Protein AF-0000000082295148 (afdb_homodimer)

Organism: NCBI:txid303405

InterPro domains:
  IPR019356 Menorin-like domain [PF10223] (14-260)
  IPR019356 Menorin-like domain [PTHR21184] (14-260)

pLDDT: mean 87.95, std 15.7, range [16.03, 98.69]

Secondary structure (DSSP, 8-state):
---S-TTS-SS-PPEEP---SHHHHHHHHH-TT--EEEEEEEEPPTTSTT-TT--EEE--TT----S-BHHHHHHHHEEE-TTSS-EEE-SEEEEEESSGGGHHHHHHHHHHHTEE-TT--EEEEEEEEEE-TT-TTS-GGGS--HHHHHHHHHHHHHHHHTSGGG--EEEEEEEEE--TT-SS---HHHHHHHHHHHHHTTGGG-TTEEEEEEEEHHHHHH-TTTTHHHHHH-TT-EEEEE--TTPPPBPHHHHHHHHHHHHHTT-GGGEEEE-PBP-/---S-TTS-SS-PPEEP---SHHHHHHHHH-TT--EEEEEEEEPPTTSTT-TT--EEE--TT----S-BHHHHHHHHEEE-TTSS-EEE-SEEEEEESSGGGHHHHHHHHHHHTEE-TT--EEEEEEEEEE-TT-TTS-GGGS--HHHHHHHHHHHHHHHHTSGGG--EEEEEEEEE--TT-SS---HHHHHHHHHHHHHTTGGG-TTEEEEEEEEHHHHHH-TTTTHHHHHH-TT-EEEEE--TTPPPBPHHHHHHHHHHHHHTT-GGGEEEE-PBP-

Solvent-accessible surface area (backbone atoms only — not comparable to full-atom values): 28969 Å² total; per-residue (Å²): 59,65,38,88,49,85,76,52,70,93,58,80,84,30,74,37,45,58,42,32,34,54,69,44,42,51,43,46,71,70,35,82,74,45,43,30,40,28,28,27,30,24,49,32,53,54,71,50,84,91,40,83,79,37,48,44,22,18,30,59,86,89,50,43,69,55,87,21,37,46,67,56,49,55,60,65,52,32,40,70,37,95,85,64,80,32,24,27,47,80,44,26,38,34,44,33,38,72,34,61,84,21,44,63,64,44,51,53,52,53,59,70,50,47,52,28,32,91,73,69,34,40,44,29,49,26,36,30,40,39,63,27,34,79,29,66,87,52,65,71,81,78,36,26,53,46,67,62,52,53,52,53,51,47,53,51,49,53,62,48,54,70,38,78,82,26,51,56,39,38,28,42,30,48,25,46,39,61,38,77,81,38,81,66,21,45,44,54,65,53,34,49,54,51,47,50,54,38,57,76,65,43,46,80,72,36,80,61,30,20,47,28,39,40,39,52,37,68,22,36,43,59,27,67,66,28,45,49,68,47,49,68,73,37,77,36,41,32,36,39,30,29,55,56,61,91,51,76,53,41,54,65,54,46,53,40,52,40,49,52,52,30,47,75,69,72,42,45,90,36,53,43,79,52,64,47,61,44,74,61,66,34,88,50,84,75,51,72,93,59,81,85,30,73,37,44,56,42,32,33,55,70,44,42,52,42,46,69,72,34,81,72,43,43,31,41,28,28,26,30,24,49,32,53,55,72,50,83,92,41,82,80,37,49,45,21,16,28,59,85,91,50,46,70,54,88,20,37,46,66,57,48,54,61,66,51,32,42,69,38,94,86,66,81,33,24,28,47,80,44,27,37,35,44,34,39,71,34,60,82,21,46,64,65,45,51,52,51,52,58,70,50,48,51,28,30,88,73,69,33,39,44,30,50,25,35,32,42,39,61,26,35,79,29,66,87,50,63,68,82,77,37,24,53,46,68,63,50,53,52,52,50,49,54,50,48,54,61,48,55,69,37,78,82,26,52,56,40,39,29,41,31,47,25,46,40,61,38,76,80,38,80,65,21,46,45,54,65,52,34,50,54,53,47,52,53,37,59,74,66,43,47,83,73,34,79,58,30,20,48,27,39,41,39,52,35,69,21,36,43,58,26,68,66,28,44,48,68,48,48,67,76,35,78,38,42,34,36,37,30,29,55,56,63,91,50,77,52,42,54,64,56,46,54,40,51,40,50,52,51,28,47,76,70,71,42,45,88,37,54,43,79,53,64,46,63,42,72

Structure (mmCIF, N/CA/C/O backbone):
data_AF-0000000082295148-model_v1
#
loop_
_entity.id
_entity.type
_entity.pdbx_description
1 polymer 'DUF2181 domain containing protein'
#
loop_
_atom_site.group_PDB
_atom_site.id
_atom_site.type_symbol
_atom_site.label_atom_id
_atom_site.label_alt_id
_atom_site.label_comp_id
_atom_site.label_asym_id
_atom_site.label_entity_id
_atom_site.label_seq_id
_atom_site.pdbx_PDB_ins_code
_atom_site.Cartn_x
_atom_site.Cartn_y
_atom_site.Cartn_z
_atom_site.occupancy
_atom_site.B_iso_or_equiv
_atom_site.auth_seq_id
_atom_site.auth_comp_id
_atom_site.auth_asym_id
_atom_site.auth_atom_id
_atom_site.pdbx_PDB_model_num
ATOM 1 N N . MET A 1 1 ? 7.988 16.625 22.844 1 16.03 1 MET A N 1
ATOM 2 C CA . MET A 1 1 ? 6.945 16.562 21.828 1 16.03 1 MET A CA 1
ATOM 3 C C . MET A 1 1 ? 7.105 15.312 20.953 1 16.03 1 MET A C 1
ATOM 5 O O . MET A 1 1 ? 8.055 15.219 20.172 1 16.03 1 MET A O 1
ATOM 9 N N . THR A 1 2 ? 6.746 14.203 21.5 1 18.16 2 THR A N 1
ATOM 10 C CA . THR A 1 2 ? 7.117 12.789 21.453 1 18.16 2 THR A CA 1
ATOM 11 C C . THR A 1 2 ? 6.668 12.172 20.125 1 18.16 2 THR A C 1
ATOM 13 O O . THR A 1 2 ? 5.516 12.344 19.719 1 18.16 2 THR A O 1
ATOM 16 N N . PRO A 1 3 ? 7.492 12.047 19.094 1 23.44 3 PRO A N 1
ATOM 17 C CA . PRO A 1 3 ? 7.07 11.383 17.859 1 23.44 3 PRO A CA 1
ATOM 18 C C . PRO A 1 3 ? 5.867 10.461 18.062 1 23.44 3 PRO A C 1
ATOM 20 O O . PRO A 1 3 ? 5.613 10.016 19.172 1 23.44 3 PRO A O 1
ATOM 23 N N . ILE A 1 4 ? 4.684 10.555 17.25 1 30.75 4 ILE A N 1
ATOM 24 C CA . ILE A 1 4 ? 3.873 9.422 17.703 1 30.75 4 ILE A CA 1
ATOM 25 C C . ILE A 1 4 ? 4.777 8.305 18.219 1 30.75 4 ILE A C 1
ATOM 27 O O . ILE A 1 4 ? 5.715 7.891 17.531 1 30.75 4 ILE A O 1
ATOM 31 N N . SER A 1 5 ? 5.156 8.32 19.359 1 27 5 SER A N 1
ATOM 32 C CA . SER A 1 5 ? 6.055 7.379 20.031 1 27 5 SER A CA 1
ATOM 33 C C . SER A 1 5 ? 5.941 5.984 19.422 1 27 5 SER A C 1
ATOM 35 O O . SER A 1 5 ? 4.836 5.504 19.156 1 27 5 SER A O 1
ATOM 37 N N . PRO A 1 6 ? 6.988 5.48 18.75 1 29.95 6 PRO A N 1
ATOM 38 C CA . PRO A 1 6 ? 7.004 4.062 18.375 1 29.95 6 PRO A CA 1
ATOM 39 C C . PRO A 1 6 ? 6.219 3.189 19.344 1 29.95 6 PRO A C 1
ATOM 41 O O . PRO A 1 6 ? 6.199 1.963 19.203 1 29.95 6 PRO A O 1
ATOM 44 N N . GLU A 1 7 ? 6.039 3.754 20.469 1 29.39 7 GLU A N 1
ATOM 45 C CA . GLU A 1 7 ? 5.332 2.865 21.391 1 29.39 7 GLU A CA 1
ATOM 46 C C . GLU A 1 7 ? 3.932 2.543 20.875 1 29.39 7 GLU A C 1
ATOM 48 O O . GLU A 1 7 ? 3.068 2.119 21.641 1 29.39 7 GLU A O 1
ATOM 53 N N . LEU A 1 8 ? 3.422 3.453 20.016 1 30.53 8 LEU A N 1
ATOM 54 C CA . LEU A 1 8 ? 2.074 3.047 19.641 1 30.53 8 LEU A CA 1
ATOM 55 C C . LEU A 1 8 ? 2.016 1.546 19.375 1 30.53 8 LEU A C 1
ATOM 57 O O . LEU A 1 8 ? 3.037 0.924 19.062 1 30.53 8 LEU A O 1
ATOM 61 N N . ASP A 1 9 ? 0.744 1.066 19.25 1 33.31 9 ASP A N 1
ATOM 62 C CA . ASP A 1 9 ? 0.385 -0.348 19.219 1 33.31 9 ASP A CA 1
ATOM 63 C C . ASP A 1 9 ? 1.239 -1.105 18.203 1 33.31 9 ASP A C 1
ATOM 65 O O . ASP A 1 9 ? 1.688 -0.532 17.203 1 33.31 9 ASP A O 1
ATOM 69 N N . GLU A 1 10 ? 1.86 -2.074 18.547 1 36.97 10 GLU A N 1
ATOM 70 C CA . GLU A 1 10 ? 2.531 -3.197 17.906 1 36.97 10 GLU A CA 1
ATOM 71 C C . GLU A 1 10 ? 2.092 -3.34 16.453 1 36.97 10 GLU A C 1
ATOM 73 O O . GLU A 1 10 ? 2.645 -4.152 15.711 1 36.97 10 GLU A O 1
ATOM 78 N N . PHE A 1 11 ? 0.867 -2.729 16.125 1 40.09 11 PHE A N 1
ATOM 79 C CA . PHE A 1 11 ? 0.42 -3.053 14.766 1 40.09 11 PHE A CA 1
ATOM 80 C C . PHE A 1 11 ? 0.707 -1.901 13.812 1 40.09 11 PHE A C 1
ATOM 82 O O . PHE A 1 11 ? 0.585 -0.733 14.188 1 40.09 11 PHE A O 1
ATOM 89 N N . PRO A 1 12 ? 1.45 -2.055 12.836 1 52.06 12 PRO A N 1
ATOM 90 C CA . PRO A 1 12 ? 1.66 -1.054 11.789 1 52.06 12 PRO A CA 1
ATOM 91 C C . PRO A 1 12 ? 0.386 -0.286 11.438 1 52.06 12 PRO A C 1
ATOM 93 O O . PRO A 1 12 ? -0.705 -0.862 11.438 1 52.06 12 PRO A O 1
ATOM 96 N N . SER A 1 13 ? 0.329 1.091 11.516 1 64.94 13 SER A N 1
ATOM 97 C CA . SER A 1 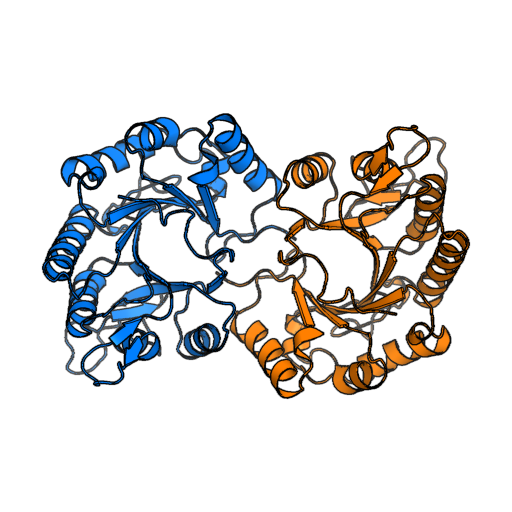13 ? -0.798 1.954 11.18 1 64.94 13 SER A CA 1
ATOM 98 C C . SER A 1 13 ? -1.291 1.691 9.758 1 64.94 13 SER A C 1
ATOM 100 O O . SER A 1 13 ? -0.49 1.597 8.828 1 64.94 13 SER A O 1
ATOM 102 N N . VAL A 1 14 ? -2.527 1.334 9.688 1 80.5 14 VAL A N 1
ATOM 103 C CA . VAL A 1 14 ? -3.197 1.181 8.398 1 80.5 14 VAL A CA 1
ATOM 104 C C . VAL A 1 14 ? -4.086 2.395 8.133 1 80.5 14 VAL A C 1
ATOM 106 O O . VAL A 1 14 ? -4.969 2.713 8.93 1 80.5 14 VAL A O 1
ATOM 109 N N . TRP A 1 15 ? -3.83 3.111 7.035 1 88.38 15 TRP A N 1
ATOM 110 C CA . TRP A 1 15 ? -4.477 4.387 6.742 1 88.38 15 TRP A CA 1
ATOM 111 C C . TRP A 1 15 ? -5.559 4.215 5.68 1 88.38 15 TRP A C 1
ATOM 113 O O . TRP A 1 15 ? -5.367 3.488 4.703 1 88.38 15 TRP A O 1
ATOM 123 N N . ALA A 1 16 ? -6.676 4.867 5.906 1 92.56 16 ALA A N 1
ATOM 124 C CA . ALA A 1 16 ? -7.594 5.215 4.82 1 92.56 16 ALA A CA 1
ATOM 125 C C . ALA A 1 16 ? -7.371 6.648 4.355 1 92.56 16 ALA A C 1
ATOM 127 O O . ALA A 1 16 ? -7.516 7.594 5.137 1 92.56 16 ALA A O 1
ATOM 128 N N . HIS A 1 17 ? -7.02 6.789 3.078 1 92.62 17 HIS A N 1
ATOM 129 C CA . HIS A 1 17 ? -6.625 8.102 2.588 1 92.62 17 HIS A CA 1
ATOM 130 C C . HIS A 1 17 ? -7.77 8.781 1.839 1 92.62 17 HIS A C 1
ATOM 132 O O . HIS A 1 17 ? -8.617 8.102 1.255 1 92.62 17 HIS A O 1
ATOM 138 N N . ALA A 1 18 ? -7.75 10.07 1.828 1 93.38 18 ALA A N 1
ATOM 139 C CA . ALA A 1 18 ? -8.711 10.875 1.083 1 93.38 18 ALA A CA 1
ATOM 140 C C . ALA A 1 18 ? -10.141 10.43 1.372 1 93.38 18 ALA A C 1
ATOM 142 O O . ALA A 1 18 ? -10.922 10.195 0.449 1 93.38 18 ALA A O 1
ATOM 143 N N . VAL A 1 19 ? -10.414 10.203 2.617 1 96.06 19 VAL A N 1
ATOM 144 C CA . VAL A 1 19 ? -11.766 9.82 3.016 1 96.06 19 VAL A CA 1
ATOM 145 C C . VAL A 1 19 ? -12.695 11.023 2.914 1 96.06 19 VAL A C 1
ATOM 147 O O . VAL A 1 19 ? -12.961 11.695 3.914 1 96.06 19 VAL A O 1
ATOM 150 N N . ASN A 1 20 ? -13.211 11.234 1.683 1 96.69 20 ASN A N 1
ATOM 151 C CA . ASN A 1 20 ? -13.906 12.477 1.377 1 96.69 20 ASN A CA 1
ATOM 152 C C . ASN A 1 20 ? -15.352 12.219 0.956 1 96.69 20 ASN A C 1
ATOM 154 O O . ASN A 1 20 ? -15.969 13.062 0.298 1 96.69 20 ASN A O 1
ATOM 158 N N . SER A 1 21 ? -15.859 11.062 1.271 1 96 21 SER A N 1
ATOM 159 C CA . SER A 1 21 ? -17.25 10.711 1.005 1 96 21 SER A CA 1
ATOM 160 C C . SER A 1 21 ? -17.828 9.859 2.129 1 96 21 SER A C 1
ATOM 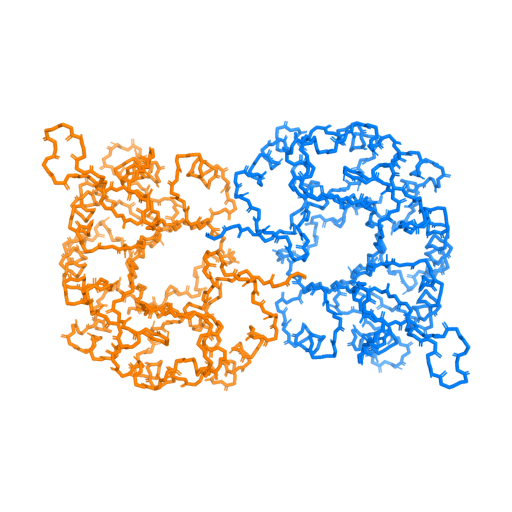162 O O . SER A 1 21 ? -17.094 9.219 2.875 1 96 21 SER A O 1
ATOM 164 N N . VAL A 1 22 ? -19.141 9.914 2.203 1 96.75 22 VAL A N 1
ATOM 165 C CA . VAL A 1 22 ? -19.812 9.109 3.213 1 96.75 22 VAL A CA 1
ATOM 166 C C . VAL A 1 22 ? -19.516 7.633 2.988 1 96.75 22 VAL A C 1
ATOM 168 O O . VAL A 1 22 ? -19.234 6.898 3.939 1 96.75 22 VAL A O 1
ATOM 171 N N . GLU A 1 23 ? -19.562 7.227 1.777 1 95.12 23 GLU A N 1
ATOM 172 C CA . GLU A 1 23 ? -19.312 5.828 1.443 1 95.12 23 GLU A CA 1
ATOM 173 C C . GLU A 1 23 ? -17.938 5.387 1.892 1 95.12 23 GLU A C 1
ATOM 175 O O . GLU A 1 23 ? -17.781 4.328 2.508 1 95.12 23 GLU A O 1
ATOM 180 N N . LYS A 1 24 ? -16.953 6.191 1.587 1 95.69 24 LYS A N 1
ATOM 181 C CA . LYS A 1 24 ? -15.578 5.859 1.969 1 95.69 24 LYS A CA 1
ATOM 182 C C . LYS A 1 24 ? -15.414 5.883 3.486 1 95.69 24 LYS A C 1
ATOM 184 O O . LYS A 1 24 ? -14.672 5.07 4.047 1 95.69 24 LYS A O 1
ATOM 189 N N . LEU A 1 25 ? -16.047 6.855 4.105 1 97.06 25 LEU A N 1
ATOM 190 C CA . LEU A 1 25 ? -15.992 6.934 5.559 1 97.06 25 LEU A CA 1
ATOM 191 C C . LEU A 1 25 ? -16.578 5.68 6.195 1 97.06 25 LEU A C 1
ATOM 193 O O . LEU A 1 25 ? -15.992 5.109 7.117 1 97.06 25 LEU A O 1
ATOM 197 N N . VAL A 1 26 ? -17.688 5.219 5.73 1 94.88 26 VAL A N 1
ATOM 198 C CA . VAL A 1 26 ? -18.328 4.012 6.246 1 94.88 26 VAL A CA 1
ATOM 199 C C . VAL A 1 26 ? -17.406 2.811 6.047 1 94.88 26 VAL A C 1
ATOM 201 O O . VAL A 1 26 ? -17.219 2.004 6.961 1 94.88 26 VAL A O 1
ATOM 204 N N . ALA A 1 27 ? -16.812 2.758 4.93 1 94.06 27 ALA A N 1
ATOM 205 C CA . ALA A 1 27 ? -15.883 1.672 4.656 1 94.06 27 ALA A CA 1
ATOM 206 C C . ALA A 1 27 ? -14.711 1.694 5.641 1 94.06 27 ALA A C 1
ATOM 208 O O . ALA A 1 27 ? -14.344 0.659 6.199 1 94.06 27 ALA A O 1
ATOM 209 N N . ALA A 1 28 ? -14.156 2.854 5.812 1 94.56 28 ALA A N 1
ATOM 210 C CA . ALA A 1 28 ? -13.008 3.004 6.703 1 94.56 28 ALA A CA 1
ATOM 211 C C . ALA A 1 28 ? -13.383 2.654 8.141 1 94.56 28 ALA A C 1
ATOM 213 O O . ALA A 1 28 ? -12.609 2 8.844 1 94.56 28 ALA A O 1
ATOM 214 N N . MET A 1 29 ? -14.555 3.029 8.539 1 94.31 29 MET A N 1
ATOM 215 C CA . MET A 1 29 ? -14.977 2.832 9.93 1 94.31 29 MET A CA 1
ATOM 216 C C . MET A 1 29 ? -15.383 1.382 10.172 1 94.31 29 MET A C 1
ATOM 218 O O . MET A 1 29 ? -15.281 0.887 11.297 1 94.31 29 MET A O 1
ATOM 222 N N . SER A 1 30 ? -15.773 0.668 9.156 1 91.69 30 SER A N 1
ATOM 223 C CA . SER A 1 30 ? -16.25 -0.707 9.289 1 91.69 30 SER A CA 1
ATOM 224 C C . SER A 1 30 ? -15.078 -1.69 9.312 1 91.69 30 SER A C 1
ATOM 226 O O . SER A 1 30 ? -15.242 -2.848 9.703 1 91.69 30 SER A O 1
ATOM 228 N N . ASP A 1 31 ? -13.961 -1.226 8.867 1 89.19 31 ASP A N 1
ATOM 229 C CA . ASP A 1 31 ? -12.789 -2.088 8.812 1 89.19 31 ASP A CA 1
ATOM 230 C C . ASP A 1 31 ? -11.93 -1.924 10.07 1 89.19 31 ASP A C 1
ATOM 232 O O . ASP A 1 31 ? -11.289 -0.888 10.258 1 89.19 31 ASP A O 1
ATOM 236 N N . GLN A 1 32 ? -11.805 -2.904 10.781 1 86.5 32 GLN A N 1
ATOM 237 C CA . GLN A 1 32 ? -11.086 -2.852 12.047 1 86.5 32 GLN A CA 1
ATOM 238 C C . GLN A 1 32 ? -9.578 -2.766 11.82 1 86.5 32 GLN A C 1
ATOM 240 O O . GLN A 1 32 ? -8.828 -2.348 12.703 1 86.5 32 GLN A O 1
ATOM 245 N N . ALA A 1 33 ? -9.141 -3.158 10.656 1 83.62 33 ALA A N 1
ATOM 246 C CA . ALA A 1 33 ? -7.711 -3.098 10.352 1 83.62 33 ALA A CA 1
ATOM 247 C C . ALA A 1 33 ? -7.254 -1.657 10.148 1 83.62 33 ALA A C 1
ATOM 249 O O . ALA A 1 33 ? -6.07 -1.348 10.305 1 83.62 33 ALA A O 1
ATOM 250 N N . ILE A 1 34 ? -8.18 -0.802 9.773 1 90.38 34 ILE A N 1
ATOM 251 C CA . ILE A 1 34 ? -7.848 0.602 9.547 1 90.38 34 ILE A CA 1
ATOM 252 C C . ILE A 1 34 ? -7.766 1.334 10.883 1 90.38 34 ILE A C 1
ATOM 254 O O . ILE A 1 34 ? -8.727 1.339 11.656 1 90.38 34 ILE A O 1
ATOM 258 N N . THR A 1 35 ? -6.617 1.979 11.094 1 90.62 35 THR A N 1
ATOM 259 C CA . THR A 1 35 ? -6.387 2.621 12.383 1 90.62 35 THR A CA 1
ATOM 260 C C . THR A 1 35 ? -6.391 4.141 12.242 1 90.62 35 THR A C 1
ATOM 262 O O . THR A 1 35 ? -6.488 4.863 13.234 1 90.62 35 THR A O 1
ATOM 265 N N . SER A 1 36 ? -6.289 4.633 11.039 1 92.25 36 SER A N 1
ATOM 266 C CA . SER A 1 36 ? -6.113 6.059 10.797 1 92.25 36 SER A CA 1
ATOM 267 C C . SER A 1 36 ? -6.906 6.516 9.578 1 92.25 36 SER A C 1
ATOM 269 O O . SER A 1 36 ? -6.961 5.812 8.57 1 92.25 36 SER A O 1
ATOM 271 N N . ILE A 1 37 ? -7.496 7.688 9.727 1 95.31 37 ILE A N 1
ATOM 272 C CA . ILE A 1 37 ? -8.289 8.273 8.648 1 95.31 37 ILE A CA 1
ATOM 273 C C . ILE A 1 37 ? -7.719 9.633 8.266 1 95.31 37 ILE A C 1
ATOM 275 O O . ILE A 1 37 ? -7.438 10.461 9.133 1 95.31 37 ILE A O 1
ATOM 279 N N . GLU A 1 38 ? -7.473 9.789 6.988 1 96 38 GLU A N 1
ATOM 280 C CA . GLU A 1 38 ? -7.047 11.078 6.449 1 96 38 GLU A CA 1
ATOM 281 C C . GLU A 1 38 ? -8.133 11.688 5.566 1 96 38 GLU A C 1
ATOM 283 O O . GLU A 1 38 ? -8.703 11.008 4.711 1 96 38 GLU A O 1
ATOM 288 N N . CYS A 1 39 ? -8.414 13.031 5.816 1 97.19 39 CYS A N 1
ATOM 289 C CA . CYS A 1 39 ? -9.438 13.75 5.066 1 97.19 39 CYS A CA 1
ATOM 290 C C . CYS A 1 39 ? -8.898 15.078 4.551 1 97.19 39 CYS A C 1
ATOM 292 O O . CYS A 1 39 ? -8.055 15.703 5.195 1 97.19 39 CYS A O 1
ATOM 294 N N . ASP A 1 40 ? -9.438 15.453 3.387 1 97.25 40 ASP A N 1
ATOM 295 C CA . ASP A 1 40 ? -9.195 16.797 2.863 1 97.25 40 ASP A CA 1
ATOM 296 C C . ASP A 1 40 ? -10.297 17.766 3.297 1 97.25 40 ASP A C 1
ATOM 298 O O . ASP A 1 40 ? -11.484 17.484 3.109 1 97.25 40 ASP A O 1
ATOM 302 N N . VAL A 1 41 ? -9.906 18.859 3.852 1 98 41 VAL A N 1
ATOM 303 C CA . VAL A 1 41 ? -10.898 19.797 4.398 1 98 41 VAL A CA 1
ATOM 304 C C . VAL A 1 41 ? -10.883 21.094 3.598 1 98 41 VAL A C 1
ATOM 306 O O . VAL A 1 41 ? -9.836 21.703 3.42 1 98 41 VAL A O 1
ATOM 309 N N . MET A 1 42 ? -12.016 21.469 3.131 1 96.5 42 MET A N 1
ATOM 310 C CA . MET A 1 42 ? -12.195 22.75 2.449 1 96.5 42 MET A CA 1
ATOM 311 C C . MET A 1 42 ? -13.617 23.266 2.631 1 96.5 42 MET A C 1
ATOM 313 O O . MET A 1 42 ? -14.469 22.578 3.184 1 96.5 42 MET A O 1
ATOM 317 N N . MET A 1 43 ? -13.906 24.5 2.219 1 95.31 43 MET A N 1
ATOM 318 C CA . MET A 1 43 ? -15.242 25.078 2.348 1 95.31 43 MET A CA 1
ATOM 319 C C . MET A 1 43 ? -16.141 24.656 1.182 1 95.31 43 MET A C 1
ATOM 321 O O . MET A 1 43 ? -15.672 24.562 0.044 1 95.31 43 MET A O 1
ATOM 325 N N . SER A 1 44 ? -17.391 24.453 1.509 1 94.5 44 SER A N 1
ATOM 326 C CA . SER A 1 44 ? -18.375 24.188 0.461 1 94.5 44 SER A CA 1
ATOM 327 C C . SER A 1 44 ? -18.609 25.422 -0.387 1 94.5 44 SER A C 1
ATOM 329 O O . SER A 1 44 ? -18.234 26.531 -0.002 1 94.5 44 SER A O 1
ATOM 331 N N . GLU A 1 45 ? -19.25 25.125 -1.591 1 85.75 45 GLU A N 1
ATOM 332 C CA . GLU A 1 45 ? -19.688 26.266 -2.416 1 85.75 45 GLU A CA 1
ATOM 333 C C . GLU A 1 45 ? -20.766 27.078 -1.712 1 85.75 45 GLU A C 1
ATOM 335 O O . GLU A 1 45 ? -21.547 26.547 -0.928 1 85.75 45 GLU A O 1
ATOM 340 N N . GLN A 1 46 ? -20.734 28.328 -1.719 1 66.88 46 GLN A N 1
ATOM 341 C CA . GLN A 1 46 ? -21.672 29.25 -1.082 1 66.88 46 GLN A CA 1
ATOM 342 C C . GLN A 1 46 ? -23.094 29 -1.54 1 66.88 46 GLN A C 1
ATOM 344 O O . GLN A 1 46 ? -24.031 29.625 -1.04 1 66.88 46 GLN A O 1
ATOM 349 N N . THR A 1 47 ? -23.359 27.844 -2.115 1 53.19 47 THR A N 1
ATOM 350 C CA . THR A 1 47 ? -24.719 27.922 -2.672 1 53.19 47 THR A CA 1
ATOM 351 C C . THR A 1 47 ? -25.766 27.656 -1.596 1 53.19 47 THR A C 1
ATOM 353 O O . THR A 1 47 ? -26.953 27.516 -1.898 1 53.19 47 THR A O 1
ATOM 356 N N . VAL A 1 48 ? -25.312 27.188 -0.442 1 48.41 48 VAL A N 1
ATOM 357 C CA . VAL A 1 48 ? -26.469 26.875 0.407 1 48.41 48 VAL A CA 1
ATOM 358 C C . VAL A 1 48 ? -27.219 28.156 0.758 1 48.41 48 VAL A C 1
ATOM 360 O O . VAL A 1 48 ? -26.609 29.141 1.199 1 48.41 48 VAL A O 1
ATOM 363 N N . PRO A 1 49 ? -28.406 28.203 0.262 1 47.69 49 PRO A N 1
ATOM 364 C CA . PRO A 1 49 ? -29.234 29.328 0.725 1 47.69 49 PRO A CA 1
ATOM 365 C C . PRO A 1 49 ? -29.125 29.547 2.232 1 47.69 49 PRO A C 1
ATOM 367 O O . PRO A 1 49 ? -29.078 28.594 3.002 1 47.69 49 PRO A O 1
ATOM 370 N N . ASN A 1 50 ? -28.766 30.75 2.682 1 49.41 50 ASN A N 1
ATOM 371 C CA . ASN A 1 50 ? -28.812 31.312 4.023 1 49.41 50 ASN A CA 1
ATOM 372 C C . ASN A 1 50 ? -27.516 31.062 4.785 1 49.41 50 ASN A C 1
ATOM 374 O O . ASN A 1 50 ? -27.422 31.375 5.977 1 49.41 50 ASN A O 1
ATOM 378 N N . LEU A 1 51 ? -26.656 30.125 4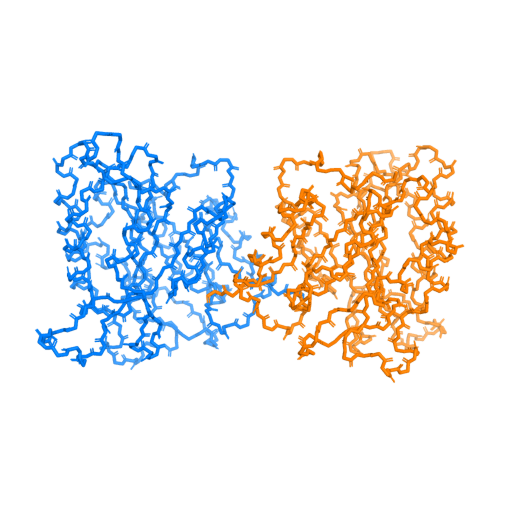.289 1 53.16 51 LEU A N 1
ATOM 379 C CA . LEU A 1 51 ? -25.359 30.094 4.953 1 53.16 51 LEU A CA 1
ATOM 380 C C . LEU A 1 51 ? -24.328 30.891 4.164 1 53.16 51 LEU A C 1
ATOM 382 O O . LEU A 1 51 ? -23.953 30.5 3.051 1 53.16 51 LEU A O 1
ATOM 386 N N . GLU A 1 52 ? -24.156 32.094 4.344 1 57.28 52 GLU A N 1
ATOM 387 C CA . GLU A 1 52 ? -23.328 33.094 3.684 1 57.28 52 GLU A CA 1
ATOM 388 C C . GLU A 1 52 ? -21.906 32.562 3.451 1 57.28 52 GLU A C 1
ATOM 390 O O . GLU A 1 52 ? -21.312 32.812 2.404 1 57.28 52 GLU A O 1
ATOM 395 N N . ASP A 1 53 ? -21.312 31.828 4.336 1 71.5 53 ASP A N 1
ATOM 396 C CA . ASP A 1 53 ? -19.891 31.594 4.203 1 71.5 53 ASP A CA 1
ATOM 397 C C . ASP A 1 53 ? -19.594 30.109 3.932 1 71.5 53 ASP A C 1
ATOM 399 O O . ASP A 1 53 ? -18.438 29.719 3.812 1 71.5 53 ASP A O 1
ATOM 403 N N . GLY A 1 54 ? -20.656 29.297 3.604 1 87.31 54 GLY A N 1
ATOM 404 C CA . GLY A 1 54 ? -20.422 27.875 3.395 1 87.31 54 GLY A CA 1
ATOM 405 C C . GLY A 1 54 ? -20.062 27.141 4.668 1 87.31 54 GLY A C 1
ATOM 406 O O . GLY A 1 54 ? -20.062 27.719 5.754 1 87.31 54 GLY A O 1
ATOM 407 N N . VAL A 1 55 ? -19.938 25.797 4.609 1 93.88 55 VAL A N 1
ATOM 408 C CA . VAL A 1 55 ? -19.547 24.969 5.738 1 93.88 55 VAL A CA 1
ATOM 409 C C . VAL A 1 55 ? -18.328 24.109 5.363 1 93.88 55 VAL A C 1
ATOM 411 O O . VAL A 1 55 ? -18.094 23.844 4.18 1 93.88 55 VAL A O 1
ATOM 414 N N . PRO A 1 56 ? -17.516 23.797 6.371 1 96.81 56 PRO A N 1
ATOM 415 C CA . PRO A 1 56 ? -16.422 22.875 6.047 1 96.81 56 PRO A CA 1
ATOM 416 C C . PRO A 1 56 ? -16.906 21.516 5.555 1 96.81 56 PRO A C 1
ATOM 418 O O . PRO A 1 56 ? -17.828 20.938 6.145 1 96.81 56 PRO A O 1
ATOM 421 N N . ILE A 1 57 ? -16.359 21.094 4.457 1 97.81 57 ILE A N 1
ATOM 422 C CA . ILE A 1 57 ? -16.672 19.797 3.865 1 97.81 57 ILE A CA 1
ATOM 423 C C . ILE A 1 57 ? -15.375 19.016 3.639 1 97.81 57 ILE A C 1
ATOM 425 O O . ILE A 1 57 ? -14.281 19.562 3.75 1 97.81 57 ILE A O 1
ATOM 429 N N . LEU A 1 58 ? -15.508 17.781 3.438 1 98.06 58 LEU A N 1
ATOM 430 C CA . LEU A 1 58 ? -14.391 16.922 3.035 1 98.06 58 LEU A CA 1
ATOM 431 C C . LEU A 1 58 ? -14.391 16.703 1.526 1 98.06 58 LEU A C 1
ATOM 433 O O . LEU A 1 58 ? -15.305 16.078 0.984 1 98.06 58 LEU A O 1
ATOM 437 N N . SER A 1 59 ? -13.438 17.328 0.892 1 96 59 SER A N 1
ATOM 438 C CA . SER A 1 59 ? -13.297 17.297 -0.561 1 96 59 SER A CA 1
ATOM 439 C C . SER A 1 59 ? -11.883 17.672 -0.99 1 96 59 SER A C 1
ATOM 441 O O . SER A 1 59 ? -11.148 18.312 -0.231 1 96 59 SER A O 1
ATOM 443 N N . HIS A 1 60 ? -11.492 17.172 -2.121 1 91.94 60 HIS A N 1
ATOM 444 C CA . HIS A 1 60 ? -10.203 17.531 -2.693 1 91.94 60 HIS A CA 1
ATOM 445 C C . HIS A 1 60 ? -10.359 18.578 -3.783 1 91.94 60 HIS A C 1
ATOM 447 O O . HIS A 1 60 ? -11.219 18.453 -4.656 1 91.94 60 HIS A O 1
ATOM 453 N N . PRO A 1 61 ? -9.547 19.641 -3.674 1 88.94 61 PRO A N 1
ATOM 454 C CA . PRO A 1 61 ? -9.625 20.656 -4.73 1 88.94 61 PRO A CA 1
ATOM 455 C C . PRO A 1 61 ? -9.43 20.062 -6.125 1 88.94 61 PRO A C 1
ATOM 457 O O . PRO A 1 61 ? -8.695 19.078 -6.293 1 88.94 61 PRO A O 1
ATOM 460 N N . PRO A 1 62 ? -10.18 20.641 -7.07 1 88.12 62 PRO A N 1
ATOM 461 C CA . PRO A 1 62 ? -10.953 21.875 -7.012 1 88.12 62 PRO A CA 1
ATOM 462 C C . PRO A 1 62 ? -12.422 21.641 -6.68 1 88.12 62 PRO A C 1
ATOM 464 O O . PRO A 1 62 ? -13.234 22.562 -6.758 1 88.12 62 PRO A O 1
ATOM 467 N N . PHE A 1 63 ? -12.773 20.438 -6.332 1 89.06 63 PHE A N 1
ATOM 468 C CA . PHE A 1 63 ? -14.172 20.125 -6.109 1 89.06 63 PHE A CA 1
ATOM 469 C C . PHE A 1 63 ? -14.672 20.734 -4.805 1 89.06 63 PHE A C 1
ATOM 471 O O . PHE A 1 63 ? -14.047 20.547 -3.756 1 89.06 63 PHE A O 1
ATOM 478 N N . ARG A 1 64 ? -15.828 21.375 -4.848 1 92.06 64 ARG A N 1
ATOM 479 C CA . ARG A 1 64 ? -16.328 22.062 -3.658 1 92.06 64 ARG A CA 1
ATOM 480 C C . ARG A 1 64 ? -17.703 21.516 -3.258 1 92.06 64 ARG A C 1
ATOM 482 O O . ARG A 1 64 ? -18.5 22.219 -2.654 1 92.06 64 ARG A O 1
ATOM 489 N N . GLN A 1 65 ? -17.969 20.375 -3.717 1 91.44 65 GLN A N 1
ATOM 490 C CA . GLN A 1 65 ? -19.172 19.641 -3.318 1 91.44 65 GLN A CA 1
ATOM 491 C C . GLN A 1 65 ? -18.812 18.281 -2.732 1 91.44 65 GLN A C 1
ATOM 493 O O . GLN A 1 65 ? -17.875 17.625 -3.195 1 91.44 65 GLN A O 1
ATOM 498 N N . SER A 1 66 ? -19.453 17.953 -1.71 1 94.38 66 SER A N 1
ATOM 499 C CA . SER A 1 66 ? -19.266 16.672 -1.025 1 94.38 66 SER A CA 1
ATOM 500 C C . SER A 1 66 ? -20.516 16.266 -0.242 1 94.38 66 SER A C 1
ATOM 502 O O . SER A 1 66 ? -21.25 17.141 0.229 1 94.38 66 SER A O 1
ATOM 504 N N . ASP A 1 67 ? -20.797 15.039 -0.166 1 96.06 67 ASP A N 1
ATOM 505 C CA . ASP A 1 67 ? -21.891 14.562 0.684 1 96.06 67 ASP A CA 1
ATOM 506 C C . ASP A 1 67 ? -21.438 14.422 2.133 1 96.06 67 ASP A C 1
ATOM 508 O O . ASP A 1 67 ? -22.203 14.016 2.998 1 96.06 67 ASP A O 1
ATOM 512 N N . LEU A 1 68 ? -20.172 14.82 2.422 1 97.44 68 LEU A N 1
ATOM 513 C CA . LEU A 1 68 ? -19.594 14.656 3.752 1 97.44 68 LEU A CA 1
ATOM 514 C C . LEU A 1 68 ? -19.141 15.992 4.32 1 97.44 68 LEU A C 1
ATOM 516 O O . LEU A 1 68 ? -18.078 16.5 3.939 1 97.44 68 LEU A O 1
ATOM 520 N N . THR A 1 69 ? -19.891 16.484 5.262 1 96.94 69 THR A N 1
ATOM 521 C CA . THR A 1 69 ? -19.484 17.688 5.977 1 96.94 69 THR A CA 1
ATOM 522 C C . THR A 1 69 ? -18.5 17.344 7.09 1 96.94 69 THR A C 1
ATOM 524 O O . THR A 1 69 ? -18.406 16.188 7.512 1 96.94 69 THR A O 1
ATOM 527 N N . PHE A 1 70 ? -17.812 18.312 7.477 1 97.44 70 PHE A N 1
ATOM 528 C CA . PHE A 1 70 ? -16.906 18.125 8.602 1 97.44 70 PHE A CA 1
ATOM 529 C C . PHE A 1 70 ? -17.672 17.703 9.852 1 97.44 70 PHE A C 1
ATOM 531 O O . PHE A 1 70 ? -17.203 16.844 10.602 1 97.44 70 PHE A O 1
ATOM 538 N N . GLU A 1 71 ? -18.781 18.25 10.047 1 95.12 71 GLU A N 1
ATOM 539 C CA . GLU A 1 71 ? -19.625 17.906 11.195 1 95.12 71 GLU A CA 1
ATOM 540 C C . GLU A 1 71 ? -20.016 16.422 11.148 1 95.12 71 GLU A C 1
ATOM 542 O O . GLU A 1 71 ? -19.953 15.727 12.164 1 95.12 71 GLU A O 1
ATOM 547 N N . LYS A 1 72 ? -20.406 16.031 10.008 1 95.31 72 LYS A N 1
ATOM 548 C CA . LYS A 1 72 ? -20.797 14.633 9.852 1 95.31 72 LYS A CA 1
ATOM 549 C C . LYS A 1 72 ? -19.609 13.695 10.086 1 95.31 72 LYS A C 1
ATOM 551 O O . LYS A 1 72 ? -19.781 12.617 10.656 1 95.31 72 LYS A O 1
ATOM 556 N N . LEU A 1 73 ? -18.453 14.055 9.602 1 96.88 73 LEU A N 1
ATOM 557 C CA . LEU A 1 73 ? -17.234 13.289 9.898 1 96.88 73 LEU A CA 1
ATOM 558 C C . LEU A 1 73 ? -17.062 13.109 11.398 1 96.88 73 LEU A C 1
ATOM 560 O O . LEU A 1 73 ? -16.906 11.984 11.883 1 96.88 73 LEU A O 1
ATOM 564 N N . LEU A 1 74 ? -17.125 14.211 12.125 1 94.19 74 LEU A N 1
ATOM 565 C CA . LEU A 1 74 ? -16.875 14.18 13.562 1 94.19 74 LEU A CA 1
ATOM 566 C C . LEU A 1 74 ? -17.891 13.289 14.273 1 94.19 74 LEU A C 1
ATOM 568 O O . LEU A 1 74 ? -17.547 12.523 15.164 1 94.19 74 LEU A O 1
ATOM 572 N N . ASP A 1 75 ? -19.109 13.344 13.82 1 92.19 75 ASP A N 1
ATOM 573 C CA . ASP A 1 75 ? -20.156 12.516 14.398 1 92.19 75 ASP A CA 1
ATOM 574 C C . ASP A 1 75 ? -19.875 11.031 14.18 1 92.19 75 ASP A C 1
ATOM 576 O O . ASP A 1 75 ? -20.203 10.203 15.031 1 92.19 75 ASP A O 1
ATOM 580 N N . THR A 1 76 ? -19.281 10.789 13.062 1 93.31 76 THR A N 1
ATOM 581 C CA . THR A 1 76 ? -19.109 9.398 12.672 1 93.31 76 THR A CA 1
ATOM 582 C C . THR A 1 76 ? -17.875 8.797 13.336 1 93.31 76 THR A C 1
ATOM 584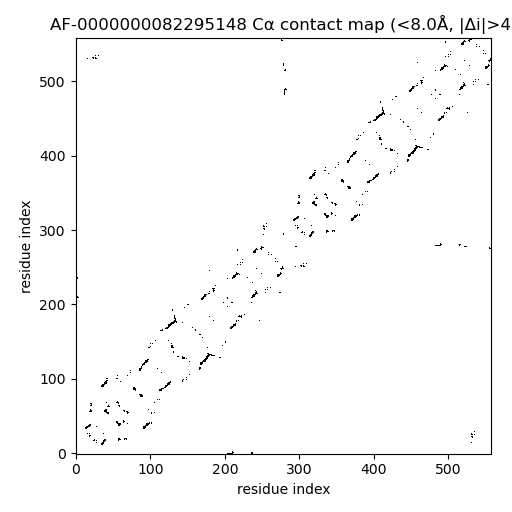 O O . THR A 1 76 ? -17.875 7.633 13.742 1 93.31 76 THR A O 1
ATOM 587 N N . VAL A 1 77 ? -16.828 9.562 13.5 1 92.81 77 VAL A N 1
ATOM 588 C CA . VAL A 1 77 ? -15.562 9.016 13.969 1 92.81 77 VAL A CA 1
ATOM 589 C C . VAL A 1 77 ? -15.531 9.016 15.492 1 92.81 77 VAL A C 1
ATOM 591 O O . VAL A 1 77 ? -14.547 8.594 16.094 1 92.81 77 VAL A O 1
ATOM 594 N N . THR A 1 78 ? -16.578 9.508 16.156 1 89.75 78 THR A N 1
ATOM 595 C CA . THR A 1 78 ? -16.609 9.547 17.609 1 89.75 78 THR A CA 1
ATOM 596 C C . THR A 1 78 ? -17.688 8.602 18.141 1 89.75 78 THR A C 1
ATOM 598 O O . THR A 1 78 ? -18.688 8.344 17.469 1 89.75 78 THR A O 1
ATOM 601 N N . GLU A 1 79 ? -17.359 8.062 19.266 1 87.5 79 GLU A N 1
ATOM 602 C CA . GLU A 1 79 ? -18.328 7.27 20.016 1 87.5 79 GLU A CA 1
ATOM 603 C C . GLU A 1 79 ? -18.703 7.969 21.312 1 87.5 79 GLU A C 1
ATOM 605 O O . GLU A 1 79 ? -17.844 8.531 22 1 87.5 79 GLU A O 1
ATOM 610 N N . GLN A 1 80 ? -19.984 7.895 21.5 1 82.38 80 GLN A N 1
ATOM 611 C CA . GLN A 1 80 ? -20.453 8.523 22.734 1 82.38 80 GLN A CA 1
ATOM 612 C C . GLN A 1 80 ? -20.062 7.68 23.953 1 82.38 80 GLN A C 1
ATOM 614 O O . GLN A 1 80 ? -20.156 6.453 23.922 1 82.38 80 GLN A O 1
ATOM 619 N N . SER A 1 81 ? -19.609 8.43 24.922 1 76.94 81 SER A N 1
ATOM 620 C CA . SER A 1 81 ? -19.328 7.758 26.188 1 76.94 81 SER A CA 1
ATOM 621 C C . SER A 1 81 ? -20.594 7.184 26.812 1 76.94 81 SER A C 1
ATOM 623 O O . SER A 1 81 ? -21.703 7.539 26.422 1 76.94 81 SER A O 1
ATOM 625 N N . GLU A 1 82 ? -20.328 6.297 27.703 1 76 82 GLU A N 1
ATOM 626 C CA . GLU A 1 82 ? -21.438 5.656 28.391 1 76 82 GLU A CA 1
ATOM 627 C C . GLU A 1 82 ? -22.344 6.688 29.062 1 76 82 GLU A C 1
ATOM 629 O O . GLU A 1 82 ? -23.562 6.547 29.062 1 76 82 GLU A O 1
ATOM 634 N N . ASP A 1 83 ? -21.766 7.723 29.594 1 76.19 83 ASP A N 1
ATOM 635 C CA . ASP A 1 83 ? -22.531 8.734 30.312 1 76.19 83 ASP A CA 1
ATOM 636 C C . ASP A 1 83 ? -23.109 9.773 29.359 1 76.19 83 ASP A C 1
ATOM 638 O O . ASP A 1 83 ? -23.844 10.664 29.781 1 76.19 83 ASP A O 1
ATOM 642 N N . GLY A 1 84 ? -22.734 9.68 28.047 1 73.94 84 GLY A N 1
ATOM 643 C CA . GLY A 1 84 ? -23.281 10.523 27 1 73.94 84 GLY A CA 1
ATOM 644 C C . GLY A 1 84 ? -22.688 11.93 27 1 73.94 84 GLY A C 1
ATOM 645 O O . GLY A 1 84 ? -23.188 12.812 26.312 1 73.94 84 GLY A O 1
ATOM 646 N N . THR A 1 85 ? -21.625 12.172 27.734 1 70.31 85 THR A N 1
ATOM 647 C CA . THR A 1 85 ? -21.141 13.531 27.922 1 70.31 85 THR A CA 1
ATOM 648 C C . THR A 1 85 ? -19.891 13.773 27.062 1 70.31 85 THR A C 1
ATOM 650 O O . THR A 1 85 ? -19.516 14.922 26.828 1 70.31 85 THR A O 1
ATOM 653 N N . ARG A 1 86 ? -19.344 12.664 26.594 1 73.56 86 ARG A N 1
ATOM 654 C CA . ARG A 1 86 ? -18.094 12.828 25.875 1 73.56 86 ARG A CA 1
ATOM 655 C C . ARG A 1 86 ? -18.109 12.039 24.578 1 73.56 86 ARG A C 1
ATOM 657 O O . ARG A 1 86 ? -18.859 11.07 24.438 1 73.56 86 ARG A O 1
ATOM 664 N N . ASN A 1 87 ? -17.359 12.594 23.703 1 82.94 87 ASN A N 1
ATOM 665 C CA . ASN A 1 87 ? -17.172 11.93 22.422 1 82.94 87 ASN A CA 1
ATOM 666 C C . ASN A 1 87 ? -15.75 11.383 22.266 1 82.94 87 ASN A C 1
ATOM 668 O O . ASN A 1 87 ? -14.781 12.133 22.391 1 82.94 87 ASN A O 1
ATOM 672 N N . LEU A 1 88 ? -15.75 10.102 22.078 1 83.19 88 LEU A N 1
ATOM 673 C CA . LEU A 1 88 ? -14.469 9.414 22 1 83.19 88 LEU A CA 1
ATOM 674 C C . LEU A 1 88 ? -14.07 9.195 20.547 1 83.19 88 LEU A C 1
ATOM 676 O O . LEU A 1 88 ? -14.875 8.727 19.734 1 83.19 88 LEU A O 1
ATOM 680 N N . ILE A 1 89 ? -12.82 9.633 20.219 1 85.81 89 ILE A N 1
ATOM 681 C CA . ILE A 1 89 ? -12.305 9.32 18.891 1 85.81 89 ILE A CA 1
ATOM 682 C C . ILE A 1 89 ? -11.688 7.918 18.891 1 85.81 89 ILE A C 1
ATOM 684 O O . ILE A 1 89 ? -10.922 7.574 19.797 1 85.81 89 ILE A O 1
ATOM 688 N N . THR A 1 90 ? -12.016 7.148 17.953 1 85.88 90 THR A N 1
ATOM 689 C CA . THR A 1 90 ? -11.633 5.738 17.969 1 85.88 90 THR A CA 1
ATOM 690 C C . THR A 1 90 ? -10.492 5.473 16.984 1 85.88 90 THR A C 1
ATOM 692 O O . THR A 1 90 ? -9.852 4.422 17.047 1 85.88 90 THR A O 1
ATOM 695 N N . LYS A 1 91 ? -10.211 6.363 16.125 1 90.88 91 LYS A N 1
ATOM 696 C CA . LYS A 1 91 ? -9.117 6.27 15.156 1 90.88 91 LYS A CA 1
ATOM 697 C C . LYS A 1 91 ? -8.32 7.566 15.102 1 90.88 91 LYS A C 1
ATOM 699 O O . LYS A 1 91 ? -8.828 8.633 15.461 1 90.88 91 LYS A O 1
ATOM 704 N N . HIS A 1 92 ? -7.043 7.477 14.695 1 91.88 92 HIS A N 1
ATOM 705 C CA . HIS A 1 92 ? -6.293 8.695 14.414 1 91.88 92 HIS A CA 1
ATOM 706 C C . HIS A 1 92 ? -6.926 9.477 13.266 1 91.88 92 HIS A C 1
ATOM 708 O O . HIS A 1 92 ? -7.41 8.883 12.297 1 91.88 92 HIS A O 1
ATOM 714 N N . LEU A 1 93 ? -6.93 10.727 13.469 1 94.06 93 LEU A N 1
ATOM 715 C CA . LEU A 1 93 ? -7.57 11.586 12.477 1 94.06 93 LEU A CA 1
ATOM 716 C C . LEU A 1 93 ? -6.586 12.609 11.938 1 94.06 93 LEU A C 1
ATOM 718 O O . LEU A 1 93 ? -6.031 13.414 12.695 1 94.06 93 LEU A O 1
ATOM 722 N N . LYS A 1 94 ? -6.281 12.438 10.664 1 96.19 94 LYS A N 1
ATOM 723 C CA . LYS A 1 94 ? -5.461 13.445 9.984 1 96.19 94 LYS A CA 1
ATOM 724 C C . LYS A 1 94 ? -6.32 14.359 9.125 1 96.19 94 LYS A C 1
ATOM 726 O O . LYS A 1 94 ? -6.965 13.906 8.172 1 96.19 94 LYS A O 1
ATOM 731 N N . LEU A 1 95 ? -6.312 15.633 9.508 1 97.81 95 LEU A N 1
ATOM 732 C CA . LEU A 1 95 ? -7.082 16.656 8.805 1 97.81 95 LEU A CA 1
ATOM 733 C C . LEU A 1 95 ? -6.176 17.484 7.895 1 97.81 95 LEU A C 1
ATOM 735 O O . LEU A 1 95 ? -5.371 18.281 8.383 1 97.81 95 LEU A O 1
ATOM 739 N N . ASP A 1 96 ? -6.293 17.234 6.609 1 97.62 96 ASP A N 1
ATOM 740 C CA . ASP A 1 96 ? -5.488 17.953 5.621 1 97.62 96 ASP A CA 1
ATOM 741 C C . ASP A 1 96 ? -6.227 19.188 5.094 1 97.62 96 ASP A C 1
ATOM 743 O O . ASP A 1 96 ? -7.051 19.078 4.188 1 97.62 96 ASP A O 1
ATOM 747 N N . PHE A 1 97 ? -5.895 20.344 5.648 1 98.19 97 PHE A N 1
ATOM 748 C CA . PHE A 1 97 ? -6.562 21.578 5.25 1 98.19 97 PHE A CA 1
ATOM 749 C C . PHE A 1 97 ? -6.031 22.062 3.908 1 98.19 97 PHE A C 1
ATOM 751 O O . PHE A 1 97 ? -4.848 22.375 3.783 1 98.19 97 PHE A O 1
ATOM 758 N N . LYS A 1 98 ? -6.938 22.203 2.994 1 95.81 98 LYS A N 1
ATOM 759 C CA . LYS A 1 98 ? -6.578 22.578 1.628 1 95.81 98 LYS A CA 1
ATOM 760 C C . LYS A 1 98 ? -6.695 24.078 1.421 1 95.81 98 LYS A C 1
ATOM 762 O O . LYS A 1 98 ? -6.168 24.625 0.446 1 95.81 98 LYS A O 1
ATOM 767 N N . GLU A 1 99 ? -7.34 24.734 2.367 1 95 99 GLU A N 1
ATOM 768 C CA . GLU A 1 99 ? -7.461 26.188 2.363 1 95 99 GLU A CA 1
ATOM 769 C C . GLU A 1 99 ? -7.652 26.734 3.777 1 95 99 GLU A C 1
ATOM 771 O O . GLU A 1 99 ? -8.172 26.031 4.648 1 95 99 GLU A O 1
ATOM 776 N N . ILE A 1 100 ? -7.285 27.953 3.936 1 96.38 100 ILE A N 1
ATOM 777 C CA . ILE A 1 100 ? -7.25 28.531 5.277 1 96.38 100 ILE A CA 1
ATOM 778 C C . ILE A 1 100 ? -8.672 28.812 5.754 1 96.38 100 ILE A C 1
ATOM 780 O O . ILE A 1 100 ? -8.961 28.719 6.949 1 96.38 100 ILE A O 1
ATOM 784 N N . GLN A 1 101 ? -9.586 29.062 4.828 1 94.81 101 GLN A N 1
ATOM 785 C CA . GLN A 1 101 ? -10.953 29.438 5.176 1 94.81 101 GLN A CA 1
ATOM 786 C C . GLN A 1 101 ? -11.656 28.328 5.938 1 94.81 101 GLN A C 1
ATOM 788 O O . GLN A 1 101 ? -12.578 28.578 6.715 1 94.81 101 GLN A O 1
ATOM 793 N N . ALA A 1 102 ? -11.195 27.141 5.781 1 96.75 102 ALA A N 1
ATOM 794 C CA . ALA A 1 102 ? -11.867 26 6.395 1 96.75 102 ALA A CA 1
ATOM 795 C C . ALA A 1 102 ? -11.336 25.75 7.801 1 96.75 102 ALA A C 1
ATOM 797 O O . ALA A 1 102 ? -11.93 24.984 8.57 1 96.75 102 ALA A O 1
ATOM 798 N N . LEU A 1 103 ? -10.273 26.344 8.156 1 97.75 103 LEU A N 1
ATOM 799 C CA . LEU A 1 103 ? -9.578 26 9.391 1 97.75 103 LEU A CA 1
ATOM 800 C C . LEU A 1 103 ? -10.391 26.406 10.617 1 97.75 103 LEU A C 1
ATOM 802 O O . LEU A 1 103 ? -10.812 25.547 11.398 1 97.75 103 LEU A O 1
ATOM 806 N N . GLN A 1 104 ? -10.727 27.688 10.758 1 96.56 104 GLN A N 1
ATOM 807 C CA . GLN A 1 104 ? -11.367 28.203 11.969 1 96.56 104 GLN A CA 1
ATOM 808 C C . GLN A 1 104 ? -12.734 27.547 12.18 1 96.56 104 GLN A C 1
ATOM 810 O O . GLN A 1 104 ? -13.047 27.078 13.273 1 96.56 104 GLN A O 1
ATOM 815 N N . PRO A 1 105 ? -13.531 27.5 11.125 1 96.44 105 PRO A N 1
ATOM 816 C CA . PRO A 1 105 ? -14.82 26.828 11.32 1 96.44 105 PRO A CA 1
ATOM 817 C C . PRO A 1 105 ? -14.656 25.375 11.742 1 96.44 105 PRO A C 1
ATOM 819 O O . PRO A 1 105 ? -15.453 24.859 12.539 1 96.44 105 PRO A O 1
ATOM 822 N N . SER A 1 106 ? -13.68 24.703 11.258 1 97.12 106 SER A N 1
ATOM 823 C CA . SER A 1 106 ? -13.438 23.312 11.602 1 97.12 106 SER A CA 1
ATOM 824 C C . SER A 1 106 ? -12.961 23.172 13.047 1 97.12 106 SER A C 1
ATOM 826 O O . SER A 1 106 ? -13.43 22.297 13.773 1 97.12 106 SER A O 1
ATOM 828 N N . LEU A 1 107 ? -12.086 24.047 13.477 1 96 107 LEU A N 1
ATOM 829 C CA . LEU A 1 107 ? -11.586 24 14.844 1 96 107 LEU A CA 1
ATOM 830 C C . LEU A 1 107 ? -12.703 24.281 15.844 1 96 107 LEU A C 1
ATOM 832 O O . LEU A 1 107 ? -12.75 23.672 16.922 1 96 107 LEU A O 1
ATOM 836 N N . LYS A 1 108 ? -13.602 25.172 15.453 1 94.69 108 LYS A N 1
ATOM 837 C CA . LYS A 1 108 ? -14.758 25.438 16.297 1 94.69 108 LYS A CA 1
ATOM 838 C C . LYS A 1 108 ? -15.625 24.203 16.469 1 94.69 108 LYS A C 1
ATOM 840 O O . LYS A 1 108 ? -16.125 23.906 17.562 1 94.69 108 LYS A O 1
ATOM 845 N N . LEU A 1 109 ? -15.781 23.5 15.398 1 93.75 109 LEU A N 1
ATOM 846 C CA . LEU A 1 109 ? -16.562 22.281 15.453 1 93.75 109 LEU A CA 1
ATOM 847 C C . LEU A 1 109 ? -15.867 21.219 16.297 1 93.75 109 LEU A C 1
ATOM 849 O O . LEU A 1 109 ? -16.516 20.5 17.062 1 93.75 109 LEU A O 1
ATOM 853 N N . LEU A 1 110 ? -14.57 21.141 16.172 1 91.88 110 LEU A N 1
ATOM 854 C CA . LEU A 1 110 ? -13.789 20.219 16.984 1 91.88 110 LEU A CA 1
ATOM 855 C C . LEU A 1 110 ? -13.938 20.547 18.469 1 91.88 110 LEU A C 1
ATOM 857 O O . LEU A 1 110 ? -14.078 19.641 19.297 1 91.88 110 LEU A O 1
ATOM 861 N N . GLN A 1 111 ? -13.922 21.781 18.75 1 88.5 111 GLN A N 1
ATOM 862 C CA . GLN A 1 111 ? -14.047 22.234 20.125 1 88.5 111 GLN A CA 1
ATOM 863 C C . GLN A 1 111 ? -15.406 21.859 20.719 1 88.5 111 GLN A C 1
ATOM 865 O O . GLN A 1 111 ? -15.484 21.422 21.875 1 88.5 111 GLN A O 1
ATOM 870 N N . LYS A 1 112 ? -16.359 21.969 19.938 1 86.81 112 LYS A N 1
ATOM 871 C CA . LYS A 1 112 ? -17.719 21.672 20.375 1 86.81 112 LYS A CA 1
ATOM 872 C C . LYS A 1 112 ? -17.875 20.188 20.688 1 86.81 112 LYS A C 1
ATOM 874 O O . LYS A 1 112 ? -18.703 19.797 21.516 1 86.81 112 LYS A O 1
ATOM 879 N N . MET A 1 113 ? -17.125 19.391 20.062 1 82.38 113 MET A N 1
ATOM 880 C CA . MET A 1 113 ? -17.234 17.938 20.219 1 82.38 113 MET A CA 1
ATOM 881 C C . MET A 1 113 ? -16.703 17.484 21.578 1 82.38 113 MET A C 1
ATOM 883 O O . MET A 1 113 ? -17.047 16.391 22.047 1 82.38 113 MET A O 1
ATOM 887 N N . GLN A 1 114 ? -16.031 18.234 22.25 1 76.56 114 GLN A N 1
ATOM 888 C CA . GLN A 1 114 ? -15.445 17.891 23.531 1 76.56 114 GLN A CA 1
ATOM 889 C C . GLN A 1 114 ? -14.789 16.516 23.5 1 76.56 114 GLN A C 1
ATOM 891 O O . GLN A 1 114 ? -15.141 15.633 24.281 1 76.56 114 GLN A O 1
ATOM 896 N N . ILE A 1 115 ? -13.852 16.406 22.688 1 74.31 115 ILE A N 1
ATOM 897 C CA . ILE A 1 115 ? -13.211 15.117 22.422 1 74.31 115 ILE A CA 1
ATOM 898 C C . ILE A 1 115 ? -12.531 14.609 23.688 1 74.31 115 ILE A C 1
ATOM 900 O O . ILE A 1 115 ? -11.766 15.336 24.328 1 74.31 115 ILE A O 1
ATOM 904 N N . TYR A 1 116 ? -13.047 13.453 24.172 1 71.69 116 TYR A N 1
ATOM 905 C CA . TYR A 1 116 ? -12.398 12.641 25.188 1 71.69 116 TYR A CA 1
ATOM 906 C C . TYR A 1 116 ? -11.547 11.547 24.547 1 71.69 116 TYR A C 1
ATOM 908 O O . TYR A 1 116 ? -12.023 10.805 23.688 1 71.69 116 TYR A O 1
ATOM 916 N N . ASN A 1 117 ? -10.305 11.477 24.922 1 73.19 117 ASN A N 1
ATOM 917 C CA . ASN A 1 117 ? -9.383 10.633 24.172 1 73.19 117 ASN A CA 1
ATOM 918 C C . ASN A 1 117 ? -8.68 9.625 25.078 1 73.19 117 ASN A C 1
ATOM 920 O O . ASN A 1 117 ? -7.461 9.648 25.219 1 73.19 117 ASN A O 1
ATOM 924 N N . PRO A 1 118 ? -9.469 8.695 25.609 1 71.31 118 PRO A N 1
ATOM 925 C CA . PRO A 1 118 ? -8.852 7.68 26.469 1 71.31 118 PRO A CA 1
ATOM 926 C C . PRO A 1 118 ? -7.965 6.711 25.688 1 71.31 118 PRO A C 1
ATOM 928 O O . PRO A 1 118 ? -7.09 6.062 26.266 1 71.31 118 PRO A O 1
ATOM 931 N N . TYR A 1 119 ? -8.117 6.641 24.438 1 76.81 119 TYR A N 1
ATOM 932 C CA . TYR A 1 119 ? -7.402 5.668 23.609 1 76.81 119 TYR A CA 1
ATOM 933 C C . TYR A 1 119 ? -6.137 6.273 23.016 1 76.81 119 TYR A C 1
ATOM 935 O O . TYR A 1 119 ? -5.461 5.641 22.203 1 76.81 119 TYR A O 1
ATOM 943 N N . GLN A 1 120 ? -5.848 7.43 23.297 1 81 120 GLN A N 1
ATOM 944 C CA . GLN A 1 120 ? -4.609 8.109 22.938 1 81 120 GLN A CA 1
ATOM 945 C C . GLN A 1 120 ? -4.484 8.258 21.422 1 81 120 GLN A C 1
ATOM 947 O O . GLN A 1 120 ? -3.424 7.988 20.859 1 81 120 GLN A O 1
ATOM 952 N N . LYS A 1 121 ? -5.637 8.5 20.891 1 86.62 121 LYS A N 1
ATOM 953 C CA . LYS A 1 121 ? -5.617 8.797 19.453 1 86.62 121 LYS A CA 1
ATOM 954 C C . LYS A 1 121 ? -5.125 10.219 19.203 1 86.62 121 LYS A C 1
ATOM 956 O O . LYS A 1 121 ? -5.238 11.086 20.078 1 86.62 121 LYS A O 1
ATOM 961 N N . VAL A 1 122 ? -4.59 10.398 18.016 1 89.69 122 VAL A N 1
ATOM 962 C CA . VAL A 1 122 ? -3.971 11.68 17.703 1 89.69 122 VAL A CA 1
ATOM 963 C C . VAL A 1 122 ? -4.773 12.383 16.609 1 89.69 122 VAL A C 1
ATOM 965 O O . VAL A 1 122 ? -5.195 11.75 15.633 1 89.69 122 VAL A O 1
ATOM 968 N N . VAL A 1 123 ? -4.996 13.641 16.828 1 91.88 123 VAL A N 1
ATOM 969 C CA . VAL A 1 123 ? -5.5 14.508 15.773 1 91.88 123 VAL A CA 1
ATOM 970 C C . VAL A 1 123 ? -4.34 15.234 15.102 1 91.88 123 VAL A C 1
ATOM 972 O O . VAL A 1 123 ? -3.611 15.984 15.75 1 91.88 123 VAL A O 1
ATOM 975 N N . ILE A 1 124 ? -4.172 14.922 13.852 1 95.44 124 ILE A N 1
ATOM 976 C CA . ILE A 1 124 ? -3.061 15.477 13.086 1 95.44 124 ILE A CA 1
ATOM 977 C C . ILE A 1 124 ? -3.557 16.641 12.227 1 95.44 124 ILE A C 1
ATOM 979 O O . ILE A 1 124 ? -4.469 16.469 11.406 1 95.44 124 ILE A O 1
ATOM 983 N N . LEU A 1 125 ? -3.023 17.766 12.492 1 97.38 125 LEU A N 1
ATOM 984 C CA . LEU A 1 125 ? -3.344 18.969 11.719 1 97.38 125 LEU A CA 1
ATOM 985 C C . LEU A 1 125 ? -2.344 19.156 10.586 1 97.38 125 LEU A C 1
ATOM 987 O O . LEU A 1 125 ? -1.168 19.438 10.828 1 97.38 125 LEU A O 1
ATOM 991 N N . ASN A 1 126 ? -2.844 19 9.391 1 98.06 126 ASN A N 1
ATOM 992 C CA . ASN A 1 126 ? -1.972 18.969 8.219 1 98.06 126 ASN A CA 1
ATOM 993 C C . ASN A 1 126 ? -2.307 20.094 7.238 1 98.06 126 ASN A C 1
ATOM 995 O O . ASN A 1 126 ? -3.48 20.375 6.992 1 98.06 126 ASN A O 1
ATOM 999 N N . ALA A 1 127 ? -1.312 20.766 6.672 1 98.12 127 ALA A N 1
ATOM 1000 C CA . ALA A 1 127 ? -1.435 21.703 5.562 1 98.12 127 ALA A CA 1
ATOM 1001 C C . ALA A 1 127 ? -0.096 21.891 4.855 1 98.12 127 ALA A C 1
ATOM 1003 O O . ALA A 1 127 ? 0.964 21.75 5.469 1 98.12 127 ALA A O 1
ATOM 1004 N N . ASP A 1 128 ? -0.16 22.172 3.605 1 97 128 ASP A N 1
ATOM 1005 C CA . ASP A 1 128 ? 1.006 22.688 2.893 1 97 128 ASP A CA 1
ATOM 1006 C C . ASP A 1 128 ? 1.172 24.188 3.127 1 97 128 ASP A C 1
ATOM 1008 O O . ASP A 1 128 ? 0.484 25 2.502 1 97 128 ASP A O 1
ATOM 1012 N N . ILE A 1 129 ? 2.145 24.484 3.943 1 97.56 129 ILE A N 1
ATOM 1013 C CA . ILE A 1 129 ? 2.193 25.859 4.418 1 97.56 129 ILE A CA 1
ATOM 1014 C C . ILE A 1 129 ? 3.383 26.578 3.789 1 97.56 129 ILE A C 1
ATOM 1016 O O . ILE A 1 129 ? 3.551 27.797 3.973 1 97.56 129 ILE A O 1
ATOM 1020 N N . LEU A 1 130 ? 4.227 25.891 3.037 1 97 130 LEU A N 1
ATOM 1021 C CA . LEU A 1 130 ? 5.398 26.484 2.402 1 97 130 LEU A CA 1
ATOM 1022 C C . LEU A 1 130 ? 5.523 26.016 0.955 1 97 130 LEU A C 1
ATOM 1024 O O . LEU A 1 130 ? 5.031 24.938 0.596 1 97 130 LEU A O 1
ATOM 1028 N N . PRO A 1 131 ? 6.168 26.859 0.108 1 96.19 131 PRO A N 1
ATOM 1029 C CA . PRO A 1 131 ? 6.477 26.375 -1.241 1 96.19 131 PRO A CA 1
ATOM 1030 C C . PRO A 1 131 ? 7.629 25.375 -1.264 1 96.19 131 PRO A C 1
ATOM 1032 O O . PRO A 1 131 ? 8.586 25.516 -0.503 1 96.19 131 PRO A O 1
ATOM 1035 N N . GLY A 1 132 ? 7.516 24.359 -2.041 1 96.56 132 GLY A N 1
ATOM 1036 C CA . GLY A 1 132 ? 8.547 23.344 -2.174 1 96.56 132 GLY A CA 1
ATOM 1037 C C . GLY A 1 132 ? 9.008 23.141 -3.605 1 96.56 132 GLY A C 1
ATOM 1038 O O . GLY A 1 132 ? 8.844 24.031 -4.445 1 96.56 132 GLY A O 1
ATOM 1039 N N . PRO A 1 133 ? 9.609 22.031 -3.83 1 97.62 133 PRO A N 1
ATOM 1040 C CA . PRO A 1 133 ? 10.164 21.766 -5.16 1 97.62 133 PRO A CA 1
ATOM 1041 C C . PRO A 1 133 ? 9.125 21.938 -6.27 1 97.62 133 PRO A C 1
ATOM 1043 O O . PRO A 1 133 ? 8 21.438 -6.152 1 97.62 133 PRO A O 1
ATOM 1046 N N . GLY A 1 134 ? 9.523 22.688 -7.355 1 95.69 134 GLY A N 1
ATOM 1047 C CA . GLY A 1 134 ? 8.664 22.891 -8.516 1 95.69 134 GLY A CA 1
ATOM 1048 C C . GLY A 1 134 ? 7.621 23.969 -8.297 1 95.69 134 GLY A C 1
ATOM 1049 O O . GLY A 1 134 ? 6.93 24.375 -9.234 1 95.69 134 GLY A O 1
ATOM 1050 N N . LYS A 1 135 ? 7.48 24.484 -7.043 1 94.5 135 LYS A N 1
ATOM 1051 C CA . LYS A 1 135 ? 6.441 25.453 -6.727 1 94.5 135 LYS A CA 1
ATOM 1052 C C . LYS A 1 135 ? 7.016 26.641 -5.941 1 94.5 135 LYS A C 1
ATOM 1054 O O . LYS A 1 135 ? 6.277 27.375 -5.281 1 94.5 135 LYS A O 1
ATOM 1059 N N . ARG A 1 136 ? 8.25 26.844 -6.035 1 92.12 136 ARG A N 1
ATOM 1060 C CA . ARG A 1 136 ? 8.914 27.875 -5.246 1 92.12 136 ARG A CA 1
ATOM 1061 C C . ARG A 1 136 ? 8.617 29.266 -5.801 1 92.12 136 ARG A C 1
ATOM 1063 O O . ARG A 1 136 ? 8.703 30.266 -5.074 1 92.12 136 ARG A O 1
ATOM 1070 N N . THR A 1 137 ? 8.234 29.344 -7.074 1 87 137 THR A N 1
ATOM 1071 C CA . THR A 1 137 ? 7.953 30.625 -7.699 1 87 137 THR A CA 1
ATOM 1072 C C . THR A 1 137 ? 6.453 30.906 -7.719 1 87 137 THR A C 1
ATOM 1074 O O . THR A 1 137 ? 6.012 31.906 -8.289 1 87 137 THR A O 1
ATOM 1077 N N . LEU A 1 138 ? 5.738 29.984 -7.062 1 79.25 138 LEU A N 1
ATOM 1078 C CA . LEU A 1 138 ? 4.289 30.125 -7.062 1 79.25 138 LEU A CA 1
ATOM 1079 C C . LEU A 1 138 ? 3.857 31.281 -6.152 1 79.25 138 LEU A C 1
ATOM 1081 O O . LEU A 1 138 ? 4.551 31.609 -5.188 1 79.25 138 LEU A O 1
ATOM 1085 N N . ASP A 1 139 ? 2.699 31.75 -6.555 1 77.25 139 ASP A N 1
ATOM 1086 C CA . ASP A 1 139 ? 1.988 32.719 -5.711 1 77.25 139 ASP A CA 1
ATOM 1087 C C . ASP A 1 139 ? 1.72 32.125 -4.324 1 77.25 139 ASP A C 1
ATOM 1089 O O . ASP A 1 139 ? 1.173 31.016 -4.207 1 77.25 139 ASP A O 1
ATOM 1093 N N . PRO A 1 140 ? 2.119 32.812 -3.324 1 76.19 140 PRO A N 1
ATOM 1094 C CA . PRO A 1 140 ? 1.951 32.312 -1.954 1 76.19 140 PRO A CA 1
ATOM 1095 C C . PRO A 1 140 ? 0.491 32.062 -1.6 1 76.19 140 PRO A C 1
ATOM 1097 O O . PRO A 1 140 ? 0.21 31.297 -0.67 1 76.19 140 PRO A O 1
ATOM 1100 N N . THR A 1 141 ? -0.367 32.625 -2.406 1 73.88 141 THR A N 1
ATOM 1101 C CA . THR A 1 141 ? -1.786 32.469 -2.104 1 73.88 141 THR A CA 1
ATOM 1102 C C . THR A 1 141 ? -2.25 31.047 -2.41 1 73.88 141 THR A C 1
ATOM 1104 O O . THR A 1 141 ? -3.34 30.641 -2.002 1 73.88 141 THR A O 1
ATOM 1107 N N . THR A 1 142 ? -1.4 30.297 -2.992 1 78.38 142 THR A N 1
ATOM 1108 C CA . THR A 1 142 ? -1.777 28.953 -3.377 1 78.38 142 THR A CA 1
ATOM 1109 C C . THR A 1 142 ? -1.535 27.969 -2.229 1 78.38 142 THR A C 1
ATOM 1111 O O . THR A 1 142 ? -1.978 26.828 -2.279 1 78.38 142 THR A O 1
ATOM 1114 N N . MET A 1 143 ? -0.913 28.422 -1.235 1 87.56 143 MET A N 1
ATOM 1115 C CA . MET A 1 143 ? -0.678 27.609 -0.04 1 87.56 143 MET A CA 1
ATOM 1116 C C . MET A 1 143 ? -1.538 28.094 1.121 1 87.56 143 MET A C 1
ATOM 1118 O O . MET A 1 143 ? -2.117 29.188 1.058 1 87.56 143 MET A O 1
ATOM 1122 N N . VAL A 1 144 ? -1.715 27.219 2.059 1 95.69 144 VAL A N 1
ATOM 1123 C CA . VAL A 1 144 ? -2.287 27.672 3.324 1 95.69 144 VAL A CA 1
ATOM 1124 C C . VAL A 1 144 ? -1.303 28.594 4.039 1 95.69 144 VAL A C 1
ATOM 1126 O O . VAL A 1 144 ? -0.138 28.234 4.234 1 95.69 144 VAL A O 1
ATOM 1129 N N . PRO A 1 145 ? -1.719 29.812 4.336 1 96.38 145 PRO A N 1
ATOM 1130 C CA . PRO A 1 145 ? -0.79 30.734 4.992 1 96.38 145 PRO A CA 1
ATOM 1131 C C . PRO A 1 145 ? -0.257 30.188 6.316 1 96.38 145 PRO A C 1
ATOM 1133 O O . PRO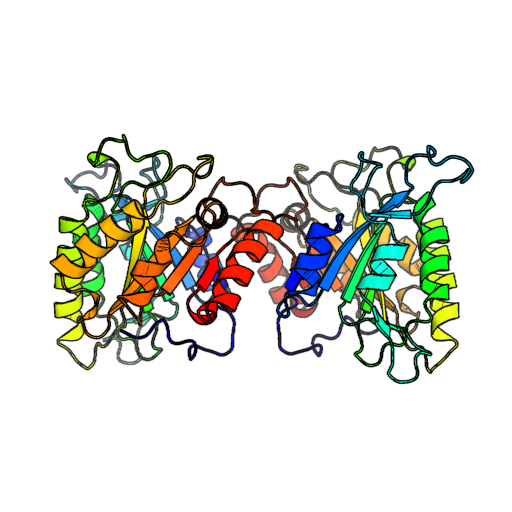 A 1 145 ? -1.036 29.906 7.227 1 96.38 145 PRO A O 1
ATOM 1136 N N . ALA A 1 146 ? 1.05 30.156 6.43 1 97 146 ALA A N 1
ATOM 1137 C CA . ALA A 1 146 ? 1.712 29.484 7.543 1 97 146 ALA A CA 1
ATOM 1138 C C . ALA A 1 146 ? 1.338 30.125 8.875 1 97 146 ALA A C 1
ATOM 1140 O O . ALA A 1 146 ? 0.925 29.438 9.812 1 97 146 ALA A O 1
ATOM 1141 N N . ASP A 1 147 ? 1.382 31.469 8.93 1 96.69 147 ASP A N 1
ATOM 1142 C CA . ASP A 1 147 ? 1.16 32.188 10.18 1 96.69 147 ASP A CA 1
ATOM 1143 C C . ASP A 1 147 ? -0.253 31.969 10.711 1 96.69 147 ASP A C 1
ATOM 1145 O O . ASP A 1 147 ? -0.438 31.641 11.883 1 96.69 147 ASP A O 1
ATOM 1149 N N . GLU A 1 148 ? -1.161 32.125 9.844 1 96.88 148 GLU A N 1
ATOM 1150 C CA . GLU A 1 148 ? -2.553 31.938 10.25 1 96.88 148 GLU A CA 1
ATOM 1151 C C . GLU A 1 148 ? -2.832 30.5 10.656 1 96.88 148 GLU A C 1
ATOM 1153 O O . GLU A 1 148 ? -3.525 30.25 11.641 1 96.88 148 GLU A O 1
ATOM 1158 N N . PHE A 1 149 ? -2.309 29.594 9.906 1 98.19 149 PHE A N 1
ATOM 1159 C CA . PHE A 1 149 ? -2.506 28.172 10.203 1 98.19 149 PHE A CA 1
ATOM 1160 C C . PHE A 1 149 ? -1.936 27.828 11.57 1 98.19 149 PHE A C 1
ATOM 1162 O O . PHE A 1 149 ? -2.643 27.281 12.422 1 98.19 149 PHE A O 1
ATOM 1169 N N . VAL A 1 150 ? -0.688 28.156 11.812 1 97.75 150 VAL A N 1
ATOM 1170 C CA . VAL A 1 150 ? 0.016 27.734 13.016 1 97.75 150 VAL A CA 1
ATOM 1171 C C . VAL A 1 150 ? -0.6 28.422 14.234 1 97.75 150 VAL A C 1
ATOM 1173 O O . VAL A 1 150 ? -0.895 27.781 15.242 1 97.75 150 VAL A O 1
ATOM 1176 N N . THR A 1 151 ? -0.925 29.703 14.125 1 97.56 151 THR A N 1
ATOM 1177 C CA . THR A 1 151 ? -1.469 30.453 15.25 1 97.56 151 THR A CA 1
ATOM 1178 C C . THR A 1 151 ? -2.846 29.922 15.641 1 97.56 151 THR A C 1
ATOM 1180 O O . THR A 1 151 ? -3.121 29.688 16.812 1 97.56 151 THR A O 1
ATOM 1183 N N . SER A 1 152 ? -3.654 29.703 14.609 1 97.44 152 SER A N 1
ATOM 1184 C CA . SER A 1 152 ? -5 29.188 14.875 1 97.44 152 SER A CA 1
ATOM 1185 C C . SER A 1 152 ? -4.961 27.812 15.516 1 97.44 152 SER A C 1
ATOM 1187 O O . SER A 1 152 ? -5.707 27.531 16.453 1 97.44 152 SER A O 1
ATOM 1189 N N . CYS A 1 153 ? -4.117 26.969 15.023 1 96.62 153 CYS A N 1
ATOM 1190 C CA . CYS A 1 153 ? -3.988 25.625 15.57 1 96.62 153 CYS A CA 1
ATOM 1191 C C . CYS A 1 153 ? -3.486 25.672 17 1 96.62 153 CYS A C 1
ATOM 1193 O O . CYS A 1 153 ? -4.004 24.953 17.875 1 96.62 153 CYS A O 1
ATOM 1195 N N . LEU A 1 154 ? -2.49 26.531 17.25 1 95.19 154 LEU A N 1
ATOM 1196 C CA . LEU A 1 154 ? -1.939 26.625 18.609 1 95.19 154 LEU A CA 1
ATOM 1197 C C . LEU A 1 154 ? -2.99 27.141 19.578 1 95.19 154 LEU A C 1
ATOM 1199 O O . LEU A 1 154 ? -3.094 26.656 20.703 1 95.19 154 LEU A O 1
ATOM 1203 N N . ASP A 1 155 ? -3.746 28.156 19.125 1 93.94 155 ASP A N 1
ATOM 1204 C CA . ASP A 1 155 ? -4.824 28.672 19.969 1 93.94 155 ASP A CA 1
ATOM 1205 C C . ASP A 1 155 ? -5.805 27.562 20.344 1 93.94 155 ASP A C 1
ATOM 1207 O O . ASP A 1 155 ? -6.203 27.453 21.5 1 93.94 155 ASP A O 1
ATOM 1211 N N . TYR A 1 156 ? -6.133 26.828 19.391 1 92.81 156 TYR A N 1
ATOM 1212 C CA . TYR A 1 156 ? -7.047 25.703 19.625 1 92.81 156 TYR A CA 1
ATOM 1213 C C . TYR A 1 156 ? -6.438 24.688 20.578 1 92.81 156 TYR A C 1
ATOM 1215 O O . TYR A 1 156 ? -7.09 24.25 21.516 1 92.81 156 TYR A O 1
ATOM 1223 N N . ILE A 1 157 ? -5.211 24.312 20.344 1 90.69 157 ILE A N 1
ATOM 1224 C CA . ILE A 1 157 ? -4.535 23.281 21.141 1 90.69 157 ILE A CA 1
ATOM 1225 C C . ILE A 1 157 ? -4.414 23.75 22.594 1 90.69 157 ILE A C 1
ATOM 1227 O O . ILE A 1 157 ? -4.641 22.969 23.516 1 90.69 157 ILE A O 1
ATOM 1231 N N . ASP A 1 158 ? -4.074 24.953 22.781 1 88.56 158 ASP A N 1
ATOM 1232 C CA . ASP A 1 158 ? -3.949 25.516 24.125 1 88.56 158 ASP A CA 1
ATOM 1233 C C . ASP A 1 158 ? -5.277 25.438 24.875 1 88.56 158 ASP A C 1
ATOM 1235 O O . ASP A 1 158 ? -5.309 25.109 26.062 1 88.56 158 ASP A O 1
ATOM 1239 N N . MET A 1 159 ? -6.277 25.719 24.156 1 86.5 159 MET A N 1
ATOM 1240 C CA . MET A 1 159 ? -7.605 25.672 24.766 1 86.5 159 MET A CA 1
ATOM 1241 C C . MET A 1 159 ? -7.977 24.234 25.141 1 86.5 159 MET A C 1
ATOM 1243 O O . MET A 1 159 ? -8.516 23.984 26.219 1 86.5 159 MET A O 1
ATOM 1247 N N . GLU A 1 160 ? -7.648 23.328 24.281 1 83.88 160 GLU A N 1
ATOM 1248 C CA . GLU A 1 160 ? -8.016 21.938 24.469 1 83.88 160 GLU A CA 1
ATOM 1249 C C . GLU A 1 160 ? -7.18 21.281 25.562 1 83.88 160 GLU A C 1
ATOM 1251 O O . GLU A 1 160 ? -7.641 20.359 26.25 1 83.88 160 GLU A O 1
ATOM 1256 N N . THR A 1 161 ? -5.992 21.75 25.734 1 80.81 161 THR A N 1
ATOM 1257 C CA . THR A 1 161 ? -5.078 21.078 26.656 1 80.81 161 THR A CA 1
ATOM 1258 C C . THR A 1 161 ? -5.109 21.75 28.016 1 80.81 161 THR A C 1
ATOM 1260 O O . THR A 1 161 ? -4.453 21.297 28.953 1 80.81 161 THR A O 1
ATOM 1263 N N . SER A 1 162 ? -5.867 22.75 28.125 1 78.69 162 SER A N 1
ATOM 1264 C CA . SER A 1 162 ? -6.016 23.406 29.422 1 78.69 162 SER A CA 1
ATOM 1265 C C . SER A 1 162 ? -6.836 22.547 30.391 1 78.69 162 SER A C 1
ATOM 1267 O O . SER A 1 162 ? -6.746 22.719 31.609 1 78.69 162 SER A O 1
ATOM 1269 N N . ASP A 1 163 ? -7.551 21.578 29.844 1 71.62 163 ASP A N 1
ATOM 1270 C CA . ASP A 1 163 ? -8.32 20.625 30.641 1 71.62 163 ASP A CA 1
ATOM 1271 C C . ASP A 1 163 ? -7.648 19.25 30.656 1 71.62 163 ASP A C 1
ATOM 1273 O O . ASP A 1 163 ? -7.578 18.578 29.625 1 71.62 163 ASP A O 1
ATOM 1277 N N . PRO A 1 164 ? -7.109 18.859 31.797 1 66.44 164 PRO A N 1
ATOM 1278 C CA . PRO A 1 164 ? -6.375 17.594 31.859 1 66.44 164 PRO A CA 1
ATOM 1279 C C . PRO A 1 164 ? -7.238 16.391 31.484 1 66.44 164 PRO A C 1
ATOM 1281 O O . PRO A 1 164 ? -6.711 15.359 31.047 1 66.44 164 PRO A O 1
ATOM 1284 N N . ASP A 1 165 ? -8.492 16.547 31.688 1 64.12 165 ASP A N 1
ATOM 1285 C CA . ASP A 1 165 ? -9.383 15.43 31.406 1 64.12 165 ASP A CA 1
ATOM 1286 C C . ASP A 1 165 ? -9.586 15.258 29.891 1 64.12 165 ASP A C 1
ATOM 1288 O O . ASP A 1 165 ? -10.086 14.219 29.453 1 64.12 165 ASP A O 1
ATOM 1292 N N . LYS A 1 166 ? -9.25 16.328 29.094 1 61.66 166 LYS A N 1
ATOM 1293 C CA . LYS A 1 166 ? -9.453 16.312 27.641 1 61.66 166 LYS A CA 1
ATOM 1294 C C . LYS A 1 166 ? -8.188 15.898 26.906 1 61.66 166 LYS A C 1
ATOM 1296 O O . LYS A 1 166 ? -8.164 15.82 25.688 1 61.66 166 LYS A O 1
ATOM 1301 N N . ALA A 1 167 ? -7.316 15.414 27.562 1 61.56 167 ALA A N 1
ATOM 1302 C CA . ALA A 1 167 ? -5.969 15.523 27 1 61.56 167 ALA A CA 1
ATOM 1303 C C . ALA A 1 167 ? -5.836 14.719 25.719 1 61.56 167 ALA A C 1
ATOM 1305 O O . ALA A 1 167 ? -5.422 13.555 25.75 1 61.56 167 ALA A O 1
ATOM 1306 N N . ALA A 1 168 ? -6.453 15.375 24.594 1 67.44 168 ALA A N 1
ATOM 1307 C CA . ALA A 1 168 ? -6.145 14.836 23.266 1 67.44 168 ALA A CA 1
ATOM 1308 C C . ALA A 1 168 ? -4.715 15.18 22.859 1 67.44 168 ALA A C 1
ATOM 1310 O O . ALA A 1 168 ? -4.141 16.156 23.328 1 67.44 168 ALA A O 1
ATOM 1311 N N . LYS A 1 169 ? -4.086 14.266 22.188 1 82.06 169 LYS A N 1
ATOM 1312 C CA . LYS A 1 169 ? -2.771 14.492 21.594 1 82.06 169 LYS A CA 1
ATOM 1313 C C . LYS A 1 169 ? -2.895 15.086 20.188 1 82.06 169 LYS A C 1
ATOM 1315 O O . LYS A 1 169 ? -3.801 14.719 19.438 1 82.06 169 LYS A O 1
ATOM 1320 N N . PHE A 1 170 ? -2.082 16.094 19.969 1 89.31 170 PHE A N 1
ATOM 1321 C CA . PHE A 1 170 ? -2.102 16.75 18.672 1 89.31 170 PHE A CA 1
ATOM 1322 C C . PHE A 1 170 ? -0.739 16.656 17.984 1 89.31 170 PHE A C 1
ATOM 1324 O O . PHE A 1 170 ? 0.288 16.547 18.656 1 89.31 170 PHE A O 1
ATOM 1331 N N . ALA A 1 171 ? -0.8 16.594 16.703 1 92.69 171 ALA A N 1
ATOM 1332 C CA . ALA A 1 171 ? 0.424 16.641 15.906 1 92.69 171 ALA A CA 1
ATOM 1333 C C . ALA A 1 171 ? 0.273 17.594 14.727 1 92.69 171 ALA A C 1
ATOM 1335 O O . ALA A 1 171 ? -0.79 17.656 14.109 1 92.69 171 ALA A O 1
ATOM 1336 N N . PHE A 1 172 ? 1.329 18.297 14.562 1 96.5 172 PHE A N 1
ATOM 1337 C CA . PHE A 1 172 ? 1.433 19.047 13.312 1 96.5 172 PHE A CA 1
ATOM 1338 C C . PHE A 1 172 ? 2.021 18.172 12.211 1 96.5 172 PHE A C 1
ATOM 1340 O O . PHE A 1 172 ? 3.016 17.469 12.43 1 96.5 172 PHE A O 1
ATOM 1347 N N . SER A 1 173 ? 1.419 18.141 11.125 1 97.69 173 SER A N 1
ATOM 1348 C CA . SER A 1 173 ? 1.985 17.625 9.883 1 97.69 173 SER A CA 1
ATOM 1349 C C . SER A 1 173 ? 2.162 18.719 8.844 1 97.69 173 SER A C 1
ATOM 1351 O O . SER A 1 173 ? 1.233 19.031 8.094 1 97.69 173 SER A O 1
ATOM 1353 N N . LEU A 1 174 ? 3.318 19.281 8.797 1 98.44 174 LEU A N 1
ATOM 1354 C CA . LEU A 1 174 ? 3.578 20.484 8.016 1 98.44 174 LEU A CA 1
ATOM 1355 C C . LEU A 1 174 ? 4.254 20.141 6.695 1 98.44 174 LEU A C 1
ATOM 1357 O O . LEU A 1 174 ? 5.27 19.453 6.672 1 98.44 174 LEU A O 1
ATOM 1361 N N . GLY A 1 175 ? 3.65 20.625 5.652 1 97.94 175 GLY A N 1
ATOM 1362 C CA . GLY A 1 175 ? 4.133 20.219 4.336 1 97.94 175 GLY A CA 1
ATOM 1363 C C . GLY A 1 175 ? 4.445 21.406 3.434 1 97.94 175 GLY A C 1
ATOM 1364 O O . GLY A 1 175 ? 4.461 22.547 3.885 1 97.94 175 GLY A O 1
ATOM 1365 N N . TYR A 1 176 ? 4.848 21.062 2.242 1 97.25 176 TYR A N 1
ATOM 1366 C CA . TYR A 1 176 ? 5.207 21.969 1.159 1 97.25 176 TYR A CA 1
ATOM 1367 C C . TYR A 1 176 ? 4.324 21.75 -0.061 1 97.25 176 TYR A C 1
ATOM 1369 O O . TYR A 1 176 ? 4.027 20.609 -0.415 1 97.25 176 TYR A O 1
ATOM 1377 N N . ARG A 1 177 ? 3.832 22.812 -0.558 1 96.06 177 ARG A N 1
ATOM 1378 C CA . ARG A 1 177 ? 3.279 22.656 -1.899 1 96.06 177 ARG A CA 1
ATOM 1379 C C . ARG A 1 177 ? 4.367 22.281 -2.902 1 96.06 177 ARG A C 1
ATOM 1381 O O . ARG A 1 177 ? 5.383 22.969 -3.008 1 96.06 177 ARG A O 1
ATOM 1388 N N . CYS A 1 178 ? 4.172 21.141 -3.615 1 95.75 178 CYS A N 1
ATOM 1389 C CA . CYS A 1 178 ? 5.27 20.688 -4.465 1 95.75 178 CYS A CA 1
ATOM 1390 C C . CYS A 1 178 ? 4.742 20.016 -5.73 1 95.75 178 CYS A C 1
ATOM 1392 O O . CYS A 1 178 ? 3.539 19.797 -5.863 1 95.75 178 CYS A O 1
ATOM 1394 N N . ASP A 1 179 ? 5.625 19.891 -6.672 1 95.56 179 ASP A N 1
ATOM 1395 C CA . ASP A 1 179 ? 5.477 19.109 -7.898 1 95.56 179 ASP A CA 1
ATOM 1396 C C . ASP A 1 179 ? 6.422 17.922 -7.898 1 95.56 179 ASP A C 1
ATOM 1398 O O . ASP A 1 179 ? 7.633 18.078 -8.047 1 95.56 179 ASP A O 1
ATOM 1402 N N . TYR A 1 180 ? 5.816 16.75 -7.84 1 96 180 TYR A N 1
ATOM 1403 C CA . TYR A 1 180 ? 6.609 15.531 -7.648 1 96 180 TYR A CA 1
ATOM 1404 C C . TYR A 1 180 ? 7.512 15.273 -8.844 1 96 180 TYR A C 1
ATOM 1406 O O . TYR A 1 180 ? 8.43 14.453 -8.773 1 96 180 TYR A O 1
ATOM 1414 N N . THR A 1 181 ? 7.328 15.922 -9.992 1 96.38 181 THR A N 1
ATOM 1415 C CA . THR A 1 181 ? 8.117 15.703 -11.195 1 96.38 181 THR A CA 1
ATOM 1416 C C . THR A 1 181 ? 9.383 16.562 -11.18 1 96.38 181 THR A C 1
ATOM 1418 O O . THR A 1 181 ? 10.25 16.406 -12.047 1 96.38 181 THR A O 1
ATOM 1421 N N . ASN A 1 182 ? 9.445 17.453 -10.203 1 96.75 182 ASN A N 1
ATOM 1422 C CA . ASN A 1 182 ? 10.648 18.266 -10.109 1 96.75 182 ASN A CA 1
ATOM 1423 C C . ASN A 1 182 ? 11.906 17.406 -10.008 1 96.75 182 ASN A C 1
ATOM 1425 O O . ASN A 1 182 ? 11.938 16.422 -9.273 1 96.75 182 ASN A O 1
ATOM 1429 N N . THR A 1 183 ? 12.969 17.766 -10.68 1 95.81 183 THR A N 1
ATOM 1430 C CA . THR A 1 183 ? 14.156 16.922 -10.797 1 95.81 183 THR A CA 1
ATOM 1431 C C . THR A 1 183 ? 15.125 17.188 -9.648 1 95.81 183 THR A C 1
ATOM 1433 O O . THR A 1 183 ? 15.914 16.312 -9.281 1 95.81 183 THR A O 1
ATOM 1436 N N . ASP A 1 184 ? 15.062 18.297 -9.016 1 95.12 184 ASP A N 1
ATOM 1437 C CA . ASP A 1 184 ? 16.031 18.656 -7.992 1 95.12 184 ASP A CA 1
ATOM 1438 C C . ASP A 1 184 ? 15.648 18.078 -6.633 1 95.12 184 ASP A C 1
ATOM 1440 O O . ASP A 1 184 ? 16.516 17.797 -5.805 1 95.12 184 ASP A O 1
ATOM 1444 N N . GLY A 1 185 ? 14.352 18 -6.402 1 97.94 185 GLY A N 1
ATOM 1445 C CA . GLY A 1 185 ? 13.891 17.594 -5.082 1 97.94 185 GLY A CA 1
ATOM 1446 C C . GLY A 1 185 ? 13.961 18.703 -4.062 1 97.94 185 GLY A C 1
ATOM 1447 O O . GLY A 1 185 ? 13.891 19.891 -4.418 1 97.94 185 GLY A O 1
ATOM 1448 N N . TYR A 1 186 ? 13.945 18.328 -2.771 1 98.62 186 TYR A N 1
ATOM 1449 C CA . TYR A 1 186 ? 14.016 19.312 -1.695 1 98.62 186 TYR A CA 1
ATOM 1450 C C . TYR A 1 186 ? 15.422 19.891 -1.575 1 98.62 186 TYR A C 1
ATOM 1452 O O . TYR A 1 186 ? 16.406 19.219 -1.894 1 98.62 186 TYR A O 1
ATOM 1460 N N . LEU A 1 187 ? 15.5 21.125 -1.152 1 97.94 187 LEU A N 1
ATOM 1461 C CA . LEU A 1 187 ? 16.766 21.797 -0.898 1 97.94 187 LEU A CA 1
ATOM 1462 C C . LEU A 1 187 ? 16.938 22.094 0.589 1 97.94 187 LEU A C 1
ATOM 1464 O O . LEU A 1 187 ? 15.953 22.125 1.338 1 97.94 187 LEU A O 1
ATOM 1468 N N . ALA A 1 188 ? 18.156 22.359 0.991 1 97.5 188 ALA A N 1
ATOM 1469 C CA . ALA A 1 188 ? 18.438 22.75 2.371 1 97.5 188 ALA A CA 1
ATOM 1470 C C . ALA A 1 188 ? 17.656 24 2.76 1 97.5 188 ALA A C 1
ATOM 1472 O O . ALA A 1 188 ? 17.25 24.156 3.914 1 97.5 188 ALA A O 1
ATOM 1473 N N . SER A 1 189 ? 17.438 24.844 1.77 1 97.38 189 SER A N 1
ATOM 1474 C CA . SER A 1 189 ? 16.688 26.062 2.029 1 97.38 189 SER A CA 1
ATOM 1475 C C . SER A 1 189 ? 15.25 25.781 2.41 1 97.38 189 SER A C 1
ATOM 1477 O O . SER A 1 189 ? 14.625 26.547 3.137 1 97.38 189 SER A O 1
ATOM 1479 N N . ASP A 1 190 ? 14.719 24.703 1.884 1 97.88 190 ASP A N 1
ATOM 1480 C CA . ASP A 1 190 ? 13.383 24.297 2.311 1 97.88 190 ASP A CA 1
ATOM 1481 C C . ASP A 1 190 ? 13.352 23.984 3.805 1 97.88 190 ASP A C 1
ATOM 1483 O O . ASP A 1 190 ? 12.422 24.375 4.512 1 97.88 190 ASP A O 1
ATOM 1487 N N . ALA A 1 191 ? 14.367 23.266 4.285 1 98.5 191 ALA A N 1
ATOM 1488 C CA . ALA A 1 191 ? 14.469 22.953 5.707 1 98.5 191 ALA A CA 1
ATOM 1489 C C . ALA A 1 191 ? 14.578 24.219 6.543 1 98.5 191 ALA A C 1
ATOM 1491 O O . ALA A 1 191 ? 13.938 24.344 7.59 1 98.5 191 ALA A O 1
ATOM 1492 N N . VAL A 1 192 ? 15.359 25.172 6.055 1 98.5 192 VAL A N 1
ATOM 1493 C CA . VAL A 1 192 ? 15.555 26.422 6.77 1 98.5 192 VAL A CA 1
ATOM 1494 C C . VAL A 1 192 ? 14.227 27.172 6.887 1 98.5 192 VAL A C 1
ATOM 1496 O O . VAL A 1 192 ? 13.906 27.719 7.945 1 98.5 192 VAL A O 1
ATOM 1499 N N . ALA A 1 193 ? 13.492 27.172 5.82 1 97.38 193 ALA A N 1
ATOM 1500 C CA . ALA A 1 193 ? 12.203 27.859 5.832 1 97.38 193 ALA A CA 1
ATOM 1501 C C . ALA A 1 193 ? 11.273 27.266 6.891 1 97.38 193 ALA A C 1
ATOM 1503 O O . ALA A 1 193 ? 10.586 28 7.602 1 97.38 193 ALA A O 1
ATOM 1504 N N . MET A 1 194 ? 11.234 25.953 6.996 1 98.5 194 MET A N 1
ATOM 1505 C CA . MET A 1 194 ? 10.398 25.312 8.016 1 98.5 194 MET A CA 1
ATOM 1506 C C . MET A 1 194 ? 10.945 25.578 9.414 1 98.5 194 MET A C 1
ATOM 1508 O O . MET A 1 194 ? 10.172 25.781 10.352 1 98.5 194 MET A O 1
ATOM 1512 N N . LYS A 1 195 ? 12.25 25.625 9.57 1 98.56 195 LYS A N 1
ATOM 1513 C CA . LYS A 1 195 ? 12.852 25.969 10.859 1 98.56 195 LYS A CA 1
ATOM 1514 C C . LYS A 1 195 ? 12.414 27.344 11.328 1 98.56 195 LYS A C 1
ATOM 1516 O O . LYS A 1 195 ? 12.18 27.562 12.516 1 98.56 195 LYS A O 1
ATOM 1521 N N . ASP A 1 196 ? 12.352 28.234 10.391 1 98.31 196 ASP A N 1
ATOM 1522 C CA . ASP A 1 196 ? 11.906 29.594 10.727 1 98.31 196 ASP A CA 1
ATOM 1523 C C . ASP A 1 196 ? 10.516 29.578 11.352 1 98.31 196 ASP A C 1
ATOM 1525 O O . ASP A 1 196 ? 10.258 30.281 12.32 1 98.31 196 ASP A O 1
ATOM 1529 N N . ILE A 1 197 ? 9.656 28.781 10.773 1 97.88 197 ILE A N 1
ATOM 1530 C CA . ILE A 1 197 ? 8.305 28.672 11.297 1 97.88 197 ILE A CA 1
ATOM 1531 C C . ILE A 1 197 ? 8.336 28.062 12.688 1 97.88 197 ILE A C 1
ATOM 1533 O O . ILE A 1 197 ? 7.711 28.562 13.617 1 97.88 197 ILE A O 1
ATOM 1537 N N . VAL A 1 198 ? 9.086 26.953 12.867 1 98 198 VAL A N 1
ATOM 1538 C CA . VAL A 1 198 ? 9.18 26.234 14.141 1 98 198 VAL A CA 1
ATOM 1539 C C . VAL A 1 198 ? 9.711 27.172 15.227 1 98 198 VAL A C 1
ATOM 1541 O O . VAL A 1 198 ? 9.195 27.203 16.344 1 98 198 VAL A O 1
ATOM 1544 N N . GLU A 1 199 ? 10.68 28.016 14.867 1 97.69 199 GLU A N 1
ATOM 1545 C CA . GLU A 1 199 ? 11.297 28.938 15.812 1 97.69 199 GLU A CA 1
ATOM 1546 C C . GLU A 1 199 ? 10.359 30.094 16.141 1 97.69 199 GLU A C 1
ATOM 1548 O O . GLU A 1 199 ? 10.219 30.469 17.312 1 97.69 199 GLU A O 1
ATOM 1553 N N . GLN A 1 200 ? 9.789 30.609 15.172 1 97.81 200 GLN A N 1
ATOM 1554 C CA . GLN A 1 200 ? 8.898 31.75 15.352 1 97.81 200 GLN A CA 1
ATOM 1555 C C . GLN A 1 200 ? 7.797 31.422 16.359 1 97.81 200 GLN A C 1
ATOM 1557 O O . GLN A 1 200 ? 7.449 32.25 17.188 1 97.81 200 GLN A O 1
ATOM 1562 N N . TYR A 1 201 ? 7.305 30.203 16.281 1 96.94 201 TYR A N 1
ATOM 1563 C CA . TYR A 1 201 ? 6.152 29.875 17.125 1 96.94 201 TYR A CA 1
ATOM 1564 C C . TYR A 1 201 ? 6.547 28.906 18.234 1 96.94 201 TYR A C 1
ATOM 1566 O O . TYR A 1 201 ? 5.688 28.391 18.953 1 96.94 201 TYR A O 1
ATOM 1574 N N . GLN A 1 202 ? 7.832 28.641 18.344 1 95.75 202 GLN A N 1
ATOM 1575 C CA . GLN A 1 202 ? 8.391 27.781 19.375 1 95.75 202 GLN A CA 1
ATOM 1576 C C . GLN A 1 202 ? 7.648 26.453 19.438 1 95.75 202 GLN A C 1
ATOM 1578 O O . GLN A 1 202 ? 7.246 26 20.516 1 95.75 202 GLN A O 1
ATOM 1583 N N . LEU A 1 203 ? 7.465 25.844 18.25 1 95.56 203 LEU A N 1
ATOM 1584 C CA . LEU A 1 203 ? 6.668 24.625 18.172 1 95.56 203 LEU A CA 1
ATOM 1585 C C . LEU A 1 203 ? 7.344 23.484 18.906 1 95.56 203 LEU A C 1
ATOM 1587 O O . LEU A 1 203 ? 6.672 22.609 19.469 1 95.56 203 LEU A O 1
ATOM 1591 N N . ASP A 1 204 ? 8.641 23.5 18.906 1 92.56 204 ASP A N 1
ATOM 1592 C CA . ASP A 1 204 ? 9.406 22.422 19.516 1 92.56 204 ASP A CA 1
ATOM 1593 C C . ASP A 1 204 ? 9.289 22.453 21.047 1 92.56 204 ASP A C 1
ATOM 1595 O O . ASP A 1 204 ? 9.641 21.484 21.719 1 92.56 204 ASP A O 1
ATOM 1599 N N . SER A 1 205 ? 8.805 23.5 21.625 1 90.56 205 SER A N 1
ATOM 1600 C CA . SER A 1 205 ? 8.711 23.656 23.078 1 90.56 205 SER A CA 1
ATOM 1601 C C . SER A 1 205 ? 7.289 23.391 23.562 1 90.56 205 SER A C 1
ATOM 1603 O O . SER A 1 205 ? 7.039 23.375 24.766 1 90.56 205 SER A O 1
ATOM 1605 N N . LYS A 1 206 ? 6.379 23.328 22.641 1 86.88 206 LYS A N 1
ATOM 1606 C CA . LYS A 1 2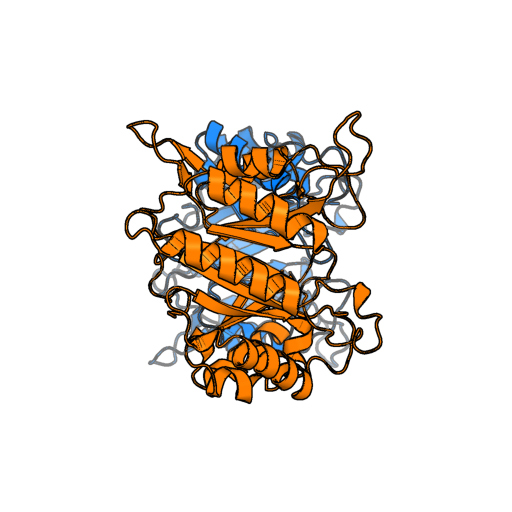06 ? 4.984 23.109 23.016 1 86.88 206 LYS A CA 1
ATOM 1607 C C . LYS A 1 206 ? 4.766 21.688 23.516 1 86.88 206 LYS A C 1
ATOM 1609 O O . LYS A 1 206 ? 5.137 20.719 22.859 1 86.88 206 LYS A O 1
ATOM 1614 N N . GLN A 1 207 ? 4.156 21.703 24.656 1 78.81 207 GLN A N 1
ATOM 1615 C CA . GLN A 1 207 ? 3.838 20.406 25.234 1 78.81 207 GLN A CA 1
ATOM 1616 C C . GLN A 1 207 ? 2.703 19.719 24.469 1 78.81 207 GLN A C 1
ATOM 1618 O O . GLN A 1 207 ? 1.883 20.391 23.844 1 78.81 207 GLN A O 1
ATOM 1623 N N . HIS A 1 208 ? 2.713 18.531 24.172 1 76.56 208 HIS A N 1
ATOM 1624 C CA . HIS A 1 208 ? 1.64 17.703 23.625 1 76.56 208 HIS A CA 1
ATOM 1625 C C . HIS A 1 208 ? 1.58 17.812 22.094 1 76.56 208 HIS A C 1
ATOM 1627 O O . HIS A 1 208 ? 0.56 17.484 21.484 1 76.56 208 HIS A O 1
ATOM 1633 N N . VAL A 1 209 ? 2.555 18.594 21.562 1 86.56 209 VAL A N 1
ATOM 1634 C CA . VAL A 1 209 ? 2.564 18.734 20.109 1 86.56 209 VAL A CA 1
ATOM 1635 C C . VAL A 1 209 ? 3.826 18.078 19.531 1 86.56 209 VAL A C 1
ATOM 1637 O O . VAL A 1 209 ? 4.926 18.281 20.047 1 86.56 209 VAL A O 1
ATOM 1640 N N . THR A 1 210 ? 3.637 17.281 18.578 1 91.94 210 THR A N 1
ATOM 1641 C CA . THR A 1 210 ? 4.762 16.75 17.812 1 91.94 210 THR A CA 1
ATOM 1642 C C . THR A 1 210 ? 4.781 17.359 16.406 1 91.94 210 THR A C 1
ATOM 1644 O O . THR A 1 210 ? 3.732 17.703 15.852 1 91.94 210 THR A O 1
ATOM 1647 N N . ILE A 1 211 ? 5.957 17.484 15.93 1 96.56 211 ILE A N 1
ATOM 1648 C CA . ILE A 1 211 ? 6.129 18.047 14.594 1 96.56 211 ILE A CA 1
ATOM 1649 C C . ILE A 1 211 ? 6.48 16.938 13.609 1 96.56 211 ILE A C 1
ATOM 1651 O O . ILE A 1 211 ? 7.465 16.219 13.797 1 96.56 211 ILE A O 1
ATOM 1655 N N . THR A 1 212 ? 5.695 16.797 12.633 1 97.12 212 THR A N 1
ATOM 1656 C CA . THR A 1 212 ? 5.98 15.914 11.508 1 97.12 212 THR A CA 1
ATOM 1657 C C . THR A 1 212 ? 6.148 16.719 10.219 1 97.12 212 THR A C 1
ATOM 1659 O O . THR A 1 212 ? 5.312 17.562 9.898 1 97.12 212 THR A O 1
ATOM 1662 N N . LEU A 1 213 ? 7.273 16.453 9.578 1 98.44 213 LEU A N 1
ATOM 1663 C CA . LEU A 1 213 ? 7.441 16.984 8.227 1 98.44 213 LEU A CA 1
ATOM 1664 C C . LEU A 1 213 ? 6.777 16.078 7.199 1 98.44 213 LEU A C 1
ATOM 1666 O O . LEU A 1 213 ? 7.152 14.906 7.066 1 98.44 213 LEU A O 1
ATOM 1670 N N . ALA A 1 214 ? 5.789 16.562 6.562 1 98.19 214 ALA A N 1
ATOM 1671 C CA . ALA A 1 214 ? 5.16 15.828 5.465 1 98.19 214 ALA A CA 1
ATOM 1672 C C . ALA A 1 214 ? 5.879 16.094 4.145 1 98.19 214 ALA A C 1
ATOM 1674 O O . ALA A 1 214 ? 5.73 17.172 3.555 1 98.19 214 ALA A O 1
ATOM 1675 N N . LEU A 1 215 ? 6.668 15.133 3.674 1 98.69 215 LEU A N 1
ATOM 1676 C CA . LEU A 1 215 ? 7.52 15.32 2.506 1 98.69 215 LEU A CA 1
ATOM 1677 C C . LEU A 1 215 ? 7.18 14.312 1.414 1 98.69 215 LEU A C 1
ATOM 1679 O O . LEU A 1 215 ? 7.031 13.117 1.689 1 98.69 215 LEU A O 1
ATOM 1683 N N . ASN A 1 216 ? 7.008 14.828 0.212 1 98.31 216 ASN A N 1
ATOM 1684 C CA . ASN A 1 216 ? 6.844 13.891 -0.892 1 98.31 216 ASN A CA 1
ATOM 1685 C C . ASN A 1 216 ? 8.031 12.938 -1.003 1 98.31 216 ASN A C 1
ATOM 1687 O O . ASN A 1 216 ? 9.18 13.375 -1.044 1 98.31 216 ASN A O 1
ATOM 1691 N N . ALA A 1 217 ? 7.754 11.711 -1.114 1 97.69 217 ALA A N 1
ATOM 1692 C CA . ALA A 1 217 ? 8.789 10.68 -1.039 1 97.69 217 ALA A CA 1
ATOM 1693 C C . ALA A 1 217 ? 9.719 10.75 -2.242 1 97.69 217 ALA A C 1
ATOM 1695 O O . ALA A 1 217 ? 10.938 10.586 -2.104 1 97.69 217 ALA A O 1
ATOM 1696 N N . ARG A 1 218 ? 9.211 10.969 -3.426 1 97.69 218 ARG A N 1
ATOM 1697 C CA . ARG A 1 218 ? 10.023 11.039 -4.637 1 97.69 218 ARG A CA 1
ATOM 1698 C C . ARG A 1 218 ? 11.023 12.188 -4.562 1 97.69 218 ARG A C 1
ATOM 1700 O O . ARG A 1 218 ? 12.188 12.031 -4.922 1 97.69 218 ARG A O 1
ATOM 1707 N N . LEU A 1 219 ? 10.5 13.266 -4.09 1 98.56 219 LEU A N 1
ATOM 1708 C CA . LEU A 1 219 ? 11.336 14.445 -3.982 1 98.56 219 LEU A CA 1
ATOM 1709 C C . LEU A 1 219 ? 12.383 14.273 -2.889 1 98.56 219 LEU A C 1
ATOM 1711 O O . LEU A 1 219 ? 13.523 14.719 -3.039 1 98.56 219 LEU A O 1
ATOM 1715 N N . LEU A 1 220 ? 12.023 13.664 -1.806 1 98.69 220 LEU A N 1
ATOM 1716 C CA . LEU A 1 220 ? 12.969 13.383 -0.732 1 98.69 220 LEU A CA 1
ATOM 1717 C C . LEU A 1 220 ? 14.055 12.422 -1.207 1 98.69 220 LEU A C 1
ATOM 1719 O O . LEU A 1 220 ? 15.227 12.586 -0.857 1 98.69 220 LEU A O 1
ATOM 1723 N N . ALA A 1 221 ? 13.711 11.461 -2.027 1 97.94 221 ALA A N 1
ATOM 1724 C CA . ALA A 1 221 ? 14.664 10.477 -2.543 1 97.94 221 ALA A CA 1
ATOM 1725 C C . ALA A 1 221 ? 15.727 11.148 -3.408 1 97.94 221 ALA A C 1
ATOM 1727 O O . ALA A 1 221 ? 16.859 10.664 -3.512 1 97.94 221 ALA A O 1
ATOM 1728 N N . ARG A 1 222 ? 15.422 12.25 -4.004 1 98.19 222 ARG A N 1
ATOM 1729 C CA . ARG A 1 222 ? 16.344 12.969 -4.879 1 98.19 222 ARG A CA 1
ATOM 1730 C C . ARG A 1 222 ? 17.406 13.719 -4.07 1 98.19 222 ARG A C 1
ATOM 1732 O O . ARG A 1 222 ? 18.5 13.977 -4.562 1 98.19 222 ARG A O 1
ATOM 1739 N N . ASN A 1 223 ? 17 14.109 -2.904 1 98.38 223 ASN A N 1
ATOM 1740 C CA . ASN A 1 223 ? 17.922 14.75 -1.967 1 98.38 223 ASN A CA 1
ATOM 1741 C C . ASN A 1 223 ? 17.609 14.367 -0.524 1 98.38 223 ASN A C 1
ATOM 1743 O O . ASN A 1 223 ? 16.984 15.133 0.211 1 98.38 223 ASN A O 1
ATOM 1747 N N . VAL A 1 224 ? 18.156 13.25 -0.118 1 98 224 VAL A N 1
ATOM 1748 C CA . VAL A 1 224 ? 17.766 12.602 1.128 1 98 224 VAL A CA 1
ATOM 1749 C C . VAL A 1 224 ? 18.328 13.383 2.316 1 98 224 VAL A C 1
ATOM 1751 O O . VAL A 1 224 ? 17.812 13.273 3.432 1 98 224 VAL A O 1
ATOM 1754 N N . SER A 1 225 ? 19.328 14.219 2.107 1 98.06 225 SER A N 1
ATOM 1755 C CA . SER A 1 225 ? 19.984 14.898 3.213 1 98.06 225 SER A CA 1
ATOM 1756 C C . SER A 1 225 ? 19.406 16.281 3.439 1 98.06 225 SER A C 1
ATOM 1758 O O . SER A 1 225 ? 19.828 17.016 4.344 1 98.06 225 SER A O 1
ATOM 1760 N N . ALA A 1 226 ? 18.438 16.688 2.68 1 98.44 226 ALA A N 1
ATOM 1761 C CA . ALA A 1 226 ? 17.938 18.047 2.656 1 98.44 226 ALA A CA 1
ATOM 1762 C C . ALA A 1 226 ? 17.453 18.484 4.039 1 98.44 226 ALA A C 1
ATOM 1764 O O . ALA A 1 226 ? 17.516 19.672 4.379 1 98.44 226 ALA A O 1
ATOM 1765 N N . PHE A 1 227 ? 17.031 17.516 4.91 1 98.5 227 PHE A N 1
ATOM 1766 C CA . PHE A 1 227 ? 16.391 17.906 6.164 1 98.5 227 PHE A CA 1
ATOM 1767 C C . PHE A 1 227 ? 17.203 17.406 7.355 1 98.5 227 PHE A C 1
ATOM 1769 O O . PHE A 1 227 ? 16.688 17.328 8.469 1 98.5 227 PHE A O 1
ATOM 1776 N N . ASP A 1 228 ? 18.453 17.141 7.113 1 97.5 228 ASP A N 1
ATOM 1777 C CA . ASP A 1 228 ? 19.328 16.703 8.188 1 97.5 228 ASP A CA 1
ATOM 1778 C C . ASP A 1 228 ? 19.391 17.734 9.312 1 97.5 228 ASP A C 1
ATOM 1780 O O . ASP A 1 228 ? 19.219 17.391 10.484 1 97.5 228 ASP A O 1
ATOM 1784 N N . SER A 1 229 ? 19.625 18.938 8.93 1 97.75 229 SER A N 1
ATOM 1785 C CA . SER A 1 229 ? 19.75 20 9.93 1 97.75 229 SER A CA 1
ATOM 1786 C C . SER A 1 229 ? 18.469 20.156 10.742 1 97.75 229 SER A C 1
ATOM 1788 O O . SER A 1 229 ? 18.531 20.438 11.945 1 97.75 229 SER A O 1
ATOM 1790 N N . PHE A 1 230 ? 17.359 20 10.109 1 98.44 230 PHE A N 1
ATOM 1791 C CA . PHE A 1 230 ? 16.078 20.109 10.797 1 98.44 230 PHE A CA 1
ATOM 1792 C C . PHE A 1 230 ? 15.938 19.031 11.859 1 98.44 230 PHE A C 1
ATOM 1794 O O . PHE A 1 230 ? 15.617 19.328 13.016 1 98.44 230 PHE A O 1
ATOM 1801 N N . LEU A 1 231 ? 16.188 17.781 11.477 1 97.56 231 LEU A N 1
ATOM 1802 C CA . LEU A 1 231 ? 16.062 16.656 12.398 1 97.56 231 LEU A CA 1
ATOM 1803 C C . LEU A 1 231 ? 17.062 16.766 13.547 1 97.56 231 LEU A C 1
ATOM 1805 O O . LEU A 1 231 ? 16.766 16.375 14.68 1 97.56 231 LEU A O 1
ATOM 1809 N N . GLU A 1 232 ? 18.188 17.328 13.281 1 96.69 232 GLU A N 1
ATOM 1810 C CA . GLU A 1 232 ? 19.188 17.531 14.312 1 96.69 232 GLU A CA 1
ATOM 1811 C C . GLU A 1 232 ? 18.75 18.578 15.32 1 96.69 232 GLU A C 1
ATOM 1813 O O . GLU A 1 232 ? 18.953 18.438 16.516 1 96.69 232 GLU A O 1
ATOM 1818 N N . ASP A 1 233 ? 18.141 19.625 14.844 1 97.06 233 ASP A N 1
ATOM 1819 C CA . ASP A 1 233 ? 17.75 20.75 15.688 1 97.06 233 ASP A CA 1
ATOM 1820 C C . ASP A 1 233 ? 16.516 20.406 16.531 1 97.06 233 ASP A C 1
ATOM 1822 O O . ASP A 1 233 ? 16.344 20.938 17.625 1 97.06 233 ASP A O 1
ATOM 1826 N N . TYR A 1 234 ? 15.672 19.578 16 1 96.88 234 TYR A N 1
ATOM 1827 C CA . TYR A 1 234 ? 14.414 19.234 16.672 1 96.88 234 TYR A CA 1
ATOM 1828 C C . TYR A 1 234 ? 14.312 17.734 16.891 1 96.88 234 TYR A C 1
ATOM 1830 O O . TYR A 1 234 ? 13.75 17.016 16.062 1 96.88 234 TYR A O 1
ATOM 1838 N N . ALA A 1 235 ? 14.664 17.297 17.984 1 91.88 235 ALA A N 1
ATOM 1839 C CA . ALA A 1 235 ? 14.93 15.891 18.281 1 91.88 235 ALA A CA 1
ATOM 1840 C C . ALA A 1 235 ? 13.641 15.078 18.312 1 91.88 235 ALA A C 1
ATOM 1842 O O . ALA A 1 235 ? 13.656 13.859 18.109 1 91.88 235 ALA A O 1
ATOM 1843 N N . THR A 1 236 ? 12.562 15.695 18.484 1 91.75 236 THR A N 1
ATOM 1844 C CA . THR A 1 236 ? 11.32 14.945 18.625 1 91.75 236 THR A CA 1
ATOM 1845 C C . THR A 1 236 ? 10.523 14.992 17.328 1 91.75 236 THR A C 1
ATOM 1847 O O . THR A 1 236 ? 9.422 14.438 17.25 1 91.75 236 THR A O 1
ATOM 1850 N N . SER A 1 237 ? 11.07 15.609 16.312 1 96.06 237 SER A N 1
ATOM 1851 C CA . SER A 1 237 ? 10.375 15.703 15.023 1 96.06 237 SER A CA 1
ATOM 1852 C C . SER A 1 237 ? 10.562 14.438 14.203 1 96.06 237 SER A C 1
ATOM 1854 O O . SER A 1 237 ? 11.453 13.633 14.484 1 96.06 237 SER A O 1
ATOM 1856 N N . ASN A 1 238 ? 9.656 14.234 13.273 1 96.25 238 ASN A N 1
ATOM 1857 C CA . ASN A 1 238 ? 9.727 13.086 12.375 1 96.25 238 ASN A CA 1
ATOM 1858 C C . ASN A 1 238 ? 9.344 13.477 10.945 1 96.25 238 ASN A C 1
ATOM 1860 O O . ASN A 1 238 ? 8.914 14.602 10.703 1 96.25 238 ASN A O 1
ATOM 1864 N N . ILE A 1 239 ? 9.625 12.508 10.031 1 97.38 239 ILE A N 1
ATOM 1865 C CA . ILE A 1 239 ? 9.281 12.68 8.625 1 97.38 239 ILE A CA 1
ATOM 1866 C C . ILE A 1 239 ? 8.234 11.648 8.211 1 97.38 239 ILE A C 1
ATOM 1868 O O . ILE A 1 239 ? 8.344 10.469 8.578 1 97.38 239 ILE A O 1
ATOM 1872 N N . LEU A 1 240 ? 7.223 12.102 7.621 1 96.31 240 LEU A N 1
ATOM 1873 C CA . LEU A 1 240 ? 6.328 11.234 6.863 1 96.31 240 LEU A CA 1
ATOM 1874 C C . LEU A 1 240 ? 6.555 11.398 5.363 1 96.31 240 LEU A C 1
ATOM 1876 O O . LEU A 1 240 ? 6.23 12.438 4.793 1 96.31 240 LEU A O 1
ATOM 1880 N N . ALA A 1 241 ? 7.184 10.391 4.777 1 96.56 241 ALA A N 1
ATOM 1881 C CA . ALA A 1 241 ? 7.383 10.367 3.332 1 96.56 241 ALA A CA 1
ATOM 1882 C C . ALA A 1 241 ? 6.156 9.805 2.617 1 96.56 241 ALA A C 1
ATOM 1884 O O . ALA A 1 241 ? 5.785 8.648 2.824 1 96.56 241 ALA A O 1
ATOM 1885 N N . TRP A 1 242 ? 5.559 10.648 1.777 1 95.25 242 TRP A N 1
ATOM 1886 C CA . TRP A 1 242 ? 4.266 10.266 1.217 1 95.25 242 TRP A CA 1
ATOM 1887 C C . TRP A 1 242 ? 4.285 10.344 -0.305 1 95.25 242 TRP A C 1
ATOM 1889 O O . TRP A 1 242 ? 5.152 11 -0.886 1 95.25 242 TRP A O 1
ATOM 1899 N N . THR A 1 243 ? 3.383 9.578 -1.011 1 93.62 243 THR A N 1
ATOM 1900 C CA . THR A 1 243 ? 3.002 9.781 -2.404 1 93.62 243 THR A CA 1
ATOM 1901 C C . THR A 1 243 ? 1.552 10.242 -2.508 1 93.62 243 THR A C 1
ATOM 1903 O O . THR A 1 243 ? 0.705 9.828 -1.713 1 93.62 243 THR A O 1
ATOM 1906 N N . GLY A 1 244 ? 1.267 11.016 -3.398 1 88.94 244 GLY A N 1
ATOM 1907 C CA . GLY A 1 244 ? -0.039 11.656 -3.467 1 88.94 244 GLY A CA 1
ATOM 1908 C C . GLY A 1 244 ? -0.993 10.953 -4.418 1 88.94 244 GLY A C 1
ATOM 1909 O O . GLY A 1 244 ? -0.595 10.047 -5.148 1 88.94 244 GLY A O 1
ATOM 1910 N N . SER A 1 245 ? -2.238 11.445 -4.312 1 81 245 SER A N 1
ATOM 1911 C CA . SER A 1 245 ? -3.266 10.984 -5.242 1 81 245 SER A CA 1
ATOM 1912 C C . SER A 1 245 ? -2.9 11.328 -6.68 1 81 245 SER A C 1
ATOM 1914 O O . SER A 1 245 ? -2.41 12.422 -6.961 1 81 245 SER A O 1
ATOM 1916 N N . GLY A 1 246 ? -3.084 10.367 -7.582 1 80.62 246 GLY A N 1
ATOM 1917 C CA . GLY A 1 246 ? -2.793 10.609 -8.984 1 80.62 246 GLY A CA 1
ATOM 1918 C C . GLY A 1 246 ? -1.325 10.43 -9.328 1 80.62 246 GLY A C 1
ATOM 1919 O O . GLY A 1 246 ? -0.955 10.406 -10.5 1 80.62 246 GLY A O 1
ATOM 1920 N N . GLU A 1 247 ? -0.502 10.453 -8.336 1 88.44 247 GLU A N 1
ATOM 1921 C CA . GLU A 1 247 ? 0.921 10.18 -8.523 1 88.44 247 GLU A CA 1
ATOM 1922 C C . GLU A 1 247 ? 1.172 8.703 -8.797 1 88.44 247 GLU A C 1
ATOM 1924 O O . GLU A 1 247 ? 0.564 7.836 -8.164 1 88.44 247 GLU A O 1
ATOM 1929 N N . PRO A 1 248 ? 2.041 8.43 -9.836 1 88.25 248 PRO A N 1
ATOM 1930 C CA . PRO A 1 248 ? 2.387 7.02 -10.016 1 88.25 248 PRO A CA 1
ATOM 1931 C C . PRO A 1 248 ? 3.01 6.402 -8.766 1 88.25 248 PRO A C 1
ATOM 1933 O O . PRO A 1 248 ? 3.609 7.113 -7.957 1 88.25 248 PRO A O 1
ATOM 1936 N N . PRO A 1 249 ? 2.818 5.148 -8.625 1 89.19 249 PRO A N 1
ATOM 1937 C CA . PRO A 1 249 ? 3.51 4.504 -7.504 1 89.19 249 PRO A CA 1
ATOM 1938 C C . PRO A 1 249 ? 5.016 4.754 -7.52 1 89.19 249 PRO A C 1
ATOM 1940 O O . PRO A 1 249 ? 5.617 4.852 -8.594 1 89.19 249 PRO A O 1
ATOM 1943 N N . ILE A 1 250 ? 5.578 4.797 -6.379 1 91.75 250 ILE A N 1
ATOM 1944 C CA . ILE A 1 250 ? 7.004 5.078 -6.262 1 91.75 250 ILE A CA 1
ATOM 1945 C C . ILE A 1 250 ? 7.801 3.781 -6.395 1 91.75 250 ILE A C 1
ATOM 1947 O O . ILE A 1 250 ? 7.391 2.74 -5.875 1 91.75 250 ILE A O 1
ATOM 1951 N N . PRO A 1 251 ? 8.953 3.828 -7.129 1 91 251 PRO A N 1
ATOM 1952 C CA . PRO A 1 251 ? 9.812 2.639 -7.199 1 91 251 PRO A CA 1
ATOM 1953 C C . PRO A 1 251 ? 10.336 2.211 -5.832 1 91 251 PRO A C 1
ATOM 1955 O O . PRO A 1 251 ? 10.656 3.059 -4.996 1 91 251 PRO A O 1
ATOM 1958 N N . LEU A 1 252 ? 10.438 0.939 -5.609 1 91 252 LEU A N 1
ATOM 1959 C CA . LEU A 1 252 ? 10.992 0.402 -4.367 1 91 252 LEU A CA 1
ATOM 1960 C C . LEU A 1 252 ? 12.391 0.946 -4.113 1 91 252 LEU A C 1
ATOM 1962 O O . LEU A 1 252 ? 12.766 1.187 -2.965 1 91 252 LEU A O 1
ATOM 1966 N N . GLU A 1 253 ? 13.141 1.174 -5.121 1 91.31 253 GLU A N 1
ATOM 1967 C CA . GLU A 1 253 ? 14.516 1.655 -5.016 1 91.31 253 GLU A CA 1
ATOM 1968 C C . GLU A 1 253 ? 14.562 3.037 -4.371 1 91.31 253 GLU A C 1
ATOM 1970 O O . GLU A 1 253 ? 15.5 3.348 -3.633 1 91.31 253 GLU A O 1
ATOM 1975 N N . ASP A 1 254 ? 13.578 3.836 -4.73 1 94.19 254 ASP A N 1
ATOM 1976 C CA . ASP A 1 254 ? 13.523 5.168 -4.129 1 94.19 254 ASP A CA 1
ATOM 1977 C C . ASP A 1 254 ? 13.258 5.082 -2.629 1 94.19 254 ASP A C 1
ATOM 1979 O O . ASP A 1 254 ? 13.883 5.789 -1.839 1 94.19 254 ASP A O 1
ATOM 1983 N N . MET A 1 255 ? 12.352 4.203 -2.293 1 93.38 255 MET A N 1
ATOM 1984 C CA . MET A 1 255 ? 12.078 3.988 -0.875 1 93.38 255 MET A CA 1
ATOM 1985 C C . MET A 1 255 ? 13.32 3.477 -0.151 1 93.38 255 MET A C 1
ATOM 1987 O O . MET A 1 255 ? 13.609 3.91 0.964 1 93.38 255 MET A O 1
ATOM 1991 N N . HIS A 1 256 ? 13.984 2.6 -0.81 1 92.62 256 HIS A N 1
ATOM 1992 C CA . HIS A 1 256 ? 15.203 2.025 -0.252 1 92.62 256 HIS A CA 1
ATOM 1993 C C . HIS A 1 256 ? 16.266 3.096 -0.052 1 92.62 256 HIS A C 1
ATOM 1995 O O . HIS A 1 256 ? 16.984 3.088 0.956 1 92.62 256 HIS A O 1
ATOM 2001 N N . THR A 1 257 ? 16.375 3.922 -1.002 1 95.25 257 THR A N 1
ATOM 2002 C CA . THR A 1 257 ? 17.328 5.023 -0.916 1 95.25 257 THR A CA 1
ATOM 2003 C C . THR A 1 257 ? 17.062 5.871 0.324 1 95.25 257 THR A C 1
ATOM 2005 O O . THR A 1 257 ? 17.984 6.16 1.094 1 95.25 257 THR A O 1
ATOM 2008 N N . ILE A 1 258 ? 15.82 6.227 0.57 1 96.44 258 ILE A N 1
ATOM 2009 C CA . ILE A 1 258 ? 15.453 7.031 1.729 1 96.44 258 ILE A CA 1
ATOM 2010 C C . ILE A 1 258 ? 15.742 6.258 3.012 1 96.44 258 ILE A C 1
ATOM 2012 O O . ILE A 1 258 ? 16.438 6.758 3.9 1 96.44 258 ILE A O 1
ATOM 2016 N N . LYS A 1 259 ? 15.266 5.078 3.045 1 94.38 259 LYS A N 1
ATOM 2017 C CA . LYS A 1 259 ? 15.391 4.266 4.25 1 94.38 259 LYS A CA 1
ATOM 2018 C C . LYS A 1 259 ? 16.859 4.031 4.609 1 94.38 259 LYS A C 1
ATOM 2020 O O . LYS A 1 259 ? 17.25 4.219 5.758 1 94.38 259 LYS A O 1
ATOM 2025 N N . THR A 1 260 ? 17.656 3.645 3.639 1 94.31 260 THR A N 1
ATOM 2026 C CA . THR A 1 260 ? 19.062 3.357 3.865 1 94.31 260 THR A CA 1
ATOM 2027 C C . THR A 1 260 ? 19.797 4.594 4.379 1 94.31 260 THR A C 1
ATOM 2029 O O . THR A 1 260 ? 20.625 4.5 5.281 1 94.31 260 THR A O 1
ATOM 2032 N N . TYR A 1 261 ? 19.469 5.695 3.828 1 96.62 261 TYR A N 1
ATOM 2033 C CA . TYR A 1 261 ? 20.109 6.93 4.277 1 96.62 261 TYR A CA 1
ATOM 2034 C C . TYR A 1 261 ? 19.844 7.176 5.754 1 96.62 261 TYR A C 1
ATOM 2036 O O . TYR A 1 261 ? 20.766 7.406 6.531 1 96.62 261 TYR A O 1
ATOM 2044 N N . TYR A 1 262 ? 18.641 7.039 6.184 1 95.75 262 TYR A N 1
ATOM 2045 C CA . TYR A 1 262 ? 18.297 7.383 7.555 1 95.75 262 TYR A CA 1
ATOM 2046 C C . TYR A 1 262 ? 18.703 6.273 8.516 1 95.75 262 TYR A C 1
ATOM 2048 O O . TYR A 1 262 ? 18.906 6.52 9.711 1 95.75 262 TYR A O 1
ATOM 2056 N N . VAL A 1 263 ? 18.797 5.113 8.031 1 93.12 263 VAL A N 1
ATOM 2057 C CA . VAL A 1 263 ? 19.422 4.066 8.828 1 93.12 263 VAL A CA 1
ATOM 2058 C C . VAL A 1 263 ? 20.875 4.453 9.133 1 93.12 263 VAL A C 1
ATOM 2060 O O . VAL A 1 263 ? 21.312 4.387 10.281 1 93.12 263 VAL A O 1
ATOM 2063 N N . THR A 1 264 ? 21.594 4.84 8.102 1 95.44 264 THR A N 1
ATOM 2064 C CA . THR A 1 264 ? 23 5.207 8.258 1 95.44 264 THR A CA 1
ATOM 2065 C C . THR A 1 264 ? 23.156 6.383 9.219 1 95.44 264 THR A C 1
ATOM 2067 O O . THR A 1 264 ? 24.125 6.465 9.961 1 95.44 264 THR A O 1
ATOM 2070 N N . LYS A 1 265 ? 22.172 7.223 9.312 1 95.94 265 LYS A N 1
ATOM 2071 C CA . LYS A 1 265 ? 22.203 8.406 10.172 1 95.94 265 LYS A CA 1
ATOM 2072 C C . LYS A 1 265 ? 21.703 8.07 11.578 1 95.94 265 LYS A C 1
ATOM 2074 O O . LYS A 1 265 ? 21.719 8.93 12.461 1 95.94 265 LYS A O 1
ATOM 2079 N N . GLY A 1 266 ? 21.219 6.84 11.75 1 94.19 266 GLY A N 1
ATOM 2080 C CA . GLY A 1 266 ? 20.672 6.449 13.039 1 94.19 266 GLY A CA 1
ATOM 2081 C C . GLY A 1 266 ? 19.312 7.09 13.328 1 94.19 266 GLY A C 1
ATOM 2082 O O . GLY A 1 266 ? 18.969 7.305 14.484 1 94.19 266 GLY A O 1
ATOM 2083 N N . MET A 1 267 ? 18.578 7.449 12.273 1 94.38 267 MET A N 1
ATOM 2084 C CA . MET A 1 267 ? 17.312 8.172 12.438 1 94.38 267 MET A CA 1
ATOM 2085 C C . MET A 1 267 ? 16.172 7.422 11.758 1 94.38 267 MET A C 1
ATOM 2087 O O . MET A 1 267 ? 15.164 8.023 11.375 1 94.38 267 MET A O 1
ATOM 2091 N N . VAL A 1 268 ? 16.312 6.152 11.531 1 90.75 268 VAL A N 1
ATOM 2092 C CA . VAL A 1 268 ? 15.344 5.371 10.773 1 90.75 268 VAL A CA 1
ATOM 2093 C C . VAL A 1 268 ? 14.008 5.344 11.523 1 90.75 268 VAL A C 1
ATOM 2095 O O . VAL A 1 268 ? 12.945 5.277 10.906 1 90.75 268 VAL A O 1
ATOM 2098 N N . ASP A 1 269 ? 14.055 5.527 12.812 1 91.12 269 ASP A N 1
ATOM 2099 C CA . ASP A 1 269 ? 12.844 5.508 13.633 1 91.12 269 ASP A CA 1
ATOM 2100 C C . ASP A 1 269 ? 12.055 6.809 13.477 1 91.12 269 ASP A C 1
ATOM 2102 O O . ASP A 1 269 ? 10.914 6.906 13.922 1 91.12 269 ASP A O 1
ATOM 2106 N N . ARG A 1 270 ? 12.625 7.746 12.82 1 94.62 270 ARG A N 1
ATOM 2107 C CA . ARG A 1 270 ? 11.984 9.055 12.68 1 94.62 270 ARG A CA 1
ATOM 2108 C C . ARG A 1 270 ? 11.406 9.227 11.281 1 94.62 270 ARG A C 1
ATOM 2110 O O . ARG A 1 270 ? 10.969 10.32 10.914 1 94.62 270 ARG A O 1
ATOM 2117 N N . ILE A 1 271 ? 11.484 8.133 10.531 1 94.38 271 ILE A N 1
ATOM 2118 C CA . ILE A 1 271 ? 10.922 8.203 9.188 1 94.38 271 ILE A CA 1
ATOM 2119 C C . ILE A 1 271 ? 9.805 7.164 9.031 1 94.38 271 ILE A C 1
ATOM 2121 O O . ILE A 1 271 ? 10 5.992 9.367 1 94.38 271 ILE A O 1
ATOM 2125 N N . GLU A 1 272 ? 8.68 7.645 8.602 1 90.88 272 GLU A N 1
ATOM 2126 C CA . GLU A 1 272 ? 7.555 6.793 8.242 1 90.88 272 GLU A CA 1
ATOM 2127 C C . GLU A 1 272 ? 7.156 6.988 6.785 1 90.88 272 GLU A C 1
ATOM 2129 O O . GLU A 1 272 ? 7.332 8.078 6.23 1 90.88 272 GLU A O 1
ATOM 2134 N N . PHE A 1 273 ? 6.699 5.84 6.227 1 89.69 273 PHE A N 1
ATOM 2135 C CA . PHE A 1 273 ? 6.32 5.883 4.816 1 89.69 273 PHE A CA 1
ATOM 2136 C C . PHE A 1 273 ? 4.812 5.727 4.656 1 89.69 273 PHE A C 1
ATOM 2138 O O . PHE A 1 273 ? 4.191 4.918 5.348 1 89.69 273 PHE A O 1
ATOM 2145 N N . ASP A 1 274 ? 4.27 6.527 3.908 1 89.38 274 ASP A N 1
ATOM 2146 C CA . ASP A 1 274 ? 2.896 6.441 3.42 1 89.38 274 ASP A CA 1
ATOM 2147 C C . ASP A 1 274 ? 2.852 6.523 1.896 1 89.38 274 ASP A C 1
ATOM 2149 O O . ASP A 1 274 ? 2.512 7.566 1.335 1 89.38 274 ASP A O 1
ATOM 2153 N N . CYS A 1 275 ? 3.227 5.367 1.213 1 89.12 275 CYS A N 1
ATOM 2154 C CA . CYS A 1 275 ? 3.469 5.391 -0.225 1 89.12 275 CYS A CA 1
ATOM 2155 C C . CYS A 1 275 ? 2.748 4.242 -0.92 1 89.12 275 CYS A C 1
ATOM 2157 O O . CYS A 1 275 ? 2.57 3.172 -0.336 1 89.12 275 CYS A O 1
ATOM 2159 N N . CYS A 1 276 ? 2.279 4.59 -2.127 1 86 276 CYS A N 1
ATOM 2160 C CA . CYS A 1 276 ? 1.975 3.516 -3.068 1 86 276 CYS A CA 1
ATOM 2161 C C . CYS A 1 276 ? 3.23 3.059 -3.801 1 86 276 CYS A C 1
ATOM 2163 O O . CYS A 1 276 ? 3.816 3.82 -4.57 1 86 276 CYS A O 1
ATOM 2165 N N . ILE A 1 277 ? 3.561 1.805 -3.557 1 86 277 ILE A N 1
ATOM 2166 C CA . ILE A 1 277 ? 4.801 1.286 -4.125 1 86 277 ILE A CA 1
ATOM 2167 C C . ILE A 1 277 ? 4.5 0.536 -5.422 1 86 277 ILE A C 1
ATOM 2169 O O . ILE A 1 277 ? 3.502 -0.184 -5.512 1 86 277 ILE A O 1
ATOM 2173 N N . GLU A 1 278 ? 5.367 0.768 -6.328 1 83.44 278 GLU A N 1
ATOM 2174 C CA . GLU A 1 278 ? 5.215 0.149 -7.641 1 83.44 278 GLU A CA 1
ATOM 2175 C C . GLU A 1 278 ? 5.109 -1.369 -7.523 1 83.44 278 GLU A C 1
ATOM 2177 O O . GLU A 1 278 ? 5.836 -1.99 -6.746 1 83.44 278 GLU A O 1
ATOM 2182 N N . LYS A 1 279 ? 4.16 -1.967 -8.266 1 79.94 279 LYS A N 1
ATOM 2183 C CA . LYS A 1 279 ? 3.939 -3.408 -8.344 1 79.94 279 LYS A CA 1
ATOM 2184 C C . LYS A 1 279 ? 4.629 -4.008 -9.562 1 79.94 279 LYS A C 1
ATOM 2186 O O . LYS A 1 279 ? 4.848 -3.318 -10.562 1 79.94 279 LYS A O 1
ATOM 2191 N N . MET B 1 1 ? -3.545 -29.781 2.691 1 16.03 1 MET B N 1
ATOM 2192 C CA . MET B 1 1 ? -2.826 -28.859 1.823 1 16.03 1 MET B CA 1
ATOM 2193 C C . MET B 1 1 ? -3.115 -27.406 2.217 1 16.03 1 MET B C 1
ATOM 2195 O O . MET B 1 1 ? -4.219 -26.906 1.992 1 16.03 1 MET B O 1
ATOM 2199 N N . THR B 1 2 ? -2.541 -27 3.299 1 18.44 2 THR B N 1
ATOM 2200 C CA . THR B 1 2 ? -2.855 -26.109 4.414 1 18.44 2 THR B CA 1
ATOM 2201 C C . THR B 1 2 ? -2.709 -24.656 4.004 1 18.44 2 THR B C 1
ATOM 2203 O O . THR B 1 2 ? -1.691 -24.266 3.426 1 18.44 2 THR B O 1
ATOM 2206 N N . PRO B 1 3 ? -3.748 -23.953 3.557 1 22.73 3 PRO B N 1
ATOM 2207 C CA . PRO B 1 3 ? -3.623 -22.531 3.221 1 22.73 3 PRO B CA 1
ATOM 2208 C C . PRO B 1 3 ? -2.408 -21.875 3.873 1 22.73 3 PRO B C 1
ATOM 2210 O O . PRO B 1 3 ? -1.909 -22.359 4.891 1 22.73 3 PRO B O 1
ATOM 2213 N N . ILE B 1 4 ? -1.435 -21.156 3.098 1 30.11 4 ILE B N 1
ATOM 2214 C CA . ILE B 1 4 ? -0.479 -20.609 4.059 1 30.11 4 ILE B CA 1
ATOM 2215 C C . ILE B 1 4 ? -1.187 -20.312 5.375 1 30.11 4 ILE B C 1
ATOM 2217 O O . ILE B 1 4 ? -2.193 -19.594 5.398 1 30.11 4 ILE B O 1
ATOM 2221 N N . SER B 1 5 ? -1.339 -21.188 6.172 1 26.67 5 SER B N 1
ATOM 2222 C CA . SER B 1 5 ? -2.01 -21.125 7.465 1 26.67 5 SER B CA 1
ATOM 2223 C C . SER B 1 5 ? -1.837 -19.734 8.102 1 26.67 5 SER B C 1
ATOM 2225 O O . SER B 1 5 ? -0.746 -19.172 8.07 1 26.67 5 SER B O 1
ATOM 2227 N N . PRO B 1 6 ? -2.918 -18.984 8.242 1 30.86 6 PRO B N 1
ATOM 2228 C CA . PRO B 1 6 ? -2.842 -17.797 9.086 1 30.86 6 PRO B CA 1
ATOM 2229 C C . PRO B 1 6 ? -1.799 -17.922 10.195 1 30.86 6 PRO B C 1
ATOM 2231 O O . PRO B 1 6 ? -1.665 -17.016 11.031 1 30.86 6 PRO B O 1
ATOM 2234 N N . GLU B 1 7 ? -1.49 -19.109 10.477 1 29.86 7 GLU B N 1
ATOM 2235 C CA . GLU B 1 7 ? -0.531 -19.203 11.578 1 29.86 7 GLU B CA 1
ATOM 2236 C C . GLU B 1 7 ? 0.789 -18.531 11.203 1 29.86 7 GLU B C 1
ATOM 2238 O O . GLU B 1 7 ? 1.816 -18.781 11.836 1 29.86 7 GLU B O 1
ATOM 2243 N N . LEU B 1 8 ? 1.055 -18.453 9.898 1 30.45 8 LEU B N 1
ATOM 2244 C CA . LEU B 1 8 ? 2.354 -17.797 9.719 1 30.45 8 LEU B CA 1
ATOM 2245 C C . LEU B 1 8 ? 2.498 -16.609 10.648 1 30.45 8 LEU B C 1
ATOM 2247 O O . LEU B 1 8 ? 1.5 -16.047 11.117 1 30.45 8 LEU B O 1
ATOM 2251 N N . ASP B 1 9 ? 3.785 -16.016 10.641 1 33.44 9 ASP B N 1
ATOM 2252 C CA . ASP B 1 9 ? 4.25 -15.023 11.609 1 33.44 9 ASP B CA 1
ATOM 2253 C C . ASP B 1 9 ? 3.25 -13.883 11.758 1 33.44 9 ASP B C 1
ATOM 2255 O O . ASP B 1 9 ? 2.525 -13.562 10.812 1 33.44 9 ASP B O 1
ATOM 2259 N N . GLU B 1 10 ? 2.809 -13.602 12.859 1 36.75 10 GLU B N 1
ATOM 2260 C CA . GLU B 1 10 ? 2.121 -12.461 13.445 1 36.75 10 GLU B CA 1
ATOM 2261 C C . GLU B 1 10 ? 2.275 -11.219 12.578 1 36.75 10 GLU B C 1
ATOM 2263 O O . GLU B 1 10 ? 1.658 -10.18 12.852 1 36.75 10 GLU B O 1
ATOM 2268 N N . PHE B 1 11 ? 3.355 -11.219 11.695 1 40.09 11 PHE B N 1
ATOM 2269 C CA . PHE B 1 11 ? 3.559 -9.93 11.039 1 40.09 11 PHE B CA 1
ATOM 2270 C C . PHE B 1 11 ? 2.975 -9.945 9.633 1 40.09 11 PHE B C 1
ATOM 2272 O O . PHE B 1 11 ? 3.051 -10.953 8.93 1 40.09 11 PHE B O 1
ATOM 2279 N N . PRO B 1 12 ? 2.057 -9.164 9.312 1 52.16 12 PRO B N 1
ATOM 2280 C CA . PRO B 1 12 ? 1.541 -8.992 7.953 1 52.16 12 PRO B CA 1
ATOM 2281 C C . PRO B 1 12 ? 2.637 -9.078 6.891 1 52.16 12 PRO B C 1
ATOM 2283 O O . PRO B 1 12 ? 3.752 -8.602 7.109 1 52.16 12 PRO B O 1
ATOM 2286 N N . SER B 1 13 ? 2.592 -10.016 5.871 1 65.12 13 SER B N 1
ATOM 2287 C CA . SER B 1 13 ? 3.537 -10.18 4.77 1 65.12 13 SER B CA 1
ATOM 2288 C C . SER B 1 13 ? 3.738 -8.867 4.016 1 65.12 13 SER B C 1
ATOM 2290 O O . SER B 1 13 ? 2.77 -8.188 3.684 1 65.12 13 SER B O 1
ATOM 2292 N N . VAL B 1 14 ? 4.961 -8.438 3.988 1 80.31 14 VAL B N 1
ATOM 2293 C CA . VAL B 1 14 ? 5.355 -7.277 3.191 1 80.31 14 VAL B CA 1
ATOM 2294 C C . VAL B 1 14 ? 6.039 -7.742 1.909 1 80.31 14 VAL B C 1
ATOM 2296 O O . VAL B 1 14 ? 7.047 -8.453 1.957 1 80.31 14 VAL B O 1
ATOM 2299 N N . TRP B 1 15 ? 5.477 -7.387 0.754 1 88.31 15 TRP B N 1
ATOM 2300 C CA . TRP B 1 15 ? 5.914 -7.895 -0.542 1 88.31 15 TRP B CA 1
ATOM 2301 C C . TRP B 1 15 ? 6.75 -6.855 -1.281 1 88.31 15 TRP B C 1
ATOM 2303 O O . TRP B 1 15 ? 6.422 -5.664 -1.27 1 88.31 15 TRP B O 1
ATOM 2313 N N . ALA B 1 16 ? 7.824 -7.316 -1.882 1 92.56 16 ALA B N 1
ATOM 2314 C CA . ALA B 1 16 ? 8.438 -6.609 -2.998 1 92.56 16 ALA B CA 1
ATOM 2315 C C . ALA B 1 16 ? 7.977 -7.18 -4.336 1 92.56 16 ALA B C 1
ATOM 2317 O O . ALA B 1 16 ? 8.188 -8.359 -4.621 1 92.56 16 ALA B O 1
ATOM 2318 N N . HIS B 1 17 ? 7.34 -6.32 -5.141 1 92.62 17 HIS B N 1
ATOM 2319 C CA . HIS B 1 17 ? 6.719 -6.816 -6.363 1 92.62 17 HIS B CA 1
ATOM 2320 C C . HIS B 1 17 ? 7.602 -6.551 -7.578 1 92.62 17 HIS B C 1
ATOM 2322 O O . HIS B 1 17 ? 8.375 -5.594 -7.586 1 92.62 17 HIS B O 1
ATOM 2328 N N . ALA B 1 18 ? 7.441 -7.355 -8.57 1 93.44 18 ALA B N 1
ATOM 2329 C CA . ALA B 1 18 ? 8.133 -7.191 -9.844 1 93.44 18 ALA B CA 1
ATOM 2330 C C . ALA B 1 18 ? 9.633 -6.988 -9.633 1 93.44 18 ALA B C 1
ATOM 2332 O O . ALA B 1 18 ? 10.219 -6.051 -10.18 1 93.44 18 ALA B O 1
ATOM 2333 N N . VAL B 1 19 ? 10.188 -7.762 -8.766 1 96.12 19 VAL B N 1
ATOM 2334 C CA . VAL B 1 19 ? 11.625 -7.691 -8.523 1 96.12 19 VAL B CA 1
ATOM 2335 C C . VAL B 1 19 ? 12.383 -8.273 -9.719 1 96.12 19 VAL B C 1
ATOM 2337 O O . VAL B 1 19 ? 12.789 -9.438 -9.688 1 96.12 19 VAL B O 1
ATOM 2340 N N . ASN B 1 20 ? 12.594 -7.406 -10.727 1 96.69 20 ASN B N 1
ATOM 2341 C CA . ASN B 1 20 ? 13.078 -7.879 -12.016 1 96.69 20 ASN B CA 1
ATOM 2342 C C . ASN B 1 20 ? 14.414 -7.246 -12.383 1 96.69 20 ASN B C 1
ATOM 2344 O O . ASN B 1 20 ? 14.789 -7.207 -13.555 1 96.69 20 ASN B O 1
ATOM 2348 N N . SER B 1 21 ? 15.102 -6.699 -11.414 1 95.94 21 SER B N 1
ATOM 2349 C CA . SER B 1 21 ? 16.438 -6.133 -11.602 1 95.94 21 SER B CA 1
ATOM 2350 C C . SER B 1 21 ? 17.328 -6.398 -10.391 1 95.94 21 SER B C 1
ATOM 2352 O O . SER B 1 21 ? 16.828 -6.645 -9.289 1 95.94 21 SER B O 1
ATOM 2354 N N . VAL B 1 22 ? 18.594 -6.355 -10.672 1 96.69 22 VAL B N 1
ATOM 2355 C CA . VAL B 1 22 ? 19.562 -6.555 -9.594 1 96.69 22 VAL B CA 1
ATOM 2356 C C . VAL B 1 22 ? 19.375 -5.477 -8.523 1 96.69 22 VAL B C 1
ATOM 2358 O O . VAL B 1 22 ? 19.375 -5.773 -7.328 1 96.69 22 VAL B O 1
ATOM 2361 N N . GLU B 1 23 ? 19.188 -4.289 -8.961 1 95.12 23 GLU B N 1
ATOM 2362 C CA . GLU B 1 23 ? 19.031 -3.174 -8.031 1 95.12 23 GLU B CA 1
ATOM 2363 C C . GLU B 1 23 ? 17.828 -3.385 -7.121 1 95.12 23 GLU B C 1
ATOM 2365 O O . GLU B 1 23 ? 17.922 -3.209 -5.906 1 95.12 23 GLU B O 1
ATOM 2370 N N . LYS B 1 24 ? 16.719 -3.768 -7.715 1 95.69 24 LYS B N 1
ATOM 2371 C CA . LYS B 1 24 ? 15.516 -3.994 -6.934 1 95.69 24 LYS B CA 1
ATOM 2372 C C . LYS B 1 24 ? 15.672 -5.191 -6.004 1 95.69 24 LYS B C 1
ATOM 2374 O O . LYS B 1 24 ? 15.164 -5.188 -4.883 1 95.69 24 LYS B O 1
ATOM 2379 N N . LEU B 1 25 ? 16.328 -6.215 -6.512 1 97.06 25 LEU B N 1
ATOM 2380 C CA . LEU B 1 25 ? 16.578 -7.391 -5.684 1 97.06 25 LEU B CA 1
ATOM 2381 C C . LEU B 1 25 ? 17.422 -7.031 -4.465 1 97.06 25 LEU B C 1
ATOM 2383 O O . LEU B 1 25 ? 17.109 -7.445 -3.348 1 97.06 25 LEU B O 1
ATOM 2387 N N . VAL B 1 26 ? 18.438 -6.258 -4.625 1 94.88 26 VAL B N 1
ATOM 2388 C CA . VAL B 1 26 ? 19.297 -5.832 -3.525 1 94.88 26 VAL B CA 1
ATOM 2389 C C . VAL B 1 26 ? 18.484 -5.02 -2.521 1 94.88 26 VAL B C 1
ATOM 2391 O O . VAL B 1 26 ? 18.578 -5.234 -1.311 1 94.88 26 VAL B O 1
ATOM 2394 N N . ALA B 1 27 ? 17.672 -4.184 -3.033 1 94.06 27 ALA B N 1
ATOM 2395 C CA . ALA B 1 27 ? 16.812 -3.387 -2.158 1 94.06 27 ALA B CA 1
ATOM 2396 C C . ALA B 1 27 ? 15.891 -4.277 -1.335 1 94.06 27 ALA B C 1
ATOM 2398 O O . ALA B 1 27 ? 15.758 -4.094 -0.123 1 94.06 27 ALA B O 1
ATOM 2399 N N . ALA B 1 28 ? 15.266 -5.199 -1.998 1 94.62 28 ALA B N 1
ATOM 2400 C CA . ALA B 1 28 ? 14.328 -6.098 -1.332 1 94.62 28 ALA B CA 1
ATOM 2401 C C . ALA B 1 28 ? 15.031 -6.945 -0.277 1 94.62 28 ALA B C 1
ATOM 2403 O O . ALA B 1 28 ? 14.5 -7.156 0.816 1 94.62 28 ALA B O 1
ATOM 2404 N N . MET B 1 29 ? 16.219 -7.371 -0.581 1 94.38 29 MET B N 1
ATOM 2405 C CA . MET B 1 29 ? 16.938 -8.266 0.314 1 94.38 29 MET B CA 1
ATOM 2406 C C . MET B 1 29 ? 17.531 -7.5 1.489 1 94.38 29 MET B C 1
ATOM 2408 O O . MET B 1 29 ? 17.734 -8.062 2.568 1 94.38 29 MET B O 1
ATOM 2412 N N . SER B 1 30 ? 17.781 -6.23 1.34 1 91.62 30 SER B N 1
ATOM 2413 C CA . SER B 1 30 ? 18.406 -5.414 2.375 1 91.62 30 SER B CA 1
ATOM 2414 C C . SER B 1 30 ? 17.375 -4.93 3.395 1 91.62 30 SER B C 1
ATOM 2416 O O . SER B 1 30 ? 17.75 -4.48 4.484 1 91.62 30 SER B O 1
ATOM 2418 N N . ASP B 1 31 ? 16.141 -5 3.01 1 89.19 31 ASP B N 1
ATOM 2419 C CA . ASP B 1 31 ? 15.086 -4.535 3.895 1 89.19 31 ASP B CA 1
ATOM 2420 C C . ASP B 1 31 ? 14.5 -5.691 4.707 1 89.19 31 ASP B C 1
ATOM 2422 O O . ASP B 1 31 ? 13.812 -6.555 4.16 1 89.19 31 ASP B O 1
ATOM 2426 N N . GLN B 1 32 ? 14.648 -5.633 5.914 1 86.44 32 GLN B N 1
ATOM 2427 C CA . GLN B 1 32 ? 14.211 -6.711 6.793 1 86.44 32 GLN B CA 1
ATOM 2428 C C . GLN B 1 32 ? 12.688 -6.742 6.914 1 86.44 32 GLN B C 1
ATOM 2430 O O . GLN B 1 32 ? 12.109 -7.766 7.293 1 86.44 32 GLN B O 1
ATOM 2435 N N . ALA B 1 33 ? 12.055 -5.652 6.605 1 83.56 33 ALA B N 1
ATOM 2436 C CA . ALA B 1 33 ? 10.602 -5.605 6.688 1 83.56 33 ALA B CA 1
ATOM 2437 C C . ALA B 1 33 ? 9.961 -6.402 5.555 1 83.56 33 ALA B C 1
ATOM 2439 O O . ALA B 1 33 ? 8.812 -6.832 5.66 1 83.56 33 ALA B O 1
ATOM 2440 N N . ILE B 1 34 ? 10.688 -6.555 4.469 1 90.38 34 ILE B N 1
ATOM 2441 C CA . ILE B 1 34 ? 10.172 -7.301 3.326 1 90.38 34 ILE B CA 1
ATOM 2442 C C . ILE B 1 34 ? 10.305 -8.797 3.586 1 90.38 34 ILE B C 1
ATOM 2444 O O . ILE B 1 34 ? 11.398 -9.297 3.844 1 90.38 34 ILE B O 1
ATOM 2448 N N . THR B 1 35 ? 9.172 -9.484 3.465 1 90.5 35 THR B N 1
ATOM 2449 C CA . THR B 1 35 ? 9.156 -10.906 3.799 1 90.5 35 THR B CA 1
ATOM 2450 C C . THR B 1 35 ? 8.977 -11.758 2.543 1 90.5 35 THR B C 1
ATOM 2452 O O . THR B 1 35 ? 9.203 -12.969 2.568 1 90.5 35 THR B O 1
ATOM 2455 N N . SER B 1 36 ? 8.57 -11.164 1.465 1 92.19 36 SER B N 1
ATOM 2456 C CA . SER B 1 36 ? 8.211 -11.898 0.259 1 92.19 36 SER B CA 1
ATOM 2457 C C . SER B 1 36 ? 8.664 -11.164 -0.997 1 92.19 36 SER B C 1
ATOM 2459 O O . SER B 1 36 ? 8.562 -9.938 -1.077 1 92.19 36 SER B O 1
ATOM 2461 N N . ILE B 1 37 ? 9.148 -11.953 -1.941 1 95.31 37 ILE B N 1
ATOM 2462 C CA . ILE B 1 37 ? 9.625 -11.406 -3.207 1 95.31 37 ILE B CA 1
ATOM 2463 C C . ILE B 1 37 ? 8.852 -12.031 -4.363 1 95.31 37 ILE B C 1
ATOM 2465 O O . ILE B 1 37 ? 8.68 -13.25 -4.422 1 95.31 37 ILE B O 1
ATOM 2469 N N . GLU B 1 38 ? 8.32 -11.18 -5.188 1 95.94 38 GLU B N 1
ATOM 2470 C CA . GLU B 1 38 ? 7.66 -11.617 -6.41 1 95.94 38 GLU B CA 1
ATOM 2471 C C . GLU B 1 38 ? 8.461 -11.219 -7.645 1 95.94 38 GLU B C 1
ATOM 2473 O O . GLU B 1 38 ? 8.898 -10.078 -7.762 1 95.94 38 GLU B O 1
ATOM 2478 N N . CYS B 1 39 ? 8.641 -12.227 -8.586 1 97.19 39 CYS B N 1
ATOM 2479 C CA . CYS B 1 39 ? 9.398 -12 -9.812 1 97.19 39 CYS B CA 1
ATOM 2480 C C . CYS B 1 39 ? 8.625 -12.492 -11.023 1 97.19 39 CYS B C 1
ATOM 2482 O O . CYS B 1 39 ? 7.879 -13.469 -10.938 1 97.19 39 CYS B O 1
ATOM 2484 N N . ASP B 1 40 ? 8.859 -11.781 -12.133 1 97.19 40 ASP B N 1
ATOM 2485 C CA . ASP B 1 40 ? 8.375 -12.242 -13.43 1 97.19 40 ASP B CA 1
ATOM 2486 C C . ASP B 1 40 ? 9.438 -13.07 -14.148 1 97.19 40 ASP B C 1
ATOM 2488 O O . ASP B 1 40 ? 10.57 -12.625 -14.312 1 97.19 40 ASP B O 1
ATOM 2492 N N . VAL B 1 41 ? 9.07 -14.242 -14.578 1 97.94 41 VAL B N 1
ATOM 2493 C CA . VAL B 1 41 ? 10.055 -15.141 -15.172 1 97.94 41 VAL B CA 1
ATOM 2494 C C . VAL B 1 41 ? 9.734 -15.344 -16.656 1 97.94 41 VAL B C 1
ATOM 2496 O O . VAL B 1 41 ? 8.609 -15.703 -17.016 1 97.94 41 VAL B O 1
ATOM 2499 N N . MET B 1 42 ? 10.688 -15.117 -17.469 1 96.44 42 MET B N 1
ATOM 2500 C CA . MET B 1 42 ? 10.586 -15.375 -18.906 1 96.44 42 MET B CA 1
ATOM 2501 C C . MET B 1 42 ? 11.953 -15.695 -19.5 1 96.44 42 MET B C 1
ATOM 2503 O O . MET B 1 42 ? 12.977 -15.594 -18.812 1 96.44 42 MET B O 1
ATOM 2507 N N . MET B 1 43 ? 12.016 -16.125 -20.75 1 95.25 43 MET B N 1
ATOM 2508 C CA . MET B 1 43 ? 13.289 -16.453 -21.406 1 95.25 43 MET B CA 1
ATOM 2509 C C . MET B 1 43 ? 13.938 -15.188 -21.969 1 95.25 43 MET B C 1
ATOM 2511 O O . MET B 1 43 ? 13.258 -14.305 -22.484 1 95.25 43 MET B O 1
ATOM 2515 N N . SER B 1 44 ? 15.266 -15.188 -21.875 1 94.31 44 SER B N 1
ATOM 2516 C CA . SER B 1 44 ? 16.016 -14.117 -22.516 1 94.31 44 SER B CA 1
ATOM 2517 C C . SER B 1 44 ? 15.953 -14.227 -24.031 1 94.31 44 SER B C 1
ATOM 2519 O O . SER B 1 44 ? 15.555 -15.258 -24.562 1 94.31 44 SER B O 1
ATOM 2521 N N . GLU B 1 45 ? 16.344 -13.039 -24.672 1 85.62 45 GLU B N 1
ATOM 2522 C CA . GLU B 1 45 ? 16.453 -13.07 -26.125 1 85.62 45 GLU B CA 1
ATOM 2523 C C . GLU B 1 45 ? 17.578 -14.016 -26.562 1 85.62 45 GLU B C 1
ATOM 2525 O O . GLU B 1 45 ? 18.562 -14.195 -25.844 1 85.62 45 GLU B O 1
ATOM 2530 N N . GLN B 1 46 ? 17.422 -14.805 -27.516 1 66.25 46 GLN B N 1
ATOM 2531 C CA . GLN B 1 46 ? 18.375 -15.773 -28.047 1 66.25 46 GLN B CA 1
ATOM 2532 C C . GLN B 1 46 ? 19.688 -15.102 -28.422 1 66.25 46 GLN B C 1
ATOM 2534 O O . GLN B 1 46 ? 20.641 -15.773 -28.812 1 66.25 46 GLN B O 1
ATOM 2539 N N . THR B 1 47 ? 19.953 -13.922 -27.906 1 53.16 47 THR B N 1
ATOM 2540 C CA . THR B 1 47 ? 21.125 -13.391 -28.578 1 53.16 47 THR B CA 1
ATOM 2541 C C . THR B 1 47 ? 22.406 -13.938 -27.938 1 53.16 47 THR B C 1
ATOM 2543 O O . THR B 1 47 ? 23.5 -13.484 -28.25 1 53.16 47 THR B O 1
ATOM 2546 N N . VAL B 1 48 ? 22.25 -14.578 -26.797 1 48.62 48 VAL B N 1
ATOM 2547 C CA . VAL B 1 48 ? 23.578 -14.914 -26.281 1 48.62 48 VAL B CA 1
ATOM 2548 C C . VAL B 1 48 ? 24.25 -15.922 -27.203 1 48.62 48 VAL B C 1
ATOM 2550 O O . VAL B 1 48 ? 23.656 -16.938 -27.562 1 48.62 48 VAL B O 1
ATOM 2553 N N . PRO B 1 49 ? 25.297 -15.438 -27.812 1 47.62 49 PRO B N 1
ATOM 2554 C CA . PRO B 1 49 ? 26.094 -16.422 -28.562 1 47.62 49 PRO B CA 1
ATOM 2555 C C . PRO B 1 49 ? 26.281 -17.734 -27.812 1 47.62 49 PRO B C 1
ATOM 2557 O O . PRO B 1 49 ? 26.484 -17.719 -26.594 1 47.62 49 PRO B O 1
ATOM 2560 N N . ASN B 1 50 ? 25.922 -18.859 -28.375 1 49.41 50 ASN B N 1
ATOM 2561 C CA . ASN B 1 50 ? 26.188 -20.25 -28.031 1 49.41 50 ASN B CA 1
ATOM 2562 C C . ASN B 1 50 ? 25.109 -20.812 -27.109 1 49.41 50 ASN B C 1
ATOM 2564 O O . ASN B 1 50 ? 25.234 -21.922 -26.609 1 49.41 50 ASN B O 1
ATOM 2568 N N . LEU B 1 51 ? 24.266 -19.938 -26.5 1 52.97 51 LEU B N 1
ATOM 2569 C CA . LEU B 1 51 ? 23.141 -20.562 -25.797 1 52.97 51 LEU B CA 1
ATOM 2570 C C . LEU B 1 51 ? 21.891 -20.562 -26.672 1 52.97 51 LEU B C 1
ATOM 2572 O O . LEU B 1 51 ? 21.328 -19.5 -26.969 1 52.97 51 LEU B O 1
ATOM 2576 N N . GLU B 1 52 ? 21.672 -21.484 -27.484 1 57.12 52 GLU B N 1
ATOM 2577 C CA . GLU B 1 52 ? 20.609 -21.703 -28.469 1 57.12 52 GLU B CA 1
ATOM 2578 C C . GLU B 1 52 ? 19.234 -21.344 -27.906 1 57.12 52 GLU B C 1
ATOM 2580 O O . GLU B 1 52 ? 18.406 -20.781 -28.609 1 57.12 52 GLU B O 1
ATOM 2585 N N . ASP B 1 53 ? 18.938 -21.609 -26.672 1 71.12 53 ASP B N 1
ATOM 2586 C CA . ASP B 1 53 ? 17.531 -21.5 -26.266 1 71.12 53 ASP B CA 1
ATOM 2587 C C . ASP B 1 53 ? 17.344 -20.406 -25.234 1 71.12 53 ASP B C 1
ATOM 2589 O O . ASP B 1 53 ? 16.234 -20.188 -24.75 1 71.12 53 ASP B O 1
ATOM 2593 N N . GLY B 1 54 ? 18.375 -19.516 -25.031 1 87 54 GLY B N 1
ATOM 2594 C CA . GLY B 1 54 ? 18.25 -18.484 -24.016 1 87 54 GLY B CA 1
ATOM 2595 C C . GLY B 1 54 ? 18.25 -19.031 -22.609 1 87 54 GLY B C 1
ATOM 2596 O O . GLY B 1 54 ? 18.438 -20.234 -22.406 1 87 54 GLY B O 1
ATOM 2597 N N . VAL B 1 55 ? 18.266 -18.156 -21.594 1 93.75 55 VAL B N 1
ATOM 2598 C CA . VAL B 1 55 ? 18.203 -18.531 -20.188 1 93.75 55 VAL B CA 1
ATOM 2599 C C . VAL B 1 55 ? 17.031 -17.844 -19.5 1 93.75 55 VAL B C 1
ATOM 2601 O O . VAL B 1 55 ? 16.594 -16.781 -19.953 1 93.75 55 VAL B O 1
ATOM 2604 N N . PRO B 1 56 ? 16.484 -18.5 -18.469 1 96.81 56 PRO B N 1
ATOM 2605 C CA . PRO B 1 56 ? 15.453 -17.781 -17.734 1 96.81 56 PRO B CA 1
ATOM 2606 C C . PRO B 1 56 ? 15.969 -16.5 -17.094 1 96.81 56 PRO B C 1
ATOM 2608 O O . PRO B 1 56 ? 17.047 -16.484 -16.484 1 96.81 56 PRO B O 1
ATOM 2611 N N . ILE B 1 57 ? 15.234 -15.43 -17.312 1 97.75 57 ILE B N 1
ATOM 2612 C CA . ILE B 1 57 ? 15.539 -14.125 -16.734 1 97.75 57 ILE B CA 1
ATOM 2613 C C . ILE B 1 57 ? 14.32 -13.594 -15.984 1 97.75 57 ILE B C 1
ATOM 2615 O O . ILE B 1 57 ? 13.227 -14.141 -16.109 1 97.75 57 ILE B O 1
ATOM 2619 N N . LEU B 1 58 ? 14.523 -12.641 -15.188 1 98 58 LEU B N 1
ATOM 2620 C CA . LEU B 1 58 ? 13.438 -11.914 -14.539 1 98 58 LEU B CA 1
ATOM 2621 C C . LEU B 1 58 ? 13.133 -10.617 -15.281 1 98 58 LEU B C 1
ATOM 2623 O O . LEU B 1 58 ? 13.977 -9.711 -15.32 1 98 58 LEU B O 1
ATOM 2627 N N . SER B 1 59 ? 12.008 -10.609 -15.922 1 95.94 59 SER B N 1
ATOM 2628 C CA . SER B 1 59 ? 11.562 -9.484 -16.75 1 95.94 59 SER B CA 1
ATOM 2629 C C . SER B 1 59 ? 10.062 -9.539 -17 1 95.94 59 SER B C 1
ATOM 2631 O O . SER B 1 59 ? 9.445 -10.602 -16.859 1 95.94 59 SER B O 1
ATOM 2633 N N . HIS B 1 60 ? 9.492 -8.398 -17.203 1 91.94 60 HIS B N 1
ATOM 2634 C CA . HIS B 1 60 ? 8.078 -8.32 -17.547 1 91.94 60 HIS B CA 1
ATOM 2635 C C . HIS B 1 60 ? 7.883 -8.141 -19.047 1 91.94 60 HIS B C 1
ATOM 2637 O O . HIS B 1 60 ? 8.547 -7.297 -19.656 1 91.94 60 HIS B O 1
ATOM 2643 N N . PRO B 1 61 ? 7.008 -8.969 -19.609 1 88.94 61 PRO B N 1
ATOM 2644 C CA . PRO B 1 61 ? 6.746 -8.789 -21.047 1 88.94 61 PRO B CA 1
ATOM 2645 C C . PRO B 1 61 ? 6.32 -7.363 -21.391 1 88.94 61 PRO B C 1
ATOM 2647 O O . PRO B 1 61 ? 5.656 -6.703 -20.578 1 88.94 61 PRO B O 1
ATOM 2650 N N . PRO B 1 62 ? 6.789 -6.922 -22.562 1 88.06 62 PRO B N 1
ATOM 2651 C CA . PRO B 1 62 ? 7.434 -7.676 -23.656 1 88.06 62 PRO B CA 1
ATOM 2652 C C . PRO B 1 62 ? 8.953 -7.621 -23.578 1 88.06 62 PRO B C 1
ATOM 2654 O O . PRO B 1 62 ? 9.633 -8.055 -24.516 1 88.06 62 PRO B O 1
ATOM 2657 N N . PHE B 1 63 ? 9.477 -7.082 -22.516 1 88.88 63 PHE B N 1
ATOM 2658 C CA . PHE B 1 63 ? 10.922 -6.902 -22.438 1 88.88 63 PHE B CA 1
ATOM 2659 C C . PHE B 1 63 ? 11.625 -8.242 -22.219 1 88.88 63 PHE B C 1
ATOM 2661 O O . PHE B 1 63 ? 11.258 -9 -21.328 1 88.88 63 PHE B O 1
ATOM 2668 N N . ARG B 1 64 ? 12.68 -8.5 -23 1 91.88 64 ARG B N 1
ATOM 2669 C CA . ARG B 1 64 ? 13.352 -9.789 -22.922 1 91.88 64 ARG B CA 1
ATOM 2670 C C . ARG B 1 64 ? 14.828 -9.609 -22.547 1 91.88 64 ARG B C 1
ATOM 2672 O O . ARG B 1 64 ? 15.664 -10.438 -22.922 1 91.88 64 ARG B O 1
ATOM 2679 N N . GLN B 1 65 ? 15.102 -8.516 -22.016 1 91.31 65 GLN B N 1
ATOM 2680 C CA . GLN B 1 65 ? 16.438 -8.234 -21.469 1 91.31 65 GLN B CA 1
ATOM 2681 C C . GLN B 1 65 ? 16.359 -7.859 -20 1 91.31 65 GLN B C 1
ATOM 2683 O O . GLN B 1 65 ? 15.414 -7.18 -19.562 1 91.31 65 GLN B O 1
ATOM 2688 N N . SER B 1 66 ? 17.234 -8.383 -19.266 1 94.25 66 SER B N 1
ATOM 2689 C CA . SER B 1 66 ? 17.328 -8.117 -17.828 1 94.25 66 SER B CA 1
ATOM 2690 C C . SER B 1 66 ? 18.734 -8.344 -17.312 1 94.25 66 SER B C 1
ATOM 2692 O O . SER B 1 66 ? 19.469 -9.18 -17.859 1 94.25 66 SER B O 1
ATOM 2694 N N . ASP B 1 67 ? 19.172 -7.59 -16.375 1 96 67 ASP B N 1
ATOM 2695 C CA . ASP B 1 67 ? 20.469 -7.836 -15.742 1 96 67 ASP B CA 1
ATOM 2696 C C . ASP B 1 67 ? 20.344 -8.906 -14.664 1 96 67 ASP B C 1
ATOM 2698 O O . ASP B 1 67 ? 21.328 -9.242 -14 1 96 67 ASP B O 1
ATOM 2702 N N . LEU B 1 68 ? 19.141 -9.523 -14.539 1 97.38 68 LEU B N 1
ATOM 2703 C CA . LEU B 1 68 ? 18.891 -10.5 -13.484 1 97.38 68 LEU B CA 1
ATOM 2704 C C . LEU B 1 68 ? 18.422 -11.828 -14.07 1 97.38 68 LEU B C 1
ATOM 2706 O O . LEU B 1 68 ? 17.266 -11.961 -14.469 1 97.38 68 LEU B O 1
ATOM 2710 N N . THR B 1 69 ? 19.312 -12.766 -14.039 1 96.88 69 THR B N 1
ATOM 2711 C CA . THR B 1 69 ? 18.938 -14.117 -14.453 1 96.88 69 THR B CA 1
ATOM 2712 C C . THR B 1 69 ? 18.266 -14.867 -13.305 1 96.88 69 THR B C 1
ATOM 2714 O O . THR B 1 69 ? 18.375 -14.469 -12.141 1 96.88 69 THR B O 1
ATOM 2717 N N . PHE B 1 70 ? 17.578 -15.844 -13.664 1 97.44 70 PHE B N 1
ATOM 2718 C CA . PHE B 1 70 ? 16.969 -16.688 -12.656 1 97.44 70 PHE B CA 1
ATOM 2719 C C . PHE B 1 70 ? 18.016 -17.312 -11.742 1 97.44 70 PHE B C 1
ATOM 2721 O O . PHE B 1 70 ? 17.812 -17.391 -10.531 1 97.44 70 PHE B O 1
ATOM 2728 N N . GLU B 1 71 ? 19.094 -17.688 -12.289 1 95.12 71 GLU B N 1
ATOM 2729 C CA . GLU B 1 71 ? 20.188 -18.25 -11.508 1 95.12 71 GLU B CA 1
ATOM 2730 C C . GLU B 1 71 ? 20.719 -17.25 -10.484 1 95.12 71 GLU B C 1
ATOM 2732 O O . GLU B 1 71 ? 20.938 -17.594 -9.32 1 95.12 71 GLU B O 1
ATOM 2737 N N . LYS B 1 72 ? 20.891 -16.078 -10.953 1 95.31 72 LYS B N 1
ATOM 2738 C CA . LYS B 1 72 ? 21.375 -15.031 -10.055 1 95.31 72 LYS B CA 1
ATOM 2739 C C . LYS B 1 72 ? 20.375 -14.75 -8.938 1 95.31 72 LYS B C 1
ATOM 2741 O O . LYS B 1 72 ? 20.766 -14.492 -7.797 1 95.31 72 LYS B O 1
ATOM 2746 N N . LEU B 1 73 ? 19.094 -14.734 -9.258 1 96.88 73 LEU B N 1
ATOM 2747 C CA . LEU B 1 73 ? 18.062 -14.609 -8.234 1 96.88 73 LEU B CA 1
ATOM 2748 C C . LEU B 1 73 ? 18.25 -15.664 -7.152 1 96.88 73 LEU B C 1
ATOM 2750 O O . LEU B 1 73 ? 18.312 -15.344 -5.965 1 96.88 73 LEU B O 1
ATOM 2754 N N . LEU B 1 74 ? 18.344 -16.906 -7.57 1 94.19 74 LEU B N 1
ATOM 2755 C CA . LEU B 1 74 ? 18.422 -18.016 -6.629 1 94.19 74 LEU B CA 1
ATOM 2756 C C . LEU B 1 74 ? 19.656 -17.891 -5.738 1 94.19 74 LEU B C 1
ATOM 2758 O O . LEU B 1 74 ? 19.578 -18.125 -4.531 1 94.19 74 LEU B O 1
ATOM 2762 N N . ASP B 1 75 ? 20.719 -17.453 -6.32 1 92.19 75 ASP B N 1
ATOM 2763 C CA . ASP B 1 75 ? 21.953 -17.281 -5.559 1 92.19 75 ASP B CA 1
ATOM 2764 C C . ASP B 1 75 ? 21.781 -16.203 -4.488 1 92.19 75 ASP B C 1
ATOM 2766 O O . ASP B 1 75 ? 22.359 -16.297 -3.404 1 92.19 75 ASP B O 1
ATOM 2770 N N . THR B 1 76 ? 20.984 -15.25 -4.84 1 93.31 76 THR B N 1
ATOM 2771 C CA . THR B 1 76 ? 20.875 -14.086 -3.967 1 93.31 76 THR B CA 1
ATOM 2772 C C . THR B 1 76 ? 19.875 -14.344 -2.844 1 93.31 76 THR B C 1
ATOM 2774 O O . THR B 1 76 ? 20.078 -13.922 -1.707 1 93.31 76 THR B O 1
ATOM 2777 N N . VAL B 1 77 ? 18.828 -15.062 -3.123 1 92.75 77 VAL B N 1
ATOM 2778 C CA . VAL B 1 77 ? 17.75 -15.211 -2.143 1 92.75 77 VAL B CA 1
ATOM 2779 C C . VAL B 1 77 ? 18.062 -16.391 -1.222 1 92.75 77 VAL B C 1
ATOM 2781 O O . VAL B 1 77 ? 17.281 -16.688 -0.315 1 92.75 77 VAL B O 1
ATOM 2784 N N . THR B 1 78 ? 19.156 -17.078 -1.43 1 89.69 78 THR B N 1
ATOM 2785 C CA . THR B 1 78 ? 19.516 -18.219 -0.592 1 89.69 78 THR B CA 1
ATOM 2786 C C . THR B 1 78 ? 20.766 -17.922 0.226 1 89.69 78 THR B C 1
ATOM 2788 O O . THR B 1 78 ? 21.609 -17.141 -0.201 1 89.69 78 THR B O 1
ATOM 2791 N N . GLU B 1 79 ? 20.734 -18.469 1.395 1 87.5 79 GLU B N 1
ATOM 2792 C CA . GLU B 1 79 ? 21.906 -18.438 2.25 1 87.5 79 GLU B CA 1
ATOM 2793 C C . GLU B 1 79 ? 22.5 -19.828 2.434 1 87.5 79 GLU B C 1
ATOM 2795 O O . GLU B 1 79 ? 21.766 -20.797 2.607 1 87.5 79 GLU B O 1
ATOM 2800 N N . GLN B 1 80 ? 23.797 -19.781 2.316 1 82.12 80 GLN B N 1
ATOM 2801 C CA . GLN B 1 80 ? 24.453 -21.078 2.502 1 82.12 80 GLN B CA 1
ATOM 2802 C C . GLN B 1 80 ? 24.438 -21.5 3.969 1 82.12 80 GLN B C 1
ATOM 2804 O O . GLN B 1 80 ? 24.641 -20.672 4.859 1 82.12 80 GLN B O 1
ATOM 2809 N N . SER B 1 81 ? 24.141 -22.75 4.094 1 76.5 81 SER B N 1
ATOM 2810 C CA . SER B 1 81 ? 24.203 -23.297 5.445 1 76.5 81 SER B CA 1
ATOM 2811 C C . SER B 1 81 ? 25.625 -23.266 5.988 1 76.5 81 SER B C 1
ATOM 2813 O O . SER B 1 81 ? 26.578 -23.078 5.23 1 76.5 81 SER B O 1
ATOM 2815 N N . GLU B 1 82 ? 25.656 -23.391 7.262 1 75.88 82 GLU B N 1
ATOM 2816 C CA . GLU B 1 82 ? 26.953 -23.391 7.922 1 75.88 82 GLU B CA 1
ATOM 2817 C C . GLU B 1 82 ? 27.875 -24.469 7.355 1 75.88 82 GLU B C 1
ATOM 2819 O O . GLU B 1 82 ? 29.078 -24.25 7.199 1 75.88 82 GLU B O 1
ATOM 2824 N N . ASP B 1 83 ? 27.328 -25.594 7.035 1 75.69 83 ASP B N 1
ATOM 2825 C CA . ASP B 1 83 ? 28.125 -26.719 6.547 1 75.69 83 ASP B CA 1
ATOM 2826 C C . ASP B 1 83 ? 28.375 -26.594 5.043 1 75.69 83 ASP B C 1
ATOM 2828 O O . ASP B 1 83 ? 29.094 -27.406 4.461 1 75.69 83 ASP B O 1
ATOM 2832 N N . GLY B 1 84 ? 27.75 -25.578 4.387 1 73.69 84 GLY B N 1
ATOM 2833 C CA . GLY B 1 84 ? 27.953 -25.281 2.982 1 73.69 84 GLY B CA 1
ATOM 2834 C C . GLY B 1 84 ? 27.25 -26.25 2.051 1 73.69 84 GLY B C 1
ATOM 2835 O O . GLY B 1 84 ? 27.484 -26.234 0.842 1 73.69 84 GLY B O 1
ATOM 2836 N N . THR B 1 85 ? 26.359 -27.078 2.568 1 70.06 85 THR B N 1
ATOM 2837 C CA . THR B 1 85 ? 25.781 -28.141 1.757 1 70.06 85 THR B CA 1
ATOM 2838 C C . THR B 1 85 ? 24.375 -27.797 1.316 1 70.06 85 THR B C 1
ATOM 2840 O O . THR B 1 85 ? 23.828 -28.406 0.39 1 70.06 85 THR B O 1
ATOM 2843 N N . ARG B 1 86 ? 23.859 -26.75 1.979 1 73.5 86 ARG B N 1
ATOM 2844 C CA . ARG B 1 86 ? 22.453 -26.453 1.679 1 73.5 86 ARG B CA 1
ATOM 2845 C C . ARG B 1 86 ? 22.25 -24.953 1.468 1 73.5 86 ARG B C 1
ATOM 2847 O O . ARG B 1 86 ? 23.047 -24.141 1.952 1 73.5 86 ARG B O 1
ATOM 2854 N N . ASN B 1 87 ? 21.281 -24.75 0.656 1 82.88 87 ASN B N 1
ATOM 2855 C CA . ASN B 1 87 ? 20.875 -23.359 0.403 1 82.88 87 ASN B CA 1
ATOM 2856 C C . ASN B 1 87 ? 19.516 -23.062 1.024 1 82.88 87 ASN B C 1
ATOM 2858 O O . ASN B 1 87 ? 18.531 -23.734 0.729 1 82.88 87 ASN B O 1
ATOM 2862 N N . LEU B 1 88 ? 19.594 -22.094 1.899 1 83.44 88 LEU B N 1
ATOM 2863 C CA . LEU B 1 88 ? 18.391 -21.734 2.645 1 83.44 88 LEU B CA 1
ATOM 2864 C C . LEU B 1 88 ? 17.719 -20.516 2.018 1 83.44 88 LEU B C 1
ATOM 2866 O O . LEU B 1 88 ? 18.375 -19.531 1.706 1 83.44 88 LEU B O 1
ATOM 2870 N N . ILE B 1 89 ? 16.391 -20.672 1.756 1 85.69 89 ILE B N 1
ATOM 2871 C CA . ILE B 1 89 ? 15.625 -19.516 1.308 1 85.69 89 ILE B CA 1
ATOM 2872 C C . ILE B 1 89 ? 15.172 -18.688 2.516 1 85.69 89 ILE B C 1
ATOM 2874 O O . ILE B 1 89 ? 14.648 -19.25 3.486 1 85.69 89 ILE B O 1
ATOM 2878 N N . THR B 1 90 ? 15.367 -17.453 2.484 1 85.75 90 THR B N 1
ATOM 2879 C CA . THR B 1 90 ? 15.141 -16.625 3.662 1 85.75 90 THR B CA 1
ATOM 2880 C C . THR B 1 90 ? 13.852 -15.82 3.516 1 85.75 90 THR B C 1
ATOM 2882 O O . THR B 1 90 ? 13.344 -15.266 4.492 1 85.75 90 THR B O 1
ATOM 2885 N N . LYS B 1 91 ? 13.305 -15.75 2.359 1 90.75 91 LYS B N 1
ATOM 2886 C CA . LYS B 1 91 ? 12.047 -15.062 2.082 1 90.75 91 LYS B CA 1
ATOM 2887 C C . LYS B 1 91 ? 11.125 -15.922 1.222 1 90.75 91 LYS B C 1
ATOM 2889 O O . LYS B 1 91 ? 11.594 -16.812 0.506 1 90.75 91 LYS B O 1
ATOM 2894 N N . HIS B 1 92 ? 9.805 -15.68 1.317 1 91.75 92 HIS B N 1
ATOM 2895 C CA . HIS B 1 92 ? 8.883 -16.312 0.371 1 91.75 92 HIS B CA 1
ATOM 2896 C C . HIS B 1 92 ? 9.172 -15.859 -1.057 1 91.75 92 HIS B C 1
ATOM 2898 O O . HIS B 1 92 ? 9.492 -14.688 -1.289 1 91.75 92 HIS B O 1
ATOM 2904 N N . LEU B 1 93 ? 9.102 -16.812 -1.894 1 94 93 LEU B N 1
ATOM 2905 C CA . LEU B 1 93 ? 9.422 -16.516 -3.287 1 94 93 LEU B CA 1
ATOM 2906 C C . LEU B 1 93 ? 8.242 -16.859 -4.195 1 94 93 LEU B C 1
ATOM 2908 O O . LEU B 1 93 ? 7.785 -18 -4.234 1 94 93 LEU B O 1
ATOM 2912 N N . LYS B 1 94 ? 7.684 -15.805 -4.766 1 96.19 94 LYS B N 1
ATOM 2913 C CA . LYS B 1 94 ? 6.641 -16 -5.766 1 96.19 94 LYS B CA 1
ATOM 2914 C C . LYS B 1 94 ? 7.191 -15.828 -7.18 1 96.19 94 LYS B C 1
ATOM 2916 O O . LYS B 1 94 ? 7.66 -14.742 -7.539 1 96.19 94 LYS B O 1
ATOM 2921 N N . LEU B 1 95 ? 7.137 -16.922 -7.922 1 97.81 95 LEU B N 1
ATOM 2922 C CA . LEU B 1 95 ? 7.625 -16.938 -9.297 1 97.81 95 LEU B CA 1
ATOM 2923 C C . LEU B 1 95 ? 6.465 -16.859 -10.281 1 97.81 95 LEU B C 1
ATOM 2925 O O . LEU B 1 95 ? 5.711 -17.828 -10.438 1 97.81 95 LEU B O 1
ATOM 2929 N N . ASP B 1 96 ? 6.324 -15.711 -10.891 1 97.56 96 ASP B N 1
ATOM 2930 C CA . ASP B 1 96 ? 5.254 -15.484 -11.859 1 97.56 96 ASP B CA 1
ATOM 2931 C C . ASP B 1 96 ? 5.73 -15.781 -13.281 1 97.56 96 ASP B C 1
ATOM 2933 O O . ASP B 1 96 ? 6.348 -14.93 -13.93 1 97.56 96 ASP B O 1
ATOM 2937 N N . PHE B 1 97 ? 5.402 -16.969 -13.766 1 98.12 97 PHE B N 1
ATOM 2938 C CA . PHE B 1 97 ? 5.84 -17.359 -15.094 1 98.12 97 PHE B CA 1
ATOM 2939 C C . PHE B 1 97 ? 4.984 -16.703 -16.172 1 98.12 97 PHE B C 1
ATOM 2941 O O . PHE B 1 97 ? 3.771 -16.922 -16.234 1 98.12 97 PHE B O 1
ATOM 2948 N N . LYS B 1 98 ? 5.652 -15.992 -17.031 1 95.69 98 LYS B N 1
ATOM 2949 C CA . LYS B 1 98 ? 4.973 -15.219 -18.062 1 95.69 98 LYS B CA 1
ATOM 2950 C C . LYS B 1 98 ? 4.887 -16 -19.359 1 95.69 98 LYS B C 1
ATOM 2952 O O . LYS B 1 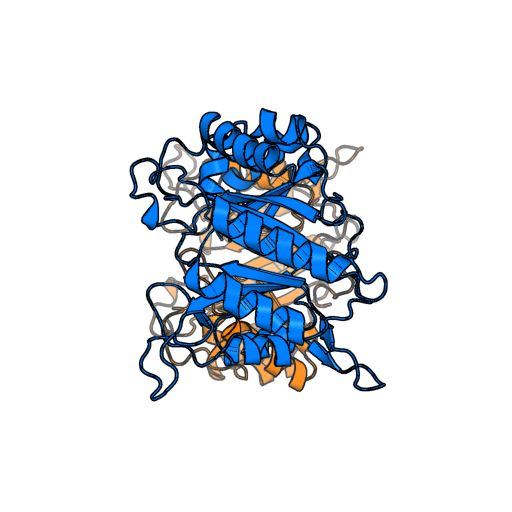98 ? 4.105 -15.641 -20.25 1 95.69 98 LYS B O 1
ATOM 2957 N N . GLU B 1 99 ? 5.652 -17.062 -19.438 1 94.94 99 GLU B N 1
ATOM 2958 C CA . GLU B 1 99 ? 5.617 -17.969 -20.594 1 94.94 99 GLU B CA 1
ATOM 2959 C C . GLU B 1 99 ? 6.051 -19.375 -20.203 1 94.94 99 GLU B C 1
ATOM 2961 O O . GLU B 1 99 ? 6.824 -19.547 -19.25 1 94.94 99 GLU B O 1
ATOM 2966 N N . ILE B 1 100 ? 5.609 -20.297 -20.953 1 96.31 100 ILE B N 1
ATOM 2967 C CA . ILE B 1 100 ? 5.801 -21.703 -20.594 1 96.31 100 ILE B CA 1
ATOM 2968 C C . ILE B 1 100 ? 7.254 -22.109 -20.828 1 96.31 100 ILE B C 1
ATOM 2970 O O . ILE B 1 100 ? 7.805 -22.938 -20.109 1 96.31 100 ILE B O 1
ATOM 2974 N N . GLN B 1 101 ? 7.914 -21.469 -21.766 1 94.69 101 GLN B N 1
ATOM 2975 C CA . GLN B 1 101 ? 9.273 -21.828 -22.141 1 94.69 101 GLN B CA 1
ATOM 2976 C C . GLN B 1 101 ? 10.242 -21.641 -20.969 1 94.69 101 GLN B C 1
ATOM 2978 O O . GLN B 1 101 ? 11.273 -22.297 -20.891 1 94.69 101 GLN B O 1
ATOM 2983 N N . ALA B 1 102 ? 9.875 -20.812 -20.062 1 96.69 102 ALA B N 1
ATOM 2984 C CA . ALA B 1 102 ? 10.781 -20.5 -18.969 1 96.69 102 ALA B CA 1
ATOM 2985 C C . ALA B 1 102 ? 10.594 -21.469 -17.797 1 96.69 102 ALA B C 1
ATOM 2987 O O . ALA B 1 102 ? 11.414 -21.516 -16.875 1 96.69 102 ALA B O 1
ATOM 2988 N N . LEU B 1 103 ? 9.586 -22.234 -17.828 1 97.75 103 LEU B N 1
ATOM 2989 C CA . LEU B 1 103 ? 9.211 -23.047 -16.656 1 97.75 103 LEU B CA 1
ATOM 2990 C C . LEU B 1 103 ? 10.227 -24.156 -16.422 1 97.75 103 LEU B C 1
ATOM 2992 O O . LEU B 1 103 ? 10.898 -24.172 -15.383 1 97.75 103 LEU B O 1
ATOM 2996 N N . GLN B 1 104 ? 10.453 -25.031 -17.391 1 96.5 104 GLN B N 1
ATOM 2997 C CA . GLN B 1 104 ? 11.289 -26.219 -17.188 1 96.5 104 GLN B CA 1
ATOM 2998 C C . GLN B 1 104 ? 12.727 -25.828 -16.859 1 96.5 104 GLN B C 1
ATOM 3000 O O . GLN B 1 104 ? 13.312 -26.344 -15.906 1 96.5 104 GLN B O 1
ATOM 3005 N N . PRO B 1 105 ? 13.281 -24.891 -17.625 1 96.44 105 PRO B N 1
ATOM 3006 C CA . PRO B 1 105 ? 14.641 -24.484 -17.266 1 96.44 105 PRO B CA 1
ATOM 3007 C C . PRO B 1 105 ? 14.727 -23.906 -15.852 1 96.44 105 PRO B C 1
ATOM 3009 O O . PRO B 1 105 ? 15.727 -24.109 -15.156 1 96.44 105 PRO B O 1
ATOM 3012 N N . SER B 1 106 ? 13.727 -23.219 -15.422 1 97.12 106 SER B N 1
ATOM 3013 C CA . SER B 1 106 ? 13.711 -22.625 -14.094 1 97.12 106 SER B CA 1
ATOM 3014 C C . SER B 1 106 ? 13.578 -23.703 -13.016 1 97.12 106 SER B C 1
ATOM 3016 O O . SER B 1 106 ? 14.281 -23.656 -12 1 97.12 106 SER B O 1
ATOM 3018 N N . LEU B 1 107 ? 12.734 -24.672 -13.242 1 96.06 107 LEU B N 1
ATOM 3019 C CA . LEU B 1 107 ? 12.555 -25.75 -12.281 1 96.06 107 LEU B CA 1
ATOM 3020 C C . LEU B 1 107 ? 13.828 -26.578 -12.133 1 96.06 107 LEU B C 1
ATOM 3022 O O . LEU B 1 107 ? 14.156 -27.016 -11.031 1 96.06 107 LEU B O 1
ATOM 3026 N N . LYS B 1 108 ? 14.523 -26.75 -13.242 1 94.75 108 LYS B N 1
ATOM 3027 C CA . LYS B 1 108 ? 15.805 -27.453 -13.188 1 94.75 108 LYS B CA 1
ATOM 3028 C C . LYS B 1 108 ? 16.812 -26.703 -12.32 1 94.75 108 LYS B C 1
ATOM 3030 O O . LYS B 1 108 ? 17.547 -27.312 -11.547 1 94.75 108 LYS B O 1
ATOM 3035 N N . LEU B 1 109 ? 16.797 -25.422 -12.477 1 93.88 109 LEU B N 1
ATOM 3036 C CA . LEU B 1 109 ? 17.703 -24.609 -11.664 1 93.88 109 LEU B CA 1
ATOM 3037 C C . LEU B 1 109 ? 17.312 -24.672 -10.188 1 93.88 109 LEU B C 1
ATOM 3039 O O . LEU B 1 109 ? 18.172 -24.75 -9.32 1 93.88 109 LEU B O 1
ATOM 3043 N N . LEU B 1 110 ? 16.031 -24.641 -9.922 1 91.94 110 LEU B N 1
ATOM 3044 C CA . LEU B 1 110 ? 15.547 -24.781 -8.555 1 91.94 110 LEU B CA 1
ATOM 3045 C C . LEU B 1 110 ? 15.984 -26.109 -7.945 1 91.94 110 LEU B C 1
ATOM 3047 O O . LEU B 1 110 ? 16.391 -26.156 -6.789 1 91.94 110 LEU B O 1
ATOM 3051 N N . GLN B 1 111 ? 15.898 -27.109 -8.727 1 88.69 111 GLN B N 1
ATOM 3052 C CA . GLN B 1 111 ? 16.266 -28.438 -8.273 1 88.69 111 GLN B CA 1
ATOM 3053 C C . GLN B 1 111 ? 17.75 -28.5 -7.918 1 88.69 111 GLN B C 1
ATOM 3055 O O . GLN B 1 111 ? 18.125 -29.109 -6.91 1 88.69 111 GLN B O 1
ATOM 3060 N N . LYS B 1 112 ? 18.5 -27.875 -8.68 1 87 112 LYS B N 1
ATOM 3061 C CA . LYS B 1 112 ? 19.938 -27.891 -8.477 1 87 112 LYS B CA 1
ATOM 3062 C C . LYS B 1 112 ? 20.312 -27.172 -7.184 1 87 112 LYS B C 1
ATOM 3064 O O . LYS B 1 112 ? 21.328 -27.5 -6.562 1 87 112 LYS B O 1
ATOM 3069 N N . MET B 1 113 ? 19.547 -26.266 -6.789 1 82.38 113 MET B N 1
ATOM 3070 C CA . MET B 1 113 ? 19.844 -25.469 -5.609 1 82.38 113 MET B CA 1
ATOM 3071 C C . MET B 1 113 ? 19.656 -26.281 -4.332 1 82.38 113 MET B C 1
ATOM 3073 O O . MET B 1 113 ? 20.188 -25.922 -3.279 1 82.38 113 MET B O 1
ATOM 3077 N N . GLN B 1 114 ? 19.047 -27.328 -4.352 1 76.62 114 GLN B N 1
ATOM 3078 C CA . GLN B 1 114 ? 18.797 -28.172 -3.186 1 76.62 114 GLN B CA 1
ATOM 3079 C C . GLN B 1 114 ? 18.297 -27.344 -2.004 1 76.62 114 GLN B C 1
ATOM 3081 O O . GLN B 1 114 ? 18.906 -27.375 -0.928 1 76.62 114 GLN B O 1
ATOM 3086 N N . ILE B 1 115 ? 17.234 -26.734 -2.203 1 74.12 115 ILE B N 1
ATOM 3087 C CA . ILE B 1 115 ? 16.703 -25.781 -1.234 1 74.12 115 ILE B CA 1
ATOM 3088 C C . ILE B 1 115 ? 16.344 -26.5 0.064 1 74.12 115 ILE B C 1
ATOM 3090 O O . ILE B 1 115 ? 15.656 -27.531 0.045 1 74.12 115 ILE B O 1
ATOM 3094 N N . TYR B 1 116 ? 17.078 -26.109 1.128 1 71.69 116 TYR B N 1
ATOM 3095 C CA . TYR B 1 116 ? 16.75 -26.453 2.506 1 71.69 116 TYR B CA 1
ATOM 3096 C C . TYR B 1 116 ? 15.914 -25.359 3.154 1 71.69 116 TYR B C 1
ATOM 3098 O O . TYR B 1 116 ? 16.266 -24.188 3.102 1 71.69 116 TYR B O 1
ATOM 3106 N N . ASN B 1 117 ? 14.789 -25.734 3.691 1 73.44 117 ASN B N 1
ATOM 3107 C CA . ASN B 1 117 ? 13.82 -24.719 4.086 1 73.44 117 ASN B CA 1
ATOM 3108 C C . ASN B 1 117 ? 13.438 -24.859 5.559 1 73.44 117 ASN B C 1
ATOM 3110 O O . ASN B 1 117 ? 12.273 -25.109 5.883 1 73.44 117 ASN B O 1
ATOM 3114 N N . PRO B 1 118 ? 14.414 -24.594 6.418 1 71.19 118 PRO B N 1
ATOM 3115 C CA . PRO B 1 118 ? 14.102 -24.672 7.848 1 71.19 118 PRO B CA 1
ATOM 3116 C C . PRO B 1 118 ? 13.172 -23.562 8.312 1 71.19 118 PRO B C 1
ATOM 3118 O O . PRO B 1 118 ? 12.516 -23.688 9.344 1 71.19 118 PRO B O 1
ATOM 3121 N N . TYR B 1 119 ? 13.047 -22.531 7.59 1 76.75 119 TYR B N 1
ATOM 3122 C CA . TYR B 1 119 ? 12.281 -21.375 8 1 76.75 119 TYR B CA 1
ATOM 3123 C C . TYR B 1 119 ? 10.859 -21.422 7.441 1 76.75 119 TYR B C 1
ATOM 3125 O O . TYR B 1 119 ? 10.086 -20.484 7.586 1 76.75 119 TYR B O 1
ATOM 3133 N N . GLN B 1 120 ? 10.523 -22.406 6.777 1 80.88 120 GLN B N 1
ATOM 3134 C CA . GLN B 1 120 ? 9.172 -22.688 6.305 1 80.88 120 GLN B CA 1
ATOM 3135 C C . GLN B 1 120 ? 8.703 -21.625 5.312 1 80.88 120 GLN B C 1
ATOM 3137 O O . GLN B 1 120 ? 7.574 -21.141 5.406 1 80.88 120 GLN B O 1
ATOM 3142 N N . LYS B 1 121 ? 9.672 -21.234 4.559 1 86.62 121 LYS B N 1
ATOM 3143 C CA . LYS B 1 121 ? 9.312 -20.328 3.475 1 86.62 121 LYS B CA 1
ATOM 3144 C C . LYS B 1 121 ? 8.633 -21.078 2.332 1 86.62 121 LYS B C 1
ATOM 3146 O O . LYS B 1 121 ? 8.844 -22.281 2.152 1 86.62 121 LYS B O 1
ATOM 3151 N N . VAL B 1 122 ? 7.836 -20.328 1.604 1 89.62 122 VAL B N 1
ATOM 3152 C CA . VAL B 1 122 ? 7.031 -20.953 0.558 1 89.62 122 VAL B CA 1
ATOM 3153 C C . VAL B 1 122 ? 7.504 -20.484 -0.813 1 89.62 122 VAL B C 1
ATOM 3155 O O . VAL B 1 122 ? 7.773 -19.297 -1.005 1 89.62 122 VAL B O 1
ATOM 3158 N N . VAL B 1 123 ? 7.645 -21.438 -1.688 1 91.81 123 VAL B N 1
ATOM 3159 C CA . VAL B 1 123 ? 7.82 -21.109 -3.102 1 91.81 123 VAL B CA 1
ATOM 3160 C C . VAL B 1 123 ? 6.469 -21.172 -3.814 1 91.81 123 VAL B C 1
ATOM 3162 O O . VAL B 1 123 ? 5.824 -22.219 -3.842 1 91.81 123 VAL B O 1
ATOM 3165 N N . ILE B 1 124 ? 6.066 -20.047 -4.301 1 95.44 124 ILE B N 1
ATOM 3166 C CA . ILE B 1 124 ? 4.762 -19.922 -4.945 1 95.44 124 ILE B CA 1
ATOM 3167 C C . ILE B 1 124 ? 4.938 -19.938 -6.465 1 95.44 124 ILE B C 1
ATOM 3169 O O . ILE B 1 124 ? 5.66 -19.109 -7.02 1 95.44 124 ILE B O 1
ATOM 3173 N N . LEU B 1 125 ? 4.375 -20.922 -7.059 1 97.38 125 LEU B N 1
ATOM 3174 C CA . LEU B 1 125 ? 4.395 -21.031 -8.516 1 97.38 125 LEU B CA 1
ATOM 3175 C C . LEU B 1 125 ? 3.156 -20.391 -9.133 1 97.38 125 LEU B C 1
ATOM 3177 O O . LEU B 1 125 ? 2.039 -20.891 -8.945 1 97.38 125 LEU B O 1
ATOM 3181 N N . ASN B 1 126 ? 3.402 -19.328 -9.828 1 98.06 126 ASN B N 1
ATOM 3182 C CA . ASN B 1 126 ? 2.305 -18.5 -10.32 1 98.06 126 ASN B CA 1
ATOM 3183 C C . ASN B 1 126 ? 2.301 -18.406 -11.844 1 98.06 126 ASN B C 1
ATOM 3185 O O . ASN B 1 126 ? 3.355 -18.266 -12.461 1 98.06 126 ASN B O 1
ATOM 3189 N N . ALA B 1 127 ? 1.135 -18.5 -12.492 1 98.12 127 ALA B N 1
ATOM 3190 C CA . ALA B 1 127 ? 0.916 -18.234 -13.906 1 98.12 127 ALA B CA 1
ATOM 3191 C C . ALA B 1 127 ? -0.557 -17.938 -14.188 1 98.12 127 ALA B C 1
ATOM 3193 O O . ALA B 1 127 ? -1.438 -18.438 -13.484 1 98.12 127 ALA B O 1
ATOM 3194 N N . ASP B 1 128 ? -0.788 -17.141 -15.164 1 96.94 128 ASP B N 1
ATOM 3195 C CA . ASP B 1 128 ? -2.127 -17.047 -15.734 1 96.94 128 ASP B CA 1
ATOM 3196 C C . ASP B 1 128 ? -2.396 -18.188 -16.719 1 96.94 128 ASP B C 1
ATOM 3198 O O . ASP B 1 128 ? -1.959 -18.141 -17.859 1 96.94 128 ASP B O 1
ATOM 3202 N N . ILE B 1 129 ? -3.193 -19.109 -16.25 1 97.5 129 ILE B N 1
ATOM 3203 C CA . ILE B 1 129 ? -3.279 -20.344 -17.016 1 97.5 129 ILE B CA 1
ATOM 3204 C C . ILE B 1 129 ? -4.645 -20.438 -17.688 1 97.5 129 ILE B C 1
ATOM 3206 O O . ILE B 1 129 ? -4.891 -21.359 -18.469 1 97.5 129 ILE B O 1
ATOM 3210 N N . LEU B 1 130 ? -5.555 -19.516 -17.422 1 97 130 LEU B N 1
ATOM 3211 C CA . LEU B 1 130 ? -6.895 -19.516 -18.016 1 97 130 LEU B CA 1
ATOM 3212 C C . LEU B 1 130 ? -7.277 -18.125 -18.5 1 97 130 LEU B C 1
ATOM 3214 O O . LEU B 1 130 ? -6.77 -17.125 -18 1 97 130 LEU B O 1
ATOM 3218 N N . PRO B 1 131 ? -8.18 -18.078 -19.516 1 96.12 131 PRO B N 1
ATOM 3219 C CA . PRO B 1 131 ? -8.719 -16.766 -19.906 1 96.12 131 PRO B CA 1
ATOM 3220 C C . PRO B 1 131 ? -9.742 -16.25 -18.891 1 96.12 131 PRO B C 1
ATOM 3222 O O . PRO B 1 131 ? -10.523 -17.016 -18.344 1 96.12 131 PRO B O 1
ATOM 3225 N N . GLY B 1 132 ? -9.695 -14.992 -18.609 1 96.56 132 GLY B N 1
ATOM 3226 C CA . GLY B 1 132 ? -10.617 -14.352 -17.688 1 96.56 132 GLY B CA 1
ATOM 3227 C C . GLY B 1 132 ? -11.352 -13.172 -18.297 1 96.56 132 GLY B C 1
ATOM 3228 O O . GLY B 1 132 ? -11.469 -13.07 -19.516 1 96.56 132 GLY B O 1
ATOM 3229 N N . PRO B 1 133 ? -11.875 -12.352 -17.438 1 97.62 133 PRO B N 1
ATOM 3230 C CA . PRO B 1 133 ? -12.664 -11.219 -17.922 1 97.62 133 PRO B CA 1
ATOM 3231 C C . PRO B 1 133 ? -11.914 -10.367 -18.938 1 97.62 133 PRO B C 1
ATOM 3233 O O . PRO B 1 133 ? -10.75 -10.023 -18.719 1 97.62 133 PRO B O 1
ATOM 3236 N N . GLY B 1 134 ? -12.617 -10.047 -20.094 1 95.62 134 GLY B N 1
ATOM 3237 C CA . GLY B 1 134 ? -12.055 -9.203 -21.141 1 95.62 134 GLY B CA 1
ATOM 3238 C C . GLY B 1 134 ? -11.102 -9.938 -22.062 1 95.62 134 GLY B C 1
ATOM 3239 O O . GLY B 1 134 ? -10.664 -9.398 -23.078 1 95.62 134 GLY B O 1
ATOM 3240 N N . LYS B 1 135 ? -10.75 -11.203 -21.719 1 94.44 135 LYS B N 1
ATOM 3241 C CA . LYS B 1 135 ? -9.773 -11.953 -22.5 1 94.44 135 LYS B CA 1
ATOM 3242 C C . LYS B 1 135 ? -10.281 -13.359 -22.812 1 94.44 135 LYS B C 1
ATOM 3244 O O . LYS B 1 135 ? -9.5 -14.25 -23.141 1 94.44 135 LYS B O 1
ATOM 3249 N N . ARG B 1 136 ? -11.531 -13.547 -22.781 1 92.12 136 ARG B N 1
ATOM 3250 C CA . ARG B 1 136 ? -12.102 -14.875 -22.953 1 92.12 136 ARG B CA 1
ATOM 3251 C C . ARG B 1 136 ? -12.078 -15.289 -24.422 1 92.12 136 ARG B C 1
ATOM 3253 O O . ARG B 1 136 ? -12.109 -16.484 -24.734 1 92.12 136 ARG B O 1
ATOM 3260 N N . THR B 1 137 ? -11.992 -14.305 -25.328 1 86.88 137 THR B N 1
ATOM 3261 C CA . THR B 1 137 ? -11.984 -14.609 -26.75 1 86.88 137 THR B CA 1
ATOM 3262 C C . THR B 1 137 ? -10.562 -14.617 -27.297 1 86.88 137 THR B C 1
ATOM 3264 O O . THR B 1 137 ? -10.359 -14.766 -28.5 1 86.88 137 THR B O 1
ATOM 3267 N N . LEU B 1 138 ? -9.617 -14.477 -26.344 1 78.88 138 LEU B N 1
ATOM 3268 C CA . LEU B 1 138 ? -8.219 -14.43 -26.766 1 78.88 138 LEU B CA 1
ATOM 3269 C C . LEU B 1 138 ? -7.73 -15.805 -27.188 1 78.88 138 LEU B C 1
ATOM 3271 O O . LEU B 1 138 ? -8.234 -16.828 -26.719 1 78.88 138 LEU B O 1
ATOM 3275 N N . ASP B 1 139 ? -6.746 -15.672 -28.047 1 76.81 139 ASP B N 1
ATOM 3276 C CA . ASP B 1 139 ? -5.977 -16.859 -28.422 1 76.81 139 ASP B CA 1
ATOM 3277 C C . ASP B 1 139 ? -5.355 -17.516 -27.203 1 76.81 139 ASP B C 1
ATOM 3279 O O . ASP B 1 139 ? -4.688 -16.859 -26.406 1 76.81 139 ASP B O 1
ATOM 3283 N N . PRO B 1 140 ? -5.605 -18.781 -27.047 1 75.75 140 PRO B N 1
ATOM 3284 C CA . PRO B 1 140 ? -5.094 -19.5 -25.891 1 75.75 140 PRO B CA 1
ATOM 3285 C C . PRO B 1 140 ? -3.57 -19.453 -25.781 1 75.75 140 PRO B C 1
ATOM 3287 O O . PRO B 1 140 ? -3.018 -19.656 -24.688 1 75.75 140 PRO B O 1
ATOM 3290 N N . THR B 1 141 ? -2.971 -19.094 -26.891 1 73.19 141 THR B N 1
ATOM 3291 C CA . THR B 1 141 ? -1.513 -19.078 -26.891 1 73.19 141 THR B CA 1
ATOM 3292 C C . THR B 1 141 ? -0.985 -17.891 -26.078 1 73.19 141 THR B C 1
ATOM 3294 O O . THR B 1 141 ? 0.203 -17.844 -25.75 1 73.19 141 THR B O 1
ATOM 3297 N N . THR B 1 142 ? -1.859 -17.078 -25.656 1 78.12 142 THR B N 1
ATOM 3298 C CA . THR B 1 142 ? -1.437 -15.883 -24.938 1 78.12 142 THR B CA 1
ATOM 3299 C C . THR B 1 142 ? -1.327 -16.188 -23.438 1 78.12 142 THR B C 1
ATOM 3301 O O . THR B 1 142 ? -0.791 -15.375 -22.672 1 78.12 142 THR B O 1
ATOM 3304 N N . MET B 1 143 ? -1.768 -17.297 -23.047 1 87.19 143 MET B N 1
ATOM 3305 C CA . MET B 1 143 ? -1.656 -17.734 -21.656 1 87.19 143 MET B CA 1
ATOM 3306 C C . MET B 1 143 ? -0.618 -18.844 -21.516 1 87.19 143 MET B C 1
ATOM 3308 O O . MET B 1 143 ? -0.198 -19.438 -22.516 1 87.19 143 MET B O 1
ATOM 3312 N N . VAL B 1 144 ? -0.135 -18.984 -20.312 1 95.62 144 VAL B N 1
ATOM 3313 C CA . VAL B 1 144 ? 0.646 -20.172 -20.031 1 95.62 144 VAL B CA 1
ATOM 3314 C C . VAL B 1 144 ? -0.252 -21.406 -20.094 1 95.62 144 VAL B C 1
ATOM 3316 O O . VAL B 1 144 ? -1.303 -21.453 -19.453 1 95.62 144 VAL B O 1
ATOM 3319 N N . PRO B 1 145 ? 0.085 -22.359 -20.922 1 96.31 145 PRO B N 1
ATOM 3320 C CA . PRO B 1 145 ? -0.772 -23.547 -21.047 1 96.31 145 PRO B CA 1
ATOM 3321 C C . PRO B 1 145 ? -0.946 -24.281 -19.719 1 96.31 145 PRO B C 1
ATOM 3323 O O . PRO B 1 145 ? 0.038 -24.719 -19.109 1 96.31 145 PRO B O 1
ATOM 3326 N N . ALA B 1 146 ? -2.188 -24.484 -19.344 1 96.88 146 ALA B N 1
ATOM 3327 C CA . ALA B 1 146 ? -2.518 -24.984 -18.016 1 96.88 146 ALA B CA 1
ATOM 3328 C C . ALA B 1 146 ? -1.935 -26.375 -17.797 1 96.88 146 ALA B C 1
ATOM 3330 O O . ALA B 1 146 ? -1.26 -26.625 -16.797 1 96.88 146 ALA B O 1
ATOM 3331 N N . ASP B 1 147 ? -2.1 -27.266 -18.781 1 96.62 147 ASP B N 1
ATOM 3332 C CA . ASP B 1 147 ? -1.689 -28.656 -18.641 1 96.62 147 ASP B CA 1
ATOM 3333 C C . ASP B 1 147 ? -0.179 -28.766 -18.453 1 96.62 147 ASP B C 1
ATOM 3335 O O . ASP B 1 147 ? 0.288 -29.453 -17.531 1 96.62 147 ASP B O 1
ATOM 3339 N N . GLU B 1 148 ? 0.497 -28.109 -19.281 1 96.81 148 GLU B N 1
ATOM 3340 C CA . GLU B 1 148 ? 1.953 -28.172 -19.203 1 96.81 148 GLU B CA 1
ATOM 3341 C C . GLU B 1 148 ? 2.463 -27.547 -17.906 1 96.81 148 GLU B C 1
ATOM 3343 O O . GLU B 1 148 ? 3.375 -28.078 -17.266 1 96.81 148 GLU B O 1
ATOM 3348 N N . PHE B 1 149 ? 1.889 -26.453 -17.547 1 98.19 149 PHE B N 1
ATOM 3349 C CA . PHE B 1 149 ? 2.291 -25.766 -16.328 1 98.19 149 PHE B CA 1
ATOM 3350 C C . PHE B 1 149 ? 2.07 -26.656 -15.102 1 98.19 149 PHE B C 1
ATOM 3352 O O . PHE B 1 149 ? 2.998 -26.891 -14.328 1 98.19 149 PHE B O 1
ATOM 3359 N N . VAL B 1 150 ? 0.882 -27.172 -14.945 1 97.75 150 VAL B N 1
ATOM 3360 C CA . VAL B 1 150 ? 0.503 -27.922 -13.75 1 97.75 150 VAL B CA 1
ATOM 3361 C C . VAL B 1 150 ? 1.294 -29.219 -13.68 1 97.75 150 VAL B C 1
ATOM 3363 O O . VAL B 1 150 ? 1.865 -29.547 -12.641 1 97.75 150 VAL B O 1
ATOM 3366 N N . THR B 1 151 ? 1.455 -29.906 -14.797 1 97.56 151 THR B N 1
ATOM 3367 C CA . THR B 1 151 ? 2.15 -31.188 -14.812 1 97.56 151 THR B CA 1
ATOM 3368 C C . THR B 1 151 ? 3.627 -31 -14.469 1 97.56 151 THR B C 1
ATOM 3370 O O . THR B 1 151 ? 4.168 -31.734 -13.641 1 97.56 151 THR B O 1
ATOM 3373 N N . SER B 1 152 ? 4.211 -30 -15.094 1 97.38 152 SER B N 1
ATOM 3374 C CA . SER B 1 152 ? 5.625 -29.75 -14.836 1 97.38 152 SER B CA 1
ATOM 3375 C C . SER B 1 152 ? 5.867 -29.375 -13.383 1 97.38 152 SER B C 1
ATOM 3377 O O . SER B 1 152 ? 6.82 -29.844 -12.758 1 97.38 152 SER B O 1
ATOM 3379 N N . CYS B 1 153 ? 5.027 -28.547 -12.852 1 96.56 153 CYS B N 1
ATOM 3380 C CA . CYS B 1 153 ? 5.16 -28.125 -11.461 1 96.56 153 CYS B CA 1
ATOM 3381 C C . CYS B 1 153 ? 4.977 -29.312 -10.516 1 96.56 153 CYS B C 1
ATOM 3383 O O . CYS B 1 153 ? 5.742 -29.484 -9.562 1 96.56 153 CYS B O 1
ATOM 3385 N N . LEU B 1 154 ? 3.979 -30.141 -10.812 1 95.19 154 LEU B N 1
ATOM 3386 C CA . LEU B 1 154 ? 3.727 -31.312 -9.961 1 95.19 154 LEU B CA 1
ATOM 3387 C C . LEU B 1 154 ? 4.906 -32.281 -9.992 1 95.19 154 LEU B C 1
ATOM 3389 O O . LEU B 1 154 ? 5.301 -32.812 -8.953 1 95.19 154 LEU B O 1
ATOM 3393 N N . ASP B 1 155 ? 5.438 -32.5 -11.203 1 94 155 ASP B N 1
ATOM 3394 C CA . ASP B 1 155 ? 6.613 -33.344 -11.32 1 94 155 ASP B CA 1
ATOM 3395 C C . ASP B 1 155 ? 7.758 -32.812 -10.453 1 94 155 ASP B C 1
ATOM 3397 O O . ASP B 1 155 ? 8.406 -33.594 -9.75 1 94 155 ASP B O 1
ATOM 3401 N N . TYR B 1 156 ? 7.953 -31.594 -10.531 1 92.81 156 TYR B N 1
ATOM 3402 C CA . TYR B 1 156 ? 9 -30.969 -9.742 1 92.81 156 TYR B CA 1
ATOM 3403 C C . TYR B 1 156 ? 8.719 -31.125 -8.25 1 92.81 156 TYR B C 1
ATOM 3405 O O . TYR B 1 156 ? 9.602 -31.5 -7.484 1 92.81 156 TYR B O 1
ATOM 3413 N N . ILE B 1 157 ? 7.52 -30.844 -7.828 1 90.81 157 ILE B N 1
ATOM 3414 C CA . ILE B 1 157 ? 7.137 -30.875 -6.418 1 90.81 157 ILE B CA 1
ATOM 3415 C C . ILE B 1 157 ? 7.285 -32.281 -5.875 1 90.81 157 ILE B C 1
ATOM 3417 O O . ILE B 1 157 ? 7.789 -32.5 -4.766 1 90.81 157 ILE B O 1
ATOM 3421 N N . ASP B 1 158 ? 6.879 -33.25 -6.617 1 88.69 158 ASP B N 1
ATOM 3422 C CA . ASP B 1 158 ? 6.988 -34.625 -6.203 1 88.69 158 ASP B CA 1
ATOM 3423 C C . ASP B 1 158 ? 8.445 -35.031 -5.984 1 88.69 158 ASP B C 1
ATOM 3425 O O . ASP B 1 158 ? 8.773 -35.719 -5.02 1 88.69 158 ASP B O 1
ATOM 3429 N N . MET B 1 159 ? 9.234 -34.562 -6.848 1 86.75 159 MET B N 1
ATOM 3430 C CA . MET B 1 159 ? 10.656 -34.844 -6.727 1 86.75 159 MET B CA 1
ATOM 3431 C C . MET B 1 159 ? 11.242 -34.188 -5.48 1 86.75 159 MET B C 1
ATOM 3433 O O . MET B 1 159 ? 12.023 -34.812 -4.75 1 86.75 159 MET B O 1
ATOM 3437 N N . GLU B 1 160 ? 10.836 -33 -5.234 1 84.06 160 GLU B N 1
ATOM 3438 C CA . GLU B 1 160 ? 11.375 -32.219 -4.121 1 84.06 160 GLU B CA 1
ATOM 3439 C C . GLU B 1 160 ? 10.859 -32.75 -2.783 1 84.06 160 GLU B C 1
ATOM 3441 O O . GLU B 1 160 ? 11.555 -32.656 -1.767 1 84.06 160 GLU B O 1
ATOM 3446 N N . THR B 1 161 ? 9.703 -33.281 -2.781 1 81 161 THR B N 1
ATOM 3447 C CA . THR B 1 161 ? 9.078 -33.656 -1.52 1 81 161 THR B CA 1
ATOM 3448 C C . THR B 1 161 ? 9.328 -35.125 -1.224 1 81 161 THR B C 1
ATOM 3450 O O . THR B 1 161 ? 8.945 -35.625 -0.163 1 81 161 THR B O 1
ATOM 3453 N N . SER B 1 162 ? 9.969 -35.781 -2.094 1 78.94 162 SER B N 1
ATOM 3454 C CA . SER B 1 162 ? 10.32 -37.156 -1.853 1 78.94 162 SER B CA 1
ATOM 3455 C C . SER B 1 162 ? 11.422 -37.281 -0.8 1 78.94 162 SER B C 1
ATOM 3457 O O . SER B 1 162 ? 11.578 -38.344 -0.179 1 78.94 162 SER B O 1
ATOM 3459 N N . ASP B 1 163 ? 12.102 -36.156 -0.541 1 72 163 ASP B N 1
ATOM 3460 C CA . ASP B 1 163 ? 13.125 -36.094 0.497 1 72 163 ASP B CA 1
ATOM 3461 C C . ASP B 1 163 ? 12.625 -35.312 1.712 1 72 163 ASP B C 1
ATOM 3463 O O . ASP B 1 163 ? 12.398 -34.125 1.634 1 72 163 ASP B O 1
ATOM 3467 N N . PRO B 1 164 ? 12.391 -36.031 2.812 1 66.81 164 PRO B N 1
ATOM 3468 C CA . PRO B 1 164 ? 11.836 -35.344 3.992 1 66.81 164 PRO B CA 1
ATOM 3469 C C . PRO B 1 164 ? 12.719 -34.219 4.5 1 66.81 164 PRO B C 1
ATOM 3471 O O . PRO B 1 164 ? 12.227 -33.281 5.156 1 66.81 164 PRO B O 1
ATOM 3474 N N . ASP B 1 165 ? 13.969 -34.344 4.207 1 64.38 165 ASP B N 1
ATOM 3475 C CA . ASP B 1 165 ? 14.891 -33.312 4.699 1 64.38 165 ASP B CA 1
ATOM 3476 C C . ASP B 1 165 ? 14.766 -32.031 3.896 1 64.38 165 ASP B C 1
ATOM 3478 O O . ASP B 1 165 ? 15.258 -30.969 4.316 1 64.38 165 ASP B O 1
ATOM 3482 N N . LYS B 1 166 ? 14.133 -32.094 2.658 1 62.22 166 LYS B N 1
ATOM 3483 C CA . LYS B 1 166 ? 14 -30.953 1.771 1 62.22 166 LYS B CA 1
ATOM 3484 C C . LYS B 1 166 ? 12.648 -30.266 1.964 1 62.22 166 LYS B C 1
ATOM 3486 O O . LYS B 1 166 ? 12.352 -29.266 1.302 1 62.22 166 LYS B O 1
ATOM 3491 N N . ALA B 1 167 ? 12.039 -30.547 2.949 1 61.69 167 ALA B N 1
ATOM 3492 C CA . ALA B 1 167 ? 10.594 -30.312 2.973 1 61.69 167 ALA B CA 1
ATOM 3493 C C . ALA B 1 167 ? 10.273 -28.844 2.734 1 61.69 167 ALA B C 1
ATOM 3495 O O . ALA B 1 167 ? 10.008 -28.109 3.682 1 61.69 167 ALA B O 1
ATOM 3496 N N . ALA B 1 168 ? 10.531 -28.406 1.386 1 67.94 168 ALA B N 1
ATOM 3497 C CA . ALA B 1 168 ? 10.023 -27.094 1.014 1 67.94 168 ALA B CA 1
ATOM 3498 C C . ALA B 1 168 ? 8.508 -27.109 0.825 1 67.94 168 ALA B C 1
ATOM 3500 O O . ALA B 1 168 ? 7.938 -28.156 0.498 1 67.94 168 ALA B O 1
ATOM 3501 N N . LYS B 1 169 ? 7.855 -26.047 1.225 1 82.25 169 LYS B N 1
ATOM 3502 C CA . LYS B 1 169 ? 6.426 -25.859 0.984 1 82.25 169 LYS B CA 1
ATOM 3503 C C . LYS B 1 169 ? 6.18 -25.141 -0.339 1 82.25 169 LYS B C 1
ATOM 3505 O O . LYS B 1 169 ? 6.934 -24.25 -0.711 1 82.25 169 LYS B O 1
ATOM 3510 N N . PHE B 1 170 ? 5.23 -25.688 -1.06 1 89.25 170 PHE B N 1
ATOM 3511 C CA . PHE B 1 170 ? 4.902 -25.109 -2.355 1 89.25 170 PHE B CA 1
ATOM 3512 C C . PHE B 1 170 ? 3.445 -24.672 -2.396 1 89.25 170 PHE B C 1
ATOM 3514 O O . PHE B 1 170 ? 2.604 -25.219 -1.688 1 89.25 170 PHE B O 1
ATOM 3521 N N . ALA B 1 171 ? 3.234 -23.641 -3.137 1 92.69 171 ALA B N 1
ATOM 3522 C CA . ALA B 1 171 ? 1.87 -23.188 -3.391 1 92.69 171 ALA B CA 1
ATOM 3523 C C . ALA B 1 171 ? 1.665 -22.859 -4.871 1 92.69 171 ALA B C 1
ATOM 3525 O O . ALA B 1 171 ? 2.555 -22.312 -5.523 1 92.69 171 ALA B O 1
ATOM 3526 N N . PHE B 1 172 ? 0.531 -23.281 -5.281 1 96.5 172 PHE B N 1
ATOM 3527 C CA . PHE B 1 172 ? 0.084 -22.812 -6.586 1 96.5 172 PHE B CA 1
ATOM 3528 C C . PHE B 1 172 ? -0.638 -21.469 -6.449 1 96.5 172 PHE B C 1
ATOM 3530 O O . PHE B 1 172 ? -1.492 -21.312 -5.578 1 96.5 172 PHE B O 1
ATOM 3537 N N . SER B 1 173 ? -0.278 -20.562 -7.207 1 97.62 173 SER B N 1
ATOM 3538 C CA . SER B 1 173 ? -1.042 -19.328 -7.43 1 97.62 173 SER B CA 1
ATOM 3539 C C . SER B 1 173 ? -1.547 -19.25 -8.867 1 97.62 173 SER B C 1
ATOM 3541 O O . SER B 1 173 ? -0.829 -18.797 -9.758 1 97.62 173 SER B O 1
ATOM 3543 N N . LEU B 1 174 ? -2.742 -19.672 -9.078 1 98.44 174 LEU B N 1
ATOM 3544 C CA . LEU B 1 174 ? -3.287 -19.859 -10.414 1 98.44 174 LEU B CA 1
ATOM 3545 C C . LEU B 1 174 ? -4.199 -18.703 -10.797 1 98.44 174 LEU B C 1
ATOM 3547 O O . LEU B 1 174 ? -5.113 -18.344 -10.055 1 98.44 174 LEU B O 1
ATOM 3551 N N . GLY B 1 175 ? -3.896 -18.141 -11.93 1 97.94 175 GLY B N 1
ATOM 3552 C CA . GLY B 1 175 ? -4.613 -16.922 -12.305 1 97.94 175 GLY B CA 1
ATOM 3553 C C . GLY B 1 175 ? -5.23 -17.016 -13.688 1 97.94 175 GLY B C 1
ATOM 3554 O O . GLY B 1 175 ? -5.266 -18.078 -14.297 1 97.94 175 GLY B O 1
ATOM 3555 N N . TYR B 1 176 ? -5.848 -15.922 -14.07 1 97.19 176 TYR B N 1
ATOM 3556 C CA . TYR B 1 176 ? -6.52 -15.695 -15.344 1 97.19 176 TYR B CA 1
ATOM 3557 C C . TYR B 1 176 ? -5.902 -14.523 -16.094 1 97.19 176 TYR B C 1
ATOM 3559 O O . TYR B 1 176 ? -5.582 -13.492 -15.492 1 97.19 176 TYR B O 1
ATOM 3567 N N . ARG B 1 177 ? -5.637 -14.758 -17.312 1 96 177 ARG B N 1
ATOM 3568 C CA . ARG B 1 177 ? -5.375 -13.57 -18.125 1 96 177 ARG B CA 1
ATOM 3569 C C . ARG B 1 177 ? -6.609 -12.688 -18.219 1 96 177 ARG B C 1
ATOM 3571 O O . ARG B 1 177 ? -7.688 -13.148 -18.594 1 96 177 ARG B O 1
ATOM 3578 N N . CYS B 1 178 ? -6.449 -11.391 -17.797 1 95.75 178 CYS B N 1
ATOM 3579 C CA . CYS B 1 178 ? -7.652 -10.57 -17.734 1 95.75 178 CYS B CA 1
ATOM 3580 C C . CYS B 1 178 ? -7.348 -9.125 -18.094 1 95.75 178 CYS B C 1
ATOM 3582 O O . CYS B 1 178 ? -6.184 -8.75 -18.266 1 95.75 178 CYS B O 1
ATOM 3584 N N . ASP B 1 179 ? -8.398 -8.406 -18.375 1 95.56 179 ASP B N 1
ATOM 3585 C CA . ASP B 1 179 ? -8.438 -6.957 -18.547 1 95.56 179 ASP B CA 1
ATOM 3586 C C . ASP B 1 179 ? -9.234 -6.297 -17.422 1 95.56 179 ASP B C 1
ATOM 3588 O O . ASP B 1 179 ? -10.461 -6.41 -17.359 1 95.56 179 ASP B O 1
ATOM 3592 N N . TYR B 1 180 ? -8.516 -5.543 -16.609 1 96 180 TYR B N 1
ATOM 3593 C CA . TYR B 1 180 ? -9.117 -5.008 -15.391 1 96 180 TYR B CA 1
ATOM 3594 C C . TYR B 1 180 ? -10.234 -4.02 -15.719 1 96 180 TYR B C 1
ATOM 3596 O O . TYR B 1 180 ? -11.023 -3.652 -14.852 1 96 180 TYR B O 1
ATOM 3604 N N . THR B 1 181 ? -10.359 -3.525 -16.938 1 96.38 181 THR B N 1
ATOM 3605 C CA . THR B 1 181 ? -11.359 -2.543 -17.328 1 96.38 181 THR B CA 1
ATOM 3606 C C . THR B 1 181 ? -12.672 -3.229 -17.703 1 96.38 181 THR B C 1
ATOM 3608 O O . THR B 1 181 ? -13.688 -2.562 -17.938 1 96.38 181 THR B O 1
ATOM 3611 N N . ASN B 1 182 ? -12.617 -4.551 -17.797 1 96.75 182 ASN B N 1
ATOM 3612 C CA . ASN B 1 182 ? -13.852 -5.27 -18.109 1 96.75 182 ASN B CA 1
ATOM 3613 C C . ASN B 1 182 ? -14.961 -4.934 -17.109 1 96.75 182 ASN B C 1
ATOM 3615 O O . ASN B 1 182 ? -14.719 -4.883 -15.898 1 96.75 182 ASN B O 1
ATOM 3619 N N . THR B 1 183 ? -16.172 -4.75 -17.547 1 95.88 183 THR B N 1
ATOM 3620 C CA . THR B 1 183 ? -17.266 -4.25 -16.719 1 95.88 183 THR B CA 1
ATOM 3621 C C . THR B 1 183 ? -17.969 -5.402 -16.016 1 95.88 183 THR B C 1
ATOM 3623 O O . THR B 1 183 ? -18.562 -5.211 -14.953 1 95.88 183 THR B O 1
ATOM 3626 N N . ASP B 1 184 ? -17.906 -6.586 -16.5 1 95.19 184 ASP B N 1
ATOM 3627 C CA . ASP B 1 184 ? -18.672 -7.703 -15.961 1 95.19 184 ASP B CA 1
ATOM 3628 C C . ASP B 1 184 ? -17.938 -8.344 -14.781 1 95.19 184 ASP B C 1
ATOM 3630 O O . ASP B 1 184 ? -18.562 -8.891 -13.875 1 95.19 184 ASP B O 1
ATOM 3634 N N . GLY B 1 185 ? -16.609 -8.32 -14.859 1 98 185 GLY B N 1
ATOM 3635 C CA . GLY B 1 185 ? -15.836 -9.031 -13.859 1 98 185 GLY B CA 1
ATOM 3636 C C . GLY B 1 185 ? -15.797 -10.531 -14.086 1 98 185 GLY B C 1
ATOM 3637 O O . GLY B 1 185 ? -15.93 -10.992 -15.219 1 98 185 GLY B O 1
ATOM 3638 N N . TYR B 1 186 ? -15.477 -11.281 -13.016 1 98.62 186 TYR B N 1
ATOM 3639 C CA . TYR B 1 186 ? -15.414 -12.742 -13.109 1 98.62 186 TYR B CA 1
ATOM 3640 C C . TYR B 1 186 ? -16.812 -13.344 -13.18 1 98.62 186 TYR B C 1
ATOM 3642 O O . TYR B 1 186 ? -17.766 -12.773 -12.641 1 98.62 186 TYR B O 1
ATOM 3650 N N . LEU B 1 187 ? -16.906 -14.453 -13.859 1 98 187 LEU B N 1
ATOM 3651 C CA . LEU B 1 187 ? -18.156 -15.211 -13.953 1 98 187 LEU B CA 1
ATOM 3652 C C . LEU B 1 187 ? -18.016 -16.562 -13.242 1 98 187 LEU B C 1
ATOM 3654 O O . LEU B 1 187 ? -16.906 -17.047 -13.031 1 98 187 LEU B O 1
ATOM 3658 N N . ALA B 1 188 ? -19.156 -17.156 -12.945 1 97.56 188 ALA B N 1
ATOM 3659 C CA . ALA B 1 188 ? -19.156 -18.5 -12.352 1 97.56 188 ALA B CA 1
ATOM 3660 C C . ALA B 1 188 ? -18.453 -19.5 -13.25 1 97.56 188 ALA B C 1
ATOM 3662 O O . ALA B 1 188 ? -17.828 -20.453 -12.758 1 97.56 188 ALA B O 1
ATOM 3663 N N . SER B 1 189 ? -18.531 -19.25 -14.539 1 97.38 189 SER B N 1
ATOM 3664 C CA . SER B 1 189 ? -17.891 -20.156 -15.484 1 97.38 189 SER B CA 1
ATOM 3665 C C . SER B 1 189 ? -16.375 -20.109 -15.344 1 97.38 189 SER B C 1
ATOM 3667 O O . SER B 1 189 ? -15.688 -21.094 -15.633 1 97.38 189 SER B O 1
ATOM 3669 N N . ASP B 1 190 ? -15.867 -18.969 -14.953 1 97.88 190 ASP B N 1
ATOM 3670 C CA . ASP B 1 190 ? -14.438 -18.891 -14.664 1 97.88 190 ASP B CA 1
ATOM 3671 C C . ASP B 1 190 ? -14.055 -19.844 -13.531 1 97.88 190 ASP B C 1
ATOM 3673 O O . ASP B 1 190 ? -13.039 -20.547 -13.617 1 97.88 190 ASP B O 1
ATOM 3677 N N . ALA B 1 191 ? -14.852 -19.875 -12.477 1 98.5 191 ALA B N 1
ATOM 3678 C CA . ALA B 1 191 ? -14.609 -20.781 -11.359 1 98.5 191 ALA B CA 1
ATOM 3679 C C . ALA B 1 191 ? -14.664 -22.234 -11.812 1 98.5 191 ALA B C 1
ATOM 3681 O O . ALA B 1 191 ? -13.828 -23.047 -11.414 1 98.5 191 ALA B O 1
ATOM 3682 N N . VAL B 1 192 ? -15.625 -22.547 -12.656 1 98.5 192 VAL B N 1
ATOM 3683 C CA . VAL B 1 192 ? -15.797 -23.906 -13.148 1 98.5 192 VAL B CA 1
ATOM 3684 C C . VAL B 1 192 ? -14.562 -24.328 -13.938 1 98.5 192 VAL B C 1
ATOM 3686 O O . VAL B 1 192 ? -14.07 -25.453 -13.789 1 98.5 192 VAL B O 1
ATOM 3689 N N . ALA B 1 193 ? -14.086 -23.438 -14.742 1 97.31 193 ALA B N 1
ATOM 3690 C CA . ALA B 1 193 ? -12.898 -23.734 -15.547 1 97.31 193 ALA B CA 1
ATOM 3691 C C . ALA B 1 193 ? -11.711 -24.078 -14.656 1 97.31 193 ALA B C 1
ATOM 3693 O O . ALA B 1 193 ? -10.961 -25.031 -14.938 1 97.31 193 ALA B O 1
ATOM 3694 N N . MET B 1 194 ? -11.508 -23.328 -13.586 1 98.5 194 MET B N 1
ATOM 3695 C CA . MET B 1 194 ? -10.414 -23.625 -12.664 1 98.5 194 MET B CA 1
ATOM 3696 C C . MET B 1 194 ? -10.664 -24.922 -11.914 1 98.5 194 MET B C 1
ATOM 3698 O O . MET B 1 194 ? -9.734 -25.703 -11.68 1 98.5 194 MET B O 1
ATOM 3702 N N . LYS B 1 195 ? -11.906 -25.219 -11.57 1 98.56 195 LYS B N 1
ATOM 3703 C CA . LYS B 1 195 ? -12.234 -26.484 -10.922 1 98.56 195 LYS B CA 1
ATOM 3704 C C . LYS B 1 195 ? -11.867 -27.672 -11.805 1 98.56 195 LYS B C 1
ATOM 3706 O O . LYS B 1 195 ? -11.391 -28.688 -11.305 1 98.56 195 LYS B O 1
ATOM 3711 N N . ASP B 1 196 ? -12.094 -27.5 -13.055 1 98.31 196 ASP B N 1
ATOM 3712 C CA . ASP B 1 196 ? -11.734 -28.562 -13.992 1 98.31 196 ASP B CA 1
ATOM 3713 C C . ASP B 1 196 ? -10.242 -28.891 -13.906 1 98.31 196 ASP B C 1
ATOM 3715 O O . ASP B 1 196 ? -9.859 -30.062 -13.922 1 98.31 196 ASP B O 1
ATOM 3719 N N . ILE B 1 197 ? -9.453 -27.859 -13.836 1 97.88 197 ILE B N 1
ATOM 3720 C CA . ILE B 1 197 ? -8.016 -28.047 -13.719 1 97.88 197 ILE B CA 1
ATOM 3721 C C . ILE B 1 197 ? -7.684 -28.734 -12.398 1 97.88 197 ILE B C 1
ATOM 3723 O O . ILE B 1 197 ? -6.926 -29.703 -12.367 1 97.88 197 ILE B O 1
ATOM 3727 N N . VAL B 1 198 ? -8.258 -28.25 -11.281 1 98 198 VAL B N 1
ATOM 3728 C CA . VAL B 1 198 ? -7.996 -28.797 -9.953 1 98 198 VAL B CA 1
ATOM 3729 C C . VAL B 1 198 ? -8.375 -30.266 -9.906 1 98 198 VAL B C 1
ATOM 3731 O O . VAL B 1 198 ? -7.633 -31.094 -9.367 1 98 198 VAL B O 1
ATOM 3734 N N . GLU B 1 199 ? -9.484 -30.625 -10.555 1 97.69 199 GLU B N 1
ATOM 3735 C CA . GLU B 1 199 ? -9.969 -32 -10.562 1 97.69 199 GLU B CA 1
ATOM 3736 C C . GLU B 1 199 ? -9.102 -32.875 -11.453 1 97.69 199 GLU B C 1
ATOM 3738 O O . GLU B 1 199 ? -8.75 -34 -11.07 1 97.69 199 GLU B O 1
ATOM 3743 N N . GLN B 1 200 ? -8.812 -32.406 -12.555 1 97.75 200 GLN B N 1
ATOM 3744 C CA . GLN B 1 200 ? -8.023 -33.156 -13.516 1 97.75 200 GLN B CA 1
ATOM 3745 C C . GLN B 1 200 ? -6.703 -33.625 -12.898 1 97.75 200 GLN B C 1
ATOM 3747 O O . GLN B 1 200 ? -6.27 -34.75 -13.125 1 97.75 200 GLN B O 1
ATOM 3752 N N . TYR B 1 201 ? -6.117 -32.75 -12.117 1 96.88 201 TYR B N 1
ATOM 3753 C CA . TYR B 1 201 ? -4.785 -33.062 -11.602 1 96.88 201 TYR B CA 1
ATOM 3754 C C . TYR B 1 201 ? -4.828 -33.344 -10.109 1 96.88 201 TYR B C 1
ATOM 3756 O O . TYR B 1 201 ? -3.783 -33.5 -9.469 1 96.88 201 TYR B O 1
ATOM 3764 N N . GLN B 1 202 ? -6.031 -33.406 -9.555 1 95.75 202 GLN B N 1
ATOM 3765 C CA . GLN B 1 202 ? -6.262 -33.719 -8.148 1 95.75 202 GLN B CA 1
ATOM 3766 C C . GLN B 1 202 ? -5.387 -32.844 -7.246 1 95.75 202 GLN B C 1
ATOM 3768 O O . GLN B 1 202 ? -4.719 -33.344 -6.344 1 95.75 202 GLN B O 1
ATOM 3773 N N . LEU B 1 203 ? -5.402 -31.531 -7.543 1 95.56 203 LEU B N 1
ATOM 3774 C CA . LEU B 1 203 ? -4.523 -30.609 -6.832 1 95.56 203 LEU B CA 1
ATOM 3775 C C . LEU B 1 203 ? -4.898 -30.531 -5.355 1 95.56 203 LEU B C 1
ATOM 3777 O O . LEU B 1 203 ? -4.031 -30.344 -4.5 1 95.56 203 LEU B O 1
ATOM 3781 N N . ASP B 1 204 ? -6.16 -30.656 -5.082 1 92.56 204 ASP B N 1
ATOM 3782 C CA . ASP B 1 204 ? -6.656 -30.531 -3.719 1 92.56 204 ASP B CA 1
ATOM 3783 C C . ASP B 1 204 ? -6.227 -31.703 -2.855 1 92.56 204 ASP B C 1
ATOM 3785 O O . ASP B 1 204 ? -6.297 -31.641 -1.626 1 92.56 204 ASP B O 1
ATOM 3789 N N . SER B 1 205 ? -5.738 -32.781 -3.428 1 90.69 205 SER B N 1
ATOM 3790 C CA . SER B 1 205 ? -5.352 -33.969 -2.691 1 90.69 205 SER B CA 1
ATOM 3791 C C . SER B 1 205 ? -3.842 -34.031 -2.498 1 90.69 205 SER B C 1
ATOM 3793 O O . SER B 1 205 ? -3.34 -34.938 -1.81 1 90.69 205 SER B O 1
ATOM 3795 N N . LYS B 1 206 ? -3.143 -33.188 -3.197 1 87 206 LYS B N 1
ATOM 3796 C CA . LYS B 1 206 ? -1.687 -33.219 -3.104 1 87 206 LYS B CA 1
ATOM 3797 C C . LYS B 1 206 ? -1.218 -32.688 -1.754 1 87 206 LYS B C 1
ATOM 3799 O O . LYS B 1 206 ? -1.618 -31.594 -1.34 1 87 206 LYS B O 1
ATOM 3804 N N . GLN B 1 207 ? -0.373 -33.5 -1.217 1 78.81 207 GLN B N 1
ATOM 3805 C CA . GLN B 1 207 ? 0.191 -33.094 0.066 1 78.81 207 GLN B CA 1
ATOM 3806 C C . GLN B 1 207 ? 1.203 -31.969 -0.11 1 78.81 207 GLN B C 1
ATOM 3808 O O . GLN B 1 207 ? 1.807 -31.828 -1.177 1 78.81 207 GLN B O 1
ATOM 3813 N N . HIS B 1 208 ? 1.22 -30.953 0.597 1 76.75 208 HIS B N 1
ATOM 3814 C CA . HIS B 1 208 ? 2.23 -29.906 0.675 1 76.75 208 HIS B CA 1
ATOM 3815 C C . HIS B 1 208 ? 1.948 -28.797 -0.329 1 76.75 208 HIS B C 1
ATOM 3817 O O . HIS B 1 208 ? 2.84 -28.016 -0.657 1 76.75 208 HIS B O 1
ATOM 3823 N N . VAL B 1 209 ? 0.809 -28.984 -1.045 1 86.56 209 VAL B N 1
ATOM 3824 C CA . VAL B 1 209 ? 0.47 -27.953 -2.02 1 86.56 209 VAL B CA 1
ATOM 3825 C C . VAL B 1 209 ? -0.81 -27.234 -1.592 1 86.56 209 VAL B C 1
ATOM 3827 O O . VAL B 1 209 ? -1.786 -27.875 -1.2 1 86.56 209 VAL B O 1
ATOM 3830 N N . THR B 1 210 ? -0.743 -25.984 -1.583 1 91.94 210 THR B N 1
ATOM 3831 C CA . THR B 1 210 ? -1.947 -25.172 -1.402 1 91.94 210 THR B CA 1
ATOM 3832 C C . THR B 1 210 ? -2.328 -24.469 -2.701 1 91.94 210 THR B C 1
ATOM 3834 O O . THR B 1 210 ? -1.462 -24.156 -3.523 1 91.94 210 THR B O 1
ATOM 3837 N N . ILE B 1 211 ? -3.59 -24.312 -2.83 1 96.56 211 ILE B N 1
ATOM 3838 C CA . ILE B 1 211 ? -4.098 -23.656 -4.031 1 96.56 211 ILE B CA 1
ATOM 3839 C C . ILE B 1 211 ? -4.539 -22.234 -3.691 1 96.56 211 ILE B C 1
ATOM 3841 O O . ILE B 1 211 ? -5.383 -22.031 -2.814 1 96.56 211 ILE B O 1
ATOM 3845 N N . THR B 1 212 ? -3.973 -21.312 -4.34 1 97.12 212 THR B N 1
ATOM 3846 C CA . THR B 1 212 ? -4.402 -19.922 -4.273 1 97.12 212 THR B CA 1
ATOM 3847 C C . THR B 1 212 ? -4.922 -19.453 -5.629 1 97.12 212 THR B C 1
ATOM 3849 O O . THR B 1 212 ? -4.266 -19.641 -6.656 1 97.12 212 THR B O 1
ATOM 3852 N N . LEU B 1 213 ? -6.129 -18.906 -5.582 1 98.44 213 LEU B N 1
ATOM 3853 C CA . LEU B 1 213 ? -6.633 -18.219 -6.766 1 98.44 213 LEU B CA 1
ATOM 3854 C C . LEU B 1 213 ? -6.117 -16.781 -6.824 1 98.44 213 LEU B C 1
ATOM 3856 O O . LEU B 1 213 ? -6.387 -15.984 -5.926 1 98.44 213 LEU B O 1
ATOM 3860 N N . ALA B 1 214 ? -5.348 -16.5 -7.793 1 98.12 214 ALA B N 1
ATOM 3861 C CA . ALA B 1 214 ? -4.898 -15.125 -8.031 1 98.12 214 ALA B CA 1
ATOM 3862 C C . ALA B 1 214 ? -5.91 -14.352 -8.875 1 98.12 214 ALA B C 1
ATOM 3864 O O . ALA B 1 214 ? -6.004 -14.562 -10.086 1 98.12 214 ALA B O 1
ATOM 3865 N N . LEU B 1 215 ? -6.684 -13.461 -8.242 1 98.69 215 LEU B N 1
ATOM 3866 C CA . LEU B 1 215 ? -7.781 -12.773 -8.906 1 98.69 215 LEU B CA 1
ATOM 3867 C C . LEU B 1 215 ? -7.578 -11.266 -8.867 1 98.69 215 LEU B C 1
ATOM 3869 O O . LEU B 1 215 ? -7.258 -10.703 -7.812 1 98.69 215 LEU B O 1
ATOM 3873 N N . ASN B 1 216 ? -7.727 -10.656 -10.023 1 98.31 216 ASN B N 1
ATOM 3874 C CA . ASN B 1 216 ? -7.707 -9.195 -10 1 98.31 216 ASN B CA 1
ATOM 3875 C C . ASN B 1 216 ? -8.789 -8.633 -9.078 1 98.31 216 ASN B C 1
ATOM 3877 O O . ASN B 1 216 ? -9.961 -9 -9.195 1 98.31 216 ASN B O 1
ATOM 3881 N N . ALA B 1 217 ? -8.414 -7.746 -8.258 1 97.69 217 ALA B N 1
ATOM 3882 C CA . ALA B 1 217 ? -9.289 -7.262 -7.199 1 97.69 217 ALA B CA 1
ATOM 3883 C C . ALA B 1 217 ? -10.469 -6.477 -7.777 1 97.69 217 ALA B C 1
ATOM 3885 O O . ALA B 1 217 ? -11.602 -6.598 -7.305 1 97.69 217 ALA B O 1
ATOM 3886 N N . ARG B 1 218 ? -10.242 -5.629 -8.766 1 97.69 218 ARG B N 1
ATOM 3887 C CA . ARG B 1 218 ? -11.297 -4.824 -9.375 1 97.69 218 ARG B CA 1
ATOM 3888 C C . ARG B 1 218 ? -12.367 -5.711 -10 1 97.69 218 ARG B C 1
ATOM 3890 O O . ARG B 1 218 ? -13.562 -5.453 -9.844 1 97.69 218 ARG B O 1
ATOM 3897 N N . LEU B 1 219 ? -11.875 -6.699 -10.648 1 98.56 219 LEU B N 1
ATOM 3898 C CA . LEU B 1 219 ? -12.797 -7.617 -11.32 1 98.56 219 LEU B CA 1
ATOM 3899 C C . LEU B 1 219 ? -13.562 -8.461 -10.305 1 98.56 219 LEU B C 1
ATOM 3901 O O . LEU B 1 219 ? -14.75 -8.734 -10.492 1 98.56 219 LEU B O 1
ATOM 3905 N N . LEU B 1 220 ? -12.906 -8.875 -9.266 1 98.69 220 LEU B N 1
ATOM 3906 C CA . LEU B 1 220 ? -13.57 -9.617 -8.195 1 98.69 220 LEU B CA 1
ATOM 3907 C C . LEU B 1 220 ? -14.633 -8.766 -7.516 1 98.69 220 LEU B C 1
ATOM 3909 O O . LEU B 1 220 ? -15.711 -9.258 -7.184 1 98.69 220 LEU B O 1
ATOM 3913 N N . ALA B 1 221 ? -14.375 -7.484 -7.336 1 97.94 221 ALA B N 1
ATOM 3914 C CA . ALA B 1 221 ? -15.305 -6.574 -6.688 1 97.94 221 ALA B CA 1
ATOM 3915 C C . ALA B 1 221 ? -16.594 -6.441 -7.496 1 97.94 221 ALA B C 1
ATOM 3917 O O . ALA B 1 221 ? -17.656 -6.164 -6.941 1 97.94 221 ALA B O 1
ATOM 3918 N N . ARG B 1 222 ? -16.547 -6.652 -8.773 1 98.19 222 ARG B N 1
ATOM 3919 C CA . ARG B 1 222 ? -17.703 -6.523 -9.648 1 98.19 222 ARG B CA 1
ATOM 3920 C C . ARG B 1 222 ? -18.625 -7.73 -9.516 1 98.19 222 ARG B C 1
ATOM 3922 O O . ARG B 1 222 ? -19.828 -7.633 -9.781 1 98.19 222 ARG B O 1
ATOM 3929 N N . ASN B 1 223 ? -18.031 -8.828 -9.195 1 98.38 223 ASN B N 1
ATOM 3930 C CA . ASN B 1 223 ? -18.781 -10.055 -8.938 1 98.38 223 ASN B CA 1
ATOM 3931 C C . ASN B 1 223 ? -18.125 -10.883 -7.836 1 98.38 223 ASN B C 1
ATOM 3933 O O . ASN B 1 223 ? -17.453 -11.875 -8.117 1 98.38 223 ASN B O 1
ATOM 3937 N N . VAL B 1 224 ? -18.453 -10.562 -6.625 1 98 224 VAL B N 1
ATOM 3938 C CA . VAL B 1 224 ? -17.734 -11.07 -5.461 1 98 224 VAL B CA 1
ATOM 3939 C C . VAL B 1 224 ? -18.109 -12.531 -5.227 1 98 224 VAL B C 1
ATOM 3941 O O . VAL B 1 224 ? -17.344 -13.273 -4.59 1 98 224 VAL B O 1
ATOM 3944 N N . SER B 1 225 ? -19.219 -13 -5.773 1 98.06 225 SER B N 1
ATOM 3945 C CA . SER B 1 225 ? -19.688 -14.352 -5.492 1 98.06 225 SER B CA 1
ATOM 3946 C C . SER B 1 225 ? -19.219 -15.336 -6.551 1 98.06 225 SER B C 1
ATOM 3948 O O . SER B 1 225 ? -19.5 -16.531 -6.469 1 98.06 225 SER B O 1
ATOM 3950 N N . ALA B 1 226 ? -18.5 -14.914 -7.512 1 98.44 226 ALA B N 1
ATOM 3951 C CA . ALA B 1 226 ? -18.141 -15.703 -8.688 1 98.44 226 ALA B CA 1
ATOM 3952 C C . ALA B 1 226 ? -17.422 -16.984 -8.289 1 98.44 226 ALA B C 1
ATOM 3954 O O . ALA B 1 226 ? -17.516 -18 -8.977 1 98.44 226 ALA B O 1
ATOM 3955 N N . PHE B 1 227 ? -16.719 -16.984 -7.102 1 98.5 227 PHE B N 1
ATOM 3956 C CA . PHE B 1 227 ? -15.867 -18.125 -6.781 1 98.5 227 PHE B CA 1
ATOM 3957 C C . PHE B 1 227 ? -16.344 -18.812 -5.508 1 98.5 227 PHE B C 1
ATOM 3959 O O . PHE B 1 227 ? -15.594 -19.578 -4.883 1 98.5 227 PHE B O 1
ATOM 3966 N N . ASP B 1 228 ? -17.594 -18.594 -5.188 1 97.5 228 ASP B N 1
ATOM 3967 C CA . ASP B 1 228 ? -18.156 -19.234 -4.008 1 97.5 228 ASP B CA 1
ATOM 3968 C C . ASP B 1 228 ? -18.078 -20.75 -4.113 1 97.5 228 ASP B C 1
ATOM 3970 O O . ASP B 1 228 ? -17.625 -21.422 -3.184 1 97.5 228 ASP B O 1
ATOM 3974 N N . SER B 1 229 ? -18.516 -21.25 -5.23 1 97.75 229 SER B N 1
ATOM 3975 C CA . SER B 1 229 ? -18.547 -22.703 -5.414 1 97.75 229 SER B CA 1
ATOM 3976 C C . SER B 1 229 ? -17.141 -23.297 -5.324 1 97.75 229 SER B C 1
ATOM 3978 O O . SER B 1 229 ? -16.953 -24.391 -4.797 1 97.75 229 SER B O 1
ATOM 3980 N N . PHE B 1 230 ? -16.156 -22.609 -5.82 1 98.44 230 PHE B N 1
ATOM 3981 C CA . PHE B 1 230 ? -14.781 -23.062 -5.762 1 98.44 230 PHE B CA 1
ATOM 3982 C C . PHE B 1 230 ? -14.312 -23.188 -4.316 1 98.44 230 PHE B C 1
ATOM 3984 O O . PHE B 1 230 ? -13.781 -24.234 -3.916 1 98.44 230 PHE B O 1
ATOM 3991 N N . LEU B 1 231 ? -14.516 -22.125 -3.543 1 97.62 231 LEU B N 1
ATOM 3992 C CA . LEU B 1 231 ? -14.078 -22.109 -2.15 1 97.62 231 LEU B CA 1
ATOM 3993 C C . LEU B 1 231 ? -14.812 -23.172 -1.336 1 97.62 231 LEU B C 1
ATOM 3995 O O . LEU B 1 231 ? -14.242 -23.766 -0.417 1 97.62 231 LEU B O 1
ATOM 3999 N N . GLU B 1 232 ? -16.016 -23.422 -1.669 1 96.69 232 GLU B N 1
ATOM 4000 C CA . GLU B 1 232 ? -16.797 -24.453 -0.986 1 96.69 232 GLU B CA 1
ATOM 4001 C C . GLU B 1 232 ? -16.25 -25.844 -1.29 1 96.69 232 GLU B C 1
ATOM 4003 O O . GLU B 1 232 ? -16.188 -26.688 -0.402 1 96.69 232 GLU B O 1
ATOM 4008 N N . ASP B 1 233 ? -15.875 -26.078 -2.51 1 97.06 233 ASP B N 1
ATOM 4009 C CA . ASP B 1 233 ? -15.43 -27.391 -2.947 1 97.06 233 ASP B CA 1
ATOM 4010 C C . ASP B 1 233 ? -14.016 -27.688 -2.443 1 97.06 233 ASP B C 1
ATOM 4012 O O . ASP B 1 233 ? -13.664 -28.859 -2.215 1 97.06 233 ASP B O 1
ATOM 4016 N N . TYR B 1 234 ? -13.227 -26.688 -2.311 1 96.88 234 TYR B N 1
ATOM 4017 C CA . TYR B 1 234 ? -11.828 -26.844 -1.918 1 96.88 234 TYR B CA 1
ATOM 4018 C C . TYR B 1 234 ? -11.523 -26.062 -0.649 1 96.88 234 TYR B C 1
ATOM 4020 O O . TYR B 1 234 ? -11.094 -24.906 -0.714 1 96.88 234 TYR B O 1
ATOM 4028 N N . ALA B 1 235 ? -11.578 -26.656 0.417 1 91.88 235 ALA B N 1
ATOM 4029 C CA . ALA B 1 235 ? -11.633 -26.031 1.736 1 91.88 235 ALA B CA 1
ATOM 4030 C C . ALA B 1 235 ? -10.289 -25.406 2.104 1 91.88 235 ALA B C 1
ATOM 4032 O O . ALA B 1 235 ? -10.227 -24.484 2.924 1 91.88 235 ALA B O 1
ATOM 4033 N N . THR B 1 236 ? -9.266 -25.828 1.509 1 91.75 236 THR B N 1
ATOM 4034 C CA . THR B 1 236 ? -7.953 -25.312 1.902 1 91.75 236 THR B CA 1
ATOM 4035 C C . THR B 1 236 ? -7.461 -24.266 0.913 1 91.75 236 THR B C 1
ATOM 4037 O O . THR B 1 236 ? -6.352 -23.75 1.057 1 91.75 236 THR B O 1
ATOM 4040 N N . SER B 1 237 ? -8.273 -23.938 -0.059 1 96.06 237 SER B N 1
ATOM 4041 C CA . SER B 1 237 ? -7.887 -22.938 -1.053 1 96.06 237 SER B CA 1
ATOM 4042 C C . SER B 1 237 ? -8.117 -21.531 -0.535 1 96.06 237 SER B C 1
ATOM 4044 O O . SER B 1 237 ? -8.844 -21.328 0.442 1 96.06 237 SER B O 1
ATOM 4046 N N . ASN B 1 238 ? -7.418 -20.594 -1.124 1 96.19 238 ASN B N 1
ATOM 4047 C CA . ASN B 1 238 ? -7.566 -19.188 -0.772 1 96.19 238 ASN B CA 1
ATOM 4048 C C . ASN B 1 238 ? -7.535 -18.297 -2.008 1 96.19 238 ASN B C 1
ATOM 4050 O O . ASN B 1 238 ? -7.281 -18.766 -3.117 1 96.19 238 ASN B O 1
ATOM 4054 N N . ILE B 1 239 ? -7.906 -17 -1.771 1 97.38 239 ILE B N 1
ATOM 4055 C CA . ILE B 1 239 ? -7.895 -15.992 -2.826 1 97.38 239 ILE B CA 1
ATOM 4056 C C . ILE B 1 239 ? -6.859 -14.922 -2.5 1 97.38 239 ILE B C 1
ATOM 4058 O O . ILE B 1 239 ? -6.77 -14.461 -1.357 1 97.38 239 ILE B O 1
ATOM 4062 N N . LEU B 1 240 ? -6.051 -14.648 -3.416 1 96.25 240 LEU B N 1
ATOM 4063 C CA . LEU B 1 240 ? -5.254 -13.43 -3.398 1 96.25 240 LEU B CA 1
ATOM 4064 C C . LEU B 1 240 ? -5.812 -12.398 -4.375 1 96.25 240 LEU B C 1
ATOM 4066 O O . LEU B 1 240 ? -5.727 -12.586 -5.594 1 96.25 240 LEU B O 1
ATOM 4070 N N . ALA B 1 241 ? -6.449 -11.375 -3.822 1 96.56 241 ALA B N 1
ATOM 4071 C CA . ALA B 1 241 ? -6.957 -10.273 -4.633 1 96.56 241 ALA B CA 1
ATOM 4072 C C . ALA B 1 241 ? -5.863 -9.242 -4.895 1 96.56 241 ALA B C 1
ATOM 4074 O O . ALA B 1 241 ? -5.336 -8.633 -3.961 1 96.56 241 ALA B O 1
ATOM 4075 N N . TRP B 1 242 ? -5.555 -9.062 -6.18 1 95.19 242 TRP B N 1
ATOM 4076 C CA . TRP B 1 242 ? -4.379 -8.258 -6.5 1 95.19 242 TRP B CA 1
ATOM 4077 C C . TRP B 1 242 ? -4.734 -7.141 -7.477 1 95.19 242 TRP B C 1
ATOM 4079 O O . TRP B 1 242 ? -5.773 -7.199 -8.141 1 95.19 242 TRP B O 1
ATOM 4089 N N . THR B 1 243 ? -3.932 -6.016 -7.512 1 93.62 243 THR B N 1
ATOM 4090 C CA . THR B 1 243 ? -3.885 -5.035 -8.594 1 93.62 243 THR B CA 1
ATOM 4091 C C . THR B 1 243 ? -2.545 -5.094 -9.32 1 93.62 243 THR B C 1
ATOM 4093 O O . THR B 1 243 ? -1.51 -5.359 -8.703 1 93.62 243 THR B O 1
ATOM 4096 N N . GLY B 1 244 ? -2.541 -4.875 -10.516 1 88.88 244 GLY B N 1
ATOM 4097 C CA . GLY B 1 244 ? -1.353 -5.082 -11.328 1 88.88 244 GLY B CA 1
ATOM 4098 C C . GLY B 1 244 ? -0.559 -3.812 -11.562 1 88.88 244 GLY B C 1
ATOM 4099 O O . GLY B 1 244 ? -1.005 -2.721 -11.203 1 88.88 244 GLY B O 1
ATOM 4100 N N . SER B 1 245 ? 0.611 -4.082 -12.156 1 81 245 SER B N 1
ATOM 4101 C CA . SER B 1 245 ? 1.457 -2.969 -12.57 1 81 245 SER B CA 1
ATOM 4102 C C . SER B 1 245 ? 0.757 -2.105 -13.617 1 81 245 SER B C 1
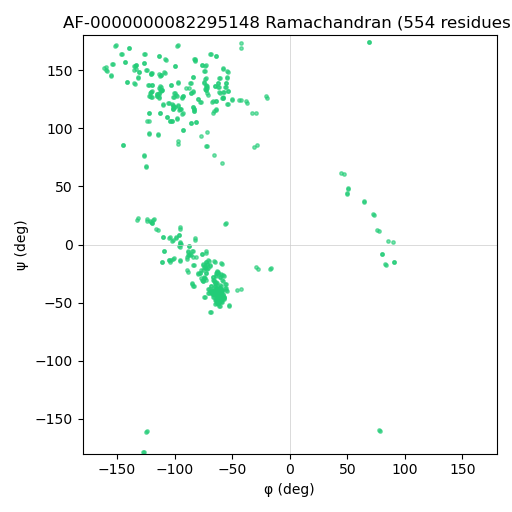ATOM 4104 O O . SER B 1 245 ? 0.104 -2.625 -14.523 1 81 245 SER B O 1
ATOM 4106 N N . GLY B 1 246 ? 0.838 -0.802 -13.461 1 80.62 246 GLY B N 1
ATOM 4107 C CA . GLY B 1 246 ? 0.231 0.102 -14.422 1 80.62 246 GLY B CA 1
ATOM 4108 C C . GLY B 1 246 ? -1.25 0.324 -14.188 1 80.62 246 GLY B C 1
ATOM 4109 O O . GLY B 1 246 ? -1.86 1.199 -14.805 1 80.62 246 GLY B O 1
ATOM 4110 N N . GLU B 1 247 ? -1.836 -0.542 -13.43 1 88.62 247 GLU B N 1
ATOM 4111 C CA . GLU B 1 247 ? -3.23 -0.372 -13.023 1 88.62 247 GLU B CA 1
ATOM 4112 C C . GLU B 1 247 ? -3.375 0.748 -12 1 88.62 247 GLU B C 1
ATOM 4114 O O . GLU B 1 247 ? -2.559 0.867 -11.086 1 88.62 247 GLU B O 1
ATOM 4119 N N . PRO B 1 248 ? -4.422 1.636 -12.227 1 88.19 248 PRO B N 1
ATOM 4120 C CA . PRO B 1 248 ? -4.648 2.629 -11.172 1 88.19 248 PRO B CA 1
ATOM 4121 C C . PRO B 1 248 ? -4.922 1.993 -9.812 1 88.19 248 PRO B C 1
ATOM 4123 O O . PRO B 1 248 ? -5.402 0.86 -9.734 1 88.19 248 PRO B O 1
ATOM 4126 N N . PRO B 1 249 ? -4.57 2.693 -8.797 1 89 249 PRO B N 1
ATOM 4127 C CA . PRO B 1 249 ? -4.934 2.168 -7.48 1 89 249 PRO B CA 1
ATOM 4128 C C . PRO B 1 249 ? -6.426 1.868 -7.355 1 89 249 PRO B C 1
ATOM 4130 O O . PRO B 1 249 ? -7.25 2.568 -7.945 1 89 249 PRO B O 1
ATOM 4133 N N . ILE B 1 250 ? -6.73 0.904 -6.586 1 91.75 250 ILE B N 1
ATOM 4134 C CA . ILE B 1 250 ? -8.117 0.489 -6.422 1 91.75 250 ILE B CA 1
ATOM 4135 C C . ILE B 1 250 ? -8.781 1.328 -5.336 1 91.75 250 ILE B C 1
ATOM 4137 O O . ILE B 1 250 ? -8.164 1.628 -4.309 1 91.75 250 ILE B O 1
ATOM 4141 N N . PRO B 1 251 ? -10.062 1.743 -5.566 1 91.12 251 PRO B N 1
ATOM 4142 C CA . PRO B 1 251 ? -10.781 2.461 -4.512 1 91.12 251 PRO B CA 1
ATOM 4143 C C . PRO B 1 251 ? -10.961 1.627 -3.244 1 91.12 251 PRO B C 1
ATOM 4145 O O . PRO B 1 251 ? -11.18 0.416 -3.324 1 91.12 251 PRO B O 1
ATOM 4148 N N . LEU B 1 252 ? -10.875 2.242 -2.117 1 90.94 252 LEU B N 1
ATOM 4149 C CA . LEU B 1 252 ? -11.094 1.573 -0.84 1 90.94 252 LEU B CA 1
ATOM 4150 C C . LEU B 1 252 ? -12.453 0.888 -0.807 1 90.94 252 LEU B C 1
ATOM 4152 O O . LEU B 1 252 ? -12.602 -0.187 -0.22 1 90.94 252 LEU B O 1
ATOM 4156 N N . GLU B 1 253 ? -13.422 1.445 -1.433 1 91.25 253 GLU B N 1
ATOM 4157 C CA . GLU B 1 253 ? -14.781 0.917 -1.445 1 91.25 253 GLU B CA 1
ATOM 4158 C C . GLU B 1 253 ? -14.836 -0.457 -2.107 1 91.25 253 GLU B C 1
ATOM 4160 O O . GLU B 1 253 ? -15.617 -1.319 -1.701 1 91.25 253 GLU B O 1
ATOM 4165 N N . ASP B 1 254 ? -14.039 -0.591 -3.137 1 94.25 254 ASP B N 1
ATOM 4166 C CA . ASP B 1 254 ? -13.984 -1.887 -3.807 1 94.25 254 ASP B CA 1
ATOM 4167 C C . ASP B 1 254 ? -13.398 -2.957 -2.891 1 94.25 254 ASP B C 1
ATOM 4169 O O . ASP B 1 254 ? -13.906 -4.074 -2.824 1 94.25 254 ASP B O 1
ATOM 4173 N N . MET B 1 255 ? -12.352 -2.576 -2.213 1 93.38 255 MET B N 1
ATOM 4174 C CA . MET B 1 255 ? -11.766 -3.5 -1.25 1 93.38 255 MET B CA 1
ATOM 4175 C C . MET B 1 255 ? -12.766 -3.861 -0.157 1 93.38 255 MET B C 1
ATOM 4177 O O . MET B 1 255 ? -12.859 -5.023 0.243 1 93.38 255 MET B O 1
ATOM 4181 N N . HIS B 1 256 ? -13.461 -2.865 0.263 1 92.69 256 HIS B N 1
ATOM 4182 C CA . HIS B 1 256 ? -14.469 -3.059 1.3 1 92.69 256 HIS B CA 1
ATOM 4183 C C . HIS B 1 256 ? -15.578 -3.998 0.826 1 92.69 256 HIS B C 1
ATOM 4185 O O . HIS B 1 256 ? -16.047 -4.844 1.589 1 92.69 256 HIS B O 1
ATOM 4191 N N . THR B 1 257 ? -15.969 -3.797 -0.355 1 95.19 257 THR B N 1
ATOM 4192 C CA . THR B 1 257 ? -16.984 -4.656 -0.945 1 95.19 257 THR B CA 1
ATOM 4193 C C . THR B 1 257 ? -16.547 -6.117 -0.907 1 95.19 257 THR B C 1
ATOM 4195 O O . THR B 1 257 ? -17.312 -6.984 -0.471 1 95.19 257 THR B O 1
ATOM 4198 N N . ILE B 1 258 ? -15.312 -6.406 -1.294 1 96.44 258 ILE B N 1
ATOM 4199 C CA . ILE B 1 258 ? -14.789 -7.77 -1.296 1 96.44 258 ILE B CA 1
ATOM 4200 C C . ILE B 1 258 ? -14.727 -8.297 0.135 1 96.44 258 ILE B C 1
ATOM 4202 O O . ILE B 1 258 ? -15.258 -9.367 0.434 1 96.44 258 ILE B O 1
ATOM 4206 N N . LYS B 1 259 ? -14.125 -7.531 0.96 1 94.31 259 LYS B N 1
ATOM 4207 C CA . LYS B 1 259 ? -13.898 -7.957 2.338 1 94.31 259 LYS B CA 1
ATOM 4208 C C . LYS B 1 259 ? -15.227 -8.234 3.047 1 94.31 259 LYS B C 1
ATOM 4210 O O . LYS B 1 259 ? -15.383 -9.281 3.682 1 94.31 259 LYS B O 1
ATOM 4215 N N . THR B 1 260 ? -16.172 -7.32 2.926 1 94.31 260 THR B N 1
ATOM 4216 C CA . THR B 1 260 ? -17.469 -7.461 3.586 1 94.31 260 THR B CA 1
ATOM 4217 C C . THR B 1 260 ? -18.188 -8.711 3.098 1 94.31 260 THR B C 1
ATOM 4219 O O . THR B 1 260 ? -18.797 -9.438 3.893 1 94.31 260 THR B O 1
ATOM 4222 N N . TYR B 1 261 ? -18.109 -8.953 1.851 1 96.62 261 TYR B N 1
ATOM 4223 C CA . TYR B 1 261 ? -18.75 -10.148 1.306 1 96.62 261 TYR B CA 1
ATOM 4224 C C . TYR B 1 261 ? -18.203 -11.414 1.946 1 96.62 261 TYR B C 1
ATOM 4226 O O . TYR B 1 261 ? -18.953 -12.25 2.434 1 96.62 261 TYR B O 1
ATOM 4234 N N . TYR B 1 262 ? -16.938 -11.531 2.066 1 95.75 262 TYR B N 1
ATOM 4235 C CA . TYR B 1 262 ? -16.328 -12.766 2.553 1 95.75 262 TYR B CA 1
ATOM 4236 C C . TYR B 1 262 ? -16.406 -12.852 4.074 1 95.75 262 TYR B C 1
ATOM 4238 O O . TYR B 1 262 ? -16.375 -13.945 4.645 1 95.75 262 TYR B O 1
ATOM 4246 N N . VAL B 1 263 ? -16.484 -11.742 4.68 1 93.12 263 VAL B N 1
ATOM 4247 C CA . VAL B 1 263 ? -16.828 -11.766 6.102 1 93.12 263 VAL B CA 1
ATOM 4248 C C . VAL B 1 263 ? -18.203 -12.391 6.297 1 93.12 263 VAL B C 1
ATOM 4250 O O . VAL B 1 263 ? -18.359 -13.289 7.133 1 93.12 263 VAL B O 1
ATOM 4253 N N . THR B 1 264 ? -19.172 -11.93 5.535 1 95.5 264 THR B N 1
ATOM 4254 C CA . THR B 1 264 ? -20.547 -12.43 5.648 1 95.5 264 THR B CA 1
ATOM 4255 C C . THR B 1 264 ? -20.594 -13.922 5.348 1 95.5 264 THR B C 1
ATOM 4257 O O . THR B 1 264 ? -21.391 -14.648 5.941 1 95.5 264 THR B O 1
ATOM 4260 N N . LYS B 1 265 ? -19.703 -14.422 4.547 1 96 265 LYS B N 1
ATOM 4261 C CA . LYS B 1 265 ? -19.672 -15.828 4.16 1 96 265 LYS B CA 1
ATOM 4262 C C . LYS B 1 265 ? -18.844 -16.656 5.156 1 96 265 LYS B C 1
ATOM 4264 O O . LYS B 1 265 ? -18.766 -17.875 5.043 1 96 265 LYS B O 1
ATOM 4269 N N . GLY B 1 266 ? -18.219 -15.961 6.105 1 94.25 266 GLY B N 1
ATOM 4270 C CA . GLY B 1 266 ? -17.359 -16.641 7.062 1 94.25 266 GLY B CA 1
ATOM 4271 C C . GLY B 1 266 ? -16.062 -17.125 6.461 1 94.25 266 GLY B C 1
ATOM 4272 O O . GLY B 1 266 ? -15.484 -18.109 6.922 1 94.25 266 GLY B O 1
ATOM 4273 N N . MET B 1 267 ? -15.594 -16.469 5.391 1 94.38 267 MET B N 1
ATOM 4274 C CA . MET B 1 267 ? -14.406 -16.906 4.668 1 94.38 267 MET B CA 1
ATOM 4275 C C . MET B 1 267 ? -13.367 -15.805 4.59 1 94.38 267 MET B C 1
ATOM 4277 O O . MET B 1 267 ? -12.539 -15.789 3.68 1 94.38 267 MET B O 1
ATOM 4281 N N . VAL B 1 268 ? -13.438 -14.844 5.453 1 90.69 268 VAL B N 1
ATOM 4282 C CA . VAL B 1 268 ? -12.57 -13.672 5.391 1 90.69 268 VAL B CA 1
ATOM 4283 C C . VAL B 1 268 ? -11.117 -14.086 5.578 1 90.69 268 VAL B C 1
ATOM 4285 O O . VAL B 1 268 ? -10.203 -13.461 5.023 1 90.69 268 VAL B O 1
ATOM 4288 N N . ASP B 1 269 ? -10.898 -15.195 6.223 1 91.19 269 ASP B N 1
ATOM 4289 C CA . ASP B 1 269 ? -9.547 -15.68 6.469 1 91.19 269 ASP B CA 1
ATOM 4290 C C . ASP B 1 269 ? -8.953 -16.297 5.207 1 91.19 269 ASP B C 1
ATOM 4292 O O . ASP B 1 269 ? -7.754 -16.594 5.16 1 91.19 269 ASP B O 1
ATOM 4296 N N . ARG B 1 270 ? -9.742 -16.453 4.211 1 94.62 270 ARG B N 1
ATOM 4297 C CA . ARG B 1 270 ? -9.289 -17.094 2.986 1 94.62 270 ARG B CA 1
ATOM 4298 C C . ARG B 1 270 ? -9.047 -16.078 1.883 1 94.62 270 ARG B C 1
ATOM 4300 O O . ARG B 1 270 ? -8.828 -16.438 0.727 1 94.62 270 ARG B O 1
ATOM 4307 N N . ILE B 1 271 ? -9.156 -14.812 2.299 1 94.38 271 ILE B N 1
ATOM 4308 C CA . ILE B 1 271 ? -8.906 -13.766 1.312 1 94.38 271 ILE B CA 1
ATOM 4309 C C . ILE B 1 271 ? -7.754 -12.883 1.779 1 94.38 271 ILE B C 1
ATOM 4311 O O . ILE B 1 271 ? -7.742 -12.414 2.92 1 94.38 271 ILE B O 1
ATOM 4315 N N . GLU B 1 272 ? -6.801 -12.742 0.909 1 90.88 272 GLU B N 1
ATOM 4316 C CA . GLU B 1 272 ? -5.691 -11.812 1.105 1 90.88 272 GLU B CA 1
ATOM 4317 C C . GLU B 1 272 ? -5.641 -10.773 -0.012 1 90.88 272 GLU B C 1
ATOM 4319 O O . GLU B 1 272 ? -6.047 -11.047 -1.142 1 90.88 272 GLU B O 1
ATOM 4324 N N . PHE B 1 273 ? -5.191 -9.578 0.43 1 89.62 273 PHE B N 1
ATOM 4325 C CA . PHE B 1 273 ? -5.133 -8.484 -0.533 1 89.62 273 PHE B CA 1
ATOM 4326 C C . PHE B 1 273 ? -3.688 -8.102 -0.835 1 89.62 273 PHE B C 1
ATOM 4328 O O . PHE B 1 273 ? -2.848 -8.07 0.067 1 89.62 273 PHE B O 1
ATOM 4335 N N . ASP B 1 274 ? -3.404 -7.98 -2.018 1 89.5 274 ASP B N 1
ATOM 4336 C CA . ASP B 1 274 ? -2.168 -7.406 -2.539 1 89.5 274 ASP B CA 1
ATOM 4337 C C . ASP B 1 274 ? -2.463 -6.281 -3.531 1 89.5 274 ASP B C 1
ATOM 4339 O O . ASP B 1 274 ? -2.363 -6.473 -4.746 1 89.5 274 ASP B O 1
ATOM 4343 N N . CYS B 1 275 ? -2.857 -5.059 -2.971 1 89.19 275 CYS B N 1
ATOM 4344 C CA . CYS B 1 275 ? -3.41 -3.992 -3.799 1 89.19 275 CYS B CA 1
ATOM 4345 C C . CYS B 1 275 ? -2.74 -2.658 -3.49 1 89.19 275 CYS B C 1
ATOM 4347 O O . CYS B 1 275 ? -2.336 -2.41 -2.354 1 89.19 275 CYS B O 1
ATOM 4349 N N . CYS B 1 276 ? -2.58 -1.894 -4.586 1 86.12 276 CYS B N 1
ATOM 4350 C CA . CYS B 1 276 ? -2.377 -0.462 -4.391 1 86.12 276 CYS B CA 1
ATOM 4351 C C . CYS B 1 276 ? -3.709 0.258 -4.211 1 86.12 276 CYS B C 1
ATOM 4353 O O . CYS B 1 276 ? -4.52 0.308 -5.137 1 86.12 276 CYS B O 1
ATOM 4355 N N . ILE B 1 277 ? -3.852 0.833 -3.031 1 86.06 277 ILE B N 1
ATOM 4356 C CA . ILE B 1 277 ? -5.125 1.466 -2.711 1 86.06 277 ILE B CA 1
ATOM 4357 C C . ILE B 1 277 ? -5.039 2.967 -2.98 1 86.06 277 ILE B C 1
ATOM 4359 O O . ILE B 1 277 ? -4.016 3.596 -2.697 1 86.06 277 ILE B O 1
ATOM 4363 N N . GLU B 1 278 ? -6.105 3.432 -3.512 1 83.75 278 GLU B N 1
ATOM 4364 C CA . GLU B 1 278 ? -6.176 4.848 -3.855 1 83.75 278 GLU B CA 1
ATOM 4365 C C . GLU B 1 278 ? -5.891 5.727 -2.641 1 83.75 278 GLU B C 1
ATOM 4367 O O . GLU B 1 278 ? -6.363 5.441 -1.538 1 83.75 278 GLU B O 1
ATOM 4372 N N . LYS B 1 279 ? -5.07 6.758 -2.84 1 79.88 279 LYS B N 1
ATOM 4373 C CA . LYS B 1 279 ? -4.727 7.75 -1.822 1 79.88 279 LYS B CA 1
ATOM 4374 C C . LYS B 1 279 ? -5.602 8.992 -1.952 1 79.88 279 LYS B C 1
ATOM 4376 O O . LYS B 1 279 ? -6.102 9.297 -3.037 1 79.88 279 LYS B O 1
#

Foldseek 3Di:
DAAVPVPPDPQPAAEDEQCQAPVSLVVLLVDPNHAEYEFEWDFADCPDPPPNLGAIGTDDPPDRDYPGGLLNSQVSQWDADPVRPATEGRHAYEYEYQELSHQLRNLVSVVVRLYQYPPQHEHEYEWAQAAWEPCNPPDNRRGHHLVSSVVSVVVSQCVQVVDVRSLHAYEYAYEHDYDLPHQQAGALVVLVVVVVSCVVVVQLPDPRYEYEYEGALSSCLNPVCSNVVVCVVRVNYAYEHEDDPPGPFDEPVSVVSNQVVCVVVVNNVRYHYHTRYDD/DAQVPPPPDPQDAAEDEQCQAPVSLVVQVVDPNHAEYEFEWDFADCPDPPPNLGAIGTDDPPDRDYPGGLLNSQVSQWDADPVRPATEGRHAYEYEYQELSHQLRNLVSVVVRLYQYPPQHEHEYEWAQAAWEPCNPPDNRRGHHLVSSVVSVVVSQCVQVVDVRSLHAYEYAYEHDYDLPRQQAGALVVLVVVVVSCVVVVQLPDPRYEYEYEGALSSCLNPVCSNVVVCVVRVNYAYEHEHDPPGPFDEPVSVVSNQVVCVVVVNNVRYHYHTRYDD

Sequence (558 aa):
MTPISPELDEFPSVWAHAVNSVEKLVAAMSDQAITSIECDVMMSEQTVPNLEDGVPILSHPPFRQSDLTFEKLLDTVTEQSEDGTRNLITKHLKLDFKEIQALQPSLKLLQKMQIYNPYQKVVILNADILPGPGKRTLDPTTMVPADEFVTSCLDYIDMETSDPDKAAKFAFSLGYRCDYTNTDGYLASDAVAMKDIVEQYQLDSKQHVTITLALNARLLARNVSAFDSFLEDYATSNILAWTGSGEPPIPLEDMHTIKTYYVTKGMVDRIEFDCCIEKMTPISPELDEFPSVWAHAVNSVEKLVAAMSDQAITSIECDVMMSEQTVPNLEDGVPILSHPPFRQSDLTFEKLLDTVTEQSEDGTRNLITKHLKLDFKEIQALQPSLKLLQKMQIYNPYQKVVILNADILPGPGKRTLDPTTMVPADEFVTSCLDYIDMETSDPDKAAKFAFSLGYRCDYTNTDGYLASDAVAMKDIVEQYQLDSKQHVTITLALNARLLARNVSAFDSFLEDYATSNILAWTGSGEPPIPLEDMHTIKTYYVTKGMVDRIEFDCCIEK

Nearest PDB structures (foldseek):
  3q2d-assembly2_B  TM=5.041E-01  e=1.218E-01  Escherichia coli
  5b6a-assembly1_A-2  TM=4.183E-01  e=9.152E+00  Pseudomonas aeruginosa PAO1
  7yfh-assembly1_D  TM=1.864E-01  e=1.589E+00  Rattus norvegicus
  3q2d-assembly2_B  TM=5.395E-01  e=1.078E-01  Escherichia coli
  7yfh-assembly1_D  TM=1.613E-01  e=1.379E+00  Rattus norvegicus

Radius of gyration: 25.94 Å; Cα contacts (8 Å, |Δi|>4): 1119; chains: 2; bounding box: 57×70×60 Å